Protein AF-A0A1W9LKL2-F1 (afdb_monomer)

Radius of gyration: 29.31 Å; Cα contacts (8 Å, |Δi|>4): 560; chains: 1; bounding box: 73×51×74 Å

Secondary structure (DSSP, 8-state):
-TT------EEPTT--EE--EEEETTEEEETTEEE---HHHHHHHHHHHHHHH-SS--HHHHHHHHHHHHHHHHTT-----GGGSSSEEEE-SEEEEEEEE-TTT--EEEEEEEESSSPPP-HHHHHHHHTT--TT-SS-EEEETTEEEEPPHHHHHHHHHHHHH-EE-GGGHHHHHH-HHHHHHHHT-TTS---S-TTEEEEEE--PPPTT-----S--SS--PPPPP--------------PPPP--PPP---S---EEEEE---SSS-SSS---HHHHHHTTS-----TTSBSSPPPHHHHHHHHHHHHHHHHHHHT-STTS-TTPPPS-----PPTTS-HHHHHHHHHHHHHHHHHHHHSSPPPPEEEE--GGGHHHHHHHHHHHB-TTS-S-SEEEEESTTTTGGGTBSSTT---EEETTEEEE-SBB-SS-STTBTT-TTEEEEE-HHHHHHTHHHHT-

Solvent-accessible surface area (backbone atoms only — not comparable to full-atom values): 28654 Å² total; per-residue (Å²): 127,95,77,88,80,85,84,79,58,50,66,50,98,86,69,53,67,46,67,64,66,47,75,61,82,80,38,34,37,42,92,93,44,76,24,68,58,52,72,35,48,41,53,35,54,51,47,47,52,54,57,69,70,46,88,78,77,51,72,62,60,54,47,51,46,51,16,47,44,48,52,15,34,75,74,66,33,96,63,94,50,77,93,49,68,81,44,47,47,32,58,51,75,46,76,48,78,47,76,43,74,38,89,86,78,51,24,37,41,44,41,71,45,70,44,48,92,60,80,90,67,62,63,70,57,45,52,64,48,42,74,64,63,71,89,87,61,70,52,42,77,48,75,54,90,56,37,37,38,38,37,51,53,65,55,30,51,51,46,49,30,35,57,74,37,26,65,41,51,54,89,44,42,72,55,34,78,73,35,48,61,62,44,38,24,65,63,38,28,70,91,40,88,63,71,61,65,90,41,54,70,49,74,41,69,70,70,93,80,68,95,85,67,83,88,78,90,74,87,79,79,75,80,78,71,82,78,76,80,87,76,89,79,82,87,83,85,89,83,90,79,82,93,75,84,80,83,84,80,77,82,79,89,72,94,61,86,76,52,75,37,77,37,69,59,85,60,82,92,50,86,84,73,77,91,78,58,64,65,60,58,59,68,47,67,71,67,68,78,78,76,65,84,62,40,61,49,82,75,52,72,71,39,52,52,51,25,40,54,51,47,53,36,50,53,54,39,62,76,46,74,56,76,85,77,61,96,80,66,83,72,64,68,83,84,87,78,72,68,89,86,76,45,67,68,58,32,51,51,53,34,51,43,54,48,40,51,53,41,28,71,75,69,75,43,77,33,74,41,42,80,47,77,42,61,74,88,44,50,64,56,52,57,48,47,58,60,60,43,29,35,94,91,57,62,77,49,80,39,81,43,48,38,37,96,93,62,48,31,73,60,25,34,69,44,91,89,51,49,41,39,66,56,97,59,44,79,78,38,62,12,44,33,58,90,73,80,41,88,36,21,66,59,25,64,26,19,34,38,38,29,27,68,66,49,44,65,54,30,46,68,40,75,70,107

Mean predicted aligned error: 18.42 Å

Foldseek 3Di:
DPPDDDADFDQDPVRDTFRDWDDDDQWIGTPNDIFRDDPLRSQLVVLVVVLVPDPDDDPLSSLVSVQSNVVSVVVPPPDDDVVCPQAARHEFPDWDWDWDQDPPQRKIQIFIFTDDPDDGADRVLSLVQLLVFDPDDLWDWGDGPRYIYTYHSVSSLLSNLSSVFVIGGNVCVVVCQLPVQVCCCVTRNVPDNPDPPVQFQHKDFDDDDDPDDDDDDDDRSDPDDPDPDDDDDDDDDDDDDDDDDDDDDDDDDDPDDRDIGTHGHDCVPHNPDDDDDVVLVVLLPPFDDQDQPFWLDRDDPVLVVLLSSLLSLVVVVVVCPPVPPDPDDDDSDDDPPDDPPNCVLLSVLSNLQVSQVVCCVVPVDFAKEAEAEDPPVCLVVSVVCQVNTGDPVRRQAPEEFECDPPGRVVLFFPDPPAWWDDDRGDTPDAGGADDPCDSNHPGNGRYYYYYYPVSCVRRVVSVVD

pLDDT: mean 74.29, std 18.91, range [24.78, 97.38]

Sequence (465 aa):
MSGFQARIGLADPEVNVLWEWRLRGPILEAGGESYLPTAPQFAALQTYTQWRETKERDELTNLSLIATLREAWNEGCRIYLETYRDTIIANADDLSLDAREDKDSGDLILRPIVSGDFPDLDPDKIEERLSQLRIGSDRAVLRVGKTIVLLNPEQTRIARAVAARGRVPRNQRTSFEKNPSAWLAENVFPDVETEFSPRVTGIGVWKGGYLGAKWEAGEDWFGKHPEPEKMGLKDAAGHQEREDEPDSLLPEDDESPKQIVPLIIPNDEELGFGWRFPELASENAEPFKPDLTRYARKPLLHQEDGVRWLLGHARRALQRLNPDEKPGGFGAGALLADDMGLGKTFTTLMLLAEWFRIWRKITGKEPPAVLIVAPLSLLENWKEEIKKSFKADDPVFTRVLIAQTDAELDKIRRGPGTRDAAIPGQVTQYGLGFGDGTERSADYPGGCVLTTYQTLRDYRFSFAK

Nearest PDB structures (foldseek):
  8qyc-assembly1_A  TM=2.789E-01  e=1.873E-13  Escherichia coli
  2l8j-assembly1_A  TM=4.067E-01  e=5.520E+00  Homo sapiens
  6aag-assembly1_E-2  TM=2.347E-01  e=7.348E+00  Saccharomyces cerevisiae S288C

Structure (mmCIF, N/CA/C/O backbone):
data_AF-A0A1W9LKL2-F1
#
_entry.id   AF-A0A1W9LKL2-F1
#
loop_
_atom_site.group_PDB
_atom_site.id
_atom_site.type_symbol
_atom_site.label_atom_id
_atom_site.label_alt_id
_atom_site.label_comp_id
_atom_site.label_asym_id
_atom_site.label_entity_id
_atom_site.label_seq_id
_atom_site.pdbx_PDB_ins_code
_atom_site.Cartn_x
_atom_site.Cartn_y
_atom_site.Cartn_z
_atom_site.occupancy
_atom_site.B_iso_or_equiv
_atom_site.auth_seq_id
_atom_site.auth_comp_id
_atom_site.auth_asym_id
_atom_site.auth_atom_id
_atom_site.pdbx_PDB_model_num
ATOM 1 N N . MET A 1 1 ? -7.301 -4.369 -36.792 1.00 48.38 1 MET A N 1
ATOM 2 C CA . MET A 1 1 ? -8.461 -5.254 -36.548 1.00 48.38 1 MET A CA 1
ATOM 3 C C . MET A 1 1 ? -9.671 -4.399 -36.189 1.00 48.38 1 MET A C 1
ATOM 5 O O . MET A 1 1 ? -9.823 -4.021 -35.037 1.00 48.38 1 MET A O 1
ATOM 9 N N . SER A 1 2 ? -10.506 -4.033 -37.162 1.00 40.44 2 SER A N 1
ATOM 10 C CA . SER A 1 2 ? -11.797 -3.390 -36.890 1.00 40.44 2 SER A CA 1
ATOM 11 C C . SER A 1 2 ? -12.804 -4.482 -36.517 1.00 40.44 2 SER A C 1
ATOM 13 O O . SER A 1 2 ? -13.288 -5.189 -37.399 1.00 40.44 2 SER A O 1
ATOM 15 N N . GLY A 1 3 ? -13.051 -4.687 -35.221 1.00 68.81 3 GLY A N 1
ATOM 16 C CA . GLY A 1 3 ? -14.038 -5.677 -34.766 1.00 68.81 3 GLY A CA 1
ATOM 17 C C . GLY A 1 3 ? -13.826 -6.276 -33.376 1.00 68.81 3 GLY A C 1
ATOM 18 O O . GLY A 1 3 ? -14.631 -7.105 -32.969 1.00 68.81 3 GLY A O 1
ATOM 19 N N . PHE A 1 4 ? -12.777 -5.895 -32.637 1.00 80.56 4 PHE A N 1
ATOM 20 C CA . PHE A 1 4 ? -12.578 -6.422 -31.286 1.00 80.56 4 PHE A CA 1
ATOM 21 C C . PHE A 1 4 ? -13.683 -5.925 -30.341 1.00 80.56 4 PHE A C 1
ATOM 23 O O . PHE A 1 4 ? -13.865 -4.721 -30.146 1.00 80.56 4 PHE A O 1
ATOM 30 N N . GLN A 1 5 ? -14.423 -6.868 -29.763 1.00 81.00 5 GLN A N 1
ATOM 31 C CA . GLN A 1 5 ? -15.434 -6.627 -28.742 1.00 81.00 5 GLN A CA 1
ATOM 32 C C . GLN A 1 5 ? -15.120 -7.508 -27.539 1.00 81.00 5 GLN A C 1
ATOM 34 O O . GLN A 1 5 ? -14.882 -8.705 -27.685 1.00 81.00 5 GLN A O 1
ATOM 39 N N . ALA A 1 6 ? -15.144 -6.911 -26.353 1.00 85.00 6 ALA A N 1
ATOM 40 C CA . ALA A 1 6 ? -14.991 -7.611 -25.092 1.00 85.00 6 ALA A CA 1
ATOM 41 C C . ALA A 1 6 ? -16.198 -7.315 -24.206 1.00 85.0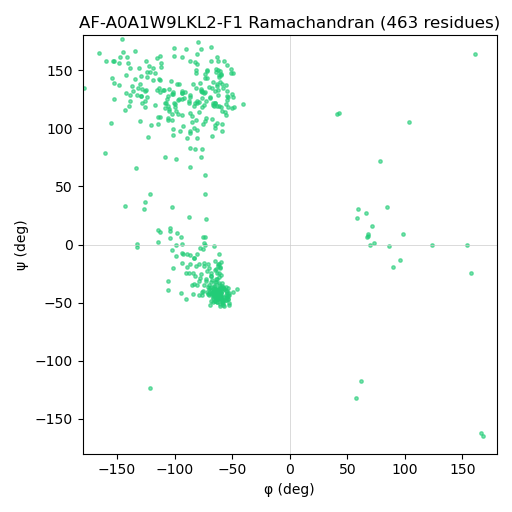0 6 ALA A C 1
ATOM 43 O O . ALA A 1 6 ? -16.734 -6.203 -24.213 1.00 85.00 6 ALA A O 1
ATOM 44 N N . ARG A 1 7 ? -16.613 -8.316 -23.433 1.00 88.00 7 ARG A N 1
ATOM 45 C CA . ARG A 1 7 ? -17.634 -8.185 -22.398 1.00 88.00 7 ARG A CA 1
ATOM 46 C C . ARG A 1 7 ? -17.234 -9.061 -21.219 1.00 88.00 7 ARG A C 1
ATOM 48 O O . ARG A 1 7 ? -16.931 -10.232 -21.420 1.00 88.00 7 ARG A O 1
ATOM 55 N N . ILE A 1 8 ? -17.246 -8.500 -20.014 1.00 89.38 8 ILE A N 1
ATOM 56 C CA . ILE A 1 8 ? -16.966 -9.240 -18.778 1.00 89.38 8 ILE A CA 1
ATOM 57 C C . ILE A 1 8 ? -18.266 -9.441 -18.008 1.00 89.38 8 ILE A C 1
ATOM 59 O O . ILE A 1 8 ? -18.978 -8.478 -17.717 1.00 89.38 8 ILE A O 1
ATOM 63 N N . GLY A 1 9 ? -18.563 -10.699 -17.697 1.00 89.38 9 GLY A N 1
ATOM 64 C CA . GLY A 1 9 ? -19.628 -11.102 -16.787 1.00 89.38 9 GLY A CA 1
ATOM 65 C C . GLY A 1 9 ? -19.039 -11.822 -15.579 1.00 89.38 9 GLY A C 1
ATOM 66 O O . GLY A 1 9 ? -18.009 -12.489 -15.690 1.00 89.38 9 GLY A O 1
ATOM 67 N N . LEU A 1 10 ? -19.684 -11.668 -14.430 1.00 88.62 10 LEU A N 1
ATOM 68 C CA . LEU A 1 10 ? -19.332 -12.366 -13.200 1.00 88.62 10 LEU A CA 1
ATOM 69 C C . LEU A 1 10 ? -20.059 -13.709 -13.190 1.00 88.62 10 LEU A C 1
ATOM 71 O O . LEU A 1 10 ? -21.283 -13.729 -13.281 1.00 88.62 10 LEU A O 1
ATOM 75 N N . ALA A 1 11 ? -19.324 -14.813 -13.104 1.00 84.12 11 ALA A N 1
ATOM 76 C CA . ALA A 1 11 ? -19.915 -16.142 -12.992 1.00 84.12 11 ALA A CA 1
ATOM 77 C C . ALA A 1 11 ? -20.031 -16.547 -11.518 1.00 84.12 11 ALA A C 1
ATOM 79 O O . ALA A 1 11 ? -19.048 -16.462 -10.774 1.00 84.12 11 ALA A O 1
ATOM 80 N N . ASP A 1 12 ? -21.212 -17.001 -11.107 1.00 74.31 12 ASP A N 1
ATOM 81 C CA . ASP A 1 12 ? -21.377 -17.697 -9.834 1.00 74.31 12 ASP A CA 1
ATOM 82 C C . ASP A 1 12 ? -20.878 -19.163 -9.942 1.00 74.31 12 ASP A C 1
ATOM 84 O O . ASP A 1 12 ? -20.591 -19.660 -11.040 1.00 74.31 12 ASP A O 1
ATOM 88 N N . PRO A 1 13 ? -20.729 -19.889 -8.818 1.00 65.06 13 PRO A N 1
ATOM 89 C CA . PRO A 1 13 ? -20.359 -21.306 -8.835 1.00 65.06 13 PRO A CA 1
ATOM 90 C C . PRO A 1 13 ? -21.362 -22.225 -9.556 1.00 65.06 13 PRO A C 1
ATOM 92 O O . PRO A 1 13 ? -21.002 -23.353 -9.888 1.00 65.06 13 PRO A O 1
ATOM 95 N N . GLU A 1 14 ? -22.590 -21.759 -9.795 1.00 69.38 14 GLU A N 1
ATOM 96 C CA . GLU A 1 14 ? -23.665 -22.467 -10.503 1.00 69.38 14 GLU A CA 1
ATOM 97 C C . GLU A 1 14 ? -23.709 -22.120 -12.010 1.00 69.38 14 GLU A C 1
ATOM 99 O O . GLU A 1 14 ? -24.567 -22.618 -12.737 1.00 69.38 14 GLU A O 1
ATOM 104 N N . VAL A 1 15 ? -22.726 -21.350 -12.505 1.00 63.25 15 VAL A N 1
ATOM 105 C CA . VAL A 1 15 ? -22.532 -20.932 -13.910 1.00 63.25 15 VAL A CA 1
ATOM 106 C C . VAL A 1 15 ? -23.560 -19.895 -14.403 1.00 63.25 15 VAL A C 1
ATOM 108 O O . VAL A 1 15 ? -23.638 -19.604 -15.600 1.00 63.25 15 VAL A O 1
ATOM 111 N N . ASN A 1 16 ? -24.300 -19.237 -13.509 1.00 78.50 16 ASN A N 1
ATOM 112 C CA . ASN A 1 16 ? -25.075 -18.057 -13.885 1.00 78.50 16 ASN A CA 1
ATOM 113 C C . ASN A 1 16 ? -24.137 -16.865 -14.074 1.00 78.50 16 ASN A C 1
ATOM 115 O O . ASN A 1 16 ? -23.304 -16.557 -13.219 1.00 78.50 16 ASN A O 1
ATOM 119 N N . VAL A 1 17 ? -24.285 -16.171 -15.204 1.00 85.50 17 VAL A N 1
ATOM 120 C CA . VAL A 1 17 ? -23.452 -15.014 -15.539 1.00 85.50 17 VAL A CA 1
ATOM 121 C C . VAL A 1 17 ? -24.219 -13.722 -15.282 1.00 85.50 17 VAL A C 1
ATOM 123 O O . VAL A 1 17 ? -25.165 -13.385 -15.998 1.00 85.50 17 VAL A O 1
ATOM 126 N N . LEU A 1 18 ? -23.766 -12.962 -14.289 1.00 86.94 18 LEU A N 1
ATOM 127 C CA . LEU A 1 18 ? -24.209 -11.601 -14.018 1.00 86.94 18 LEU A CA 1
ATOM 128 C C . LEU A 1 18 ? -23.416 -10.622 -14.881 1.00 86.94 18 LEU A C 1
ATOM 130 O O . LEU A 1 18 ? -22.219 -10.399 -14.698 1.00 86.94 18 LEU A O 1
ATOM 134 N N . TRP A 1 19 ? -24.102 -10.021 -15.846 1.00 88.81 19 TRP A N 1
ATOM 135 C CA . TRP A 1 19 ? -23.504 -9.035 -16.746 1.00 88.81 19 TRP A CA 1
ATOM 136 C C . TRP A 1 19 ? -23.585 -7.603 -16.227 1.00 88.81 19 TRP A C 1
ATOM 138 O O . TRP A 1 19 ? -22.856 -6.740 -16.713 1.00 88.81 19 TRP A O 1
ATOM 148 N N . GLU A 1 20 ? -24.488 -7.355 -15.282 1.00 88.56 20 GLU A N 1
ATOM 149 C CA . GLU A 1 20 ? -24.667 -6.059 -14.643 1.00 88.56 20 GLU A CA 1
ATOM 150 C C . GLU A 1 20 ? -23.904 -6.036 -13.325 1.00 88.56 20 GLU A C 1
ATOM 152 O O . GLU A 1 20 ? -24.224 -6.754 -12.377 1.00 88.56 20 GLU A O 1
ATOM 157 N N . TRP A 1 21 ? -22.867 -5.211 -13.294 1.00 92.00 21 TRP A N 1
ATOM 158 C CA . TRP A 1 21 ? -22.038 -4.977 -12.127 1.00 92.00 21 TRP A CA 1
ATOM 159 C C . TRP A 1 21 ? -21.437 -3.573 -12.203 1.00 92.00 21 TRP A C 1
ATOM 161 O O . TRP A 1 21 ? -21.325 -2.977 -13.283 1.00 92.00 21 TRP A O 1
ATOM 171 N N . ARG A 1 22 ? -21.044 -3.037 -11.050 1.00 86.50 22 ARG A N 1
ATOM 172 C CA . ARG A 1 22 ? -20.419 -1.721 -10.918 1.00 86.50 22 ARG A CA 1
ATOM 173 C C . ARG A 1 22 ? -19.247 -1.795 -9.948 1.00 86.50 22 ARG A C 1
ATOM 175 O O . ARG A 1 22 ? -19.362 -2.385 -8.884 1.00 86.50 22 ARG A O 1
ATOM 182 N N . LEU A 1 23 ? -18.131 -1.164 -10.302 1.00 82.25 23 LEU A N 1
ATOM 183 C CA . LEU A 1 23 ? -17.045 -0.904 -9.359 1.00 82.25 23 LEU A CA 1
ATOM 184 C C . LEU A 1 23 ? -17.215 0.485 -8.737 1.00 82.25 23 LEU A C 1
ATOM 186 O O . LEU A 1 23 ? -17.383 1.475 -9.453 1.00 82.25 23 LEU A O 1
ATOM 190 N N . ARG A 1 24 ? -17.139 0.560 -7.408 1.00 77.44 24 ARG A N 1
ATOM 191 C CA . ARG A 1 24 ? -17.077 1.801 -6.629 1.00 77.44 24 ARG A CA 1
ATOM 192 C C . ARG A 1 24 ? -15.817 1.774 -5.766 1.00 77.44 24 ARG A C 1
ATOM 194 O O . ARG A 1 24 ? -15.811 1.236 -4.660 1.00 77.44 24 ARG A O 1
ATOM 201 N N . GLY A 1 25 ? -14.727 2.332 -6.292 1.00 77.44 25 GLY A N 1
ATOM 202 C CA . GLY A 1 25 ? -13.402 2.117 -5.705 1.00 77.44 25 GLY A CA 1
ATOM 203 C C . GLY A 1 25 ? -13.091 0.612 -5.668 1.00 77.44 25 GLY A C 1
ATOM 204 O O . GLY A 1 25 ? -13.339 -0.051 -6.673 1.00 77.44 25 GLY A O 1
ATOM 205 N N . PRO A 1 26 ? -12.616 0.049 -4.541 1.00 76.50 26 PRO A N 1
ATOM 206 C CA . PRO A 1 26 ? -12.340 -1.383 -4.427 1.00 76.50 26 PRO A CA 1
ATOM 207 C C . PRO A 1 26 ? -13.598 -2.245 -4.230 1.00 76.50 26 PRO A C 1
ATOM 209 O O . PRO A 1 26 ? -13.472 -3.459 -4.146 1.00 76.50 26 PRO A O 1
ATOM 212 N N . ILE A 1 27 ? -14.797 -1.663 -4.112 1.00 80.00 27 ILE A N 1
ATOM 213 C CA . ILE A 1 27 ? -16.039 -2.409 -3.857 1.00 80.00 27 ILE A CA 1
ATOM 214 C C . ILE A 1 27 ? -16.700 -2.780 -5.187 1.00 80.00 27 ILE A C 1
ATOM 216 O O . ILE A 1 27 ? -16.890 -1.925 -6.053 1.00 80.00 27 ILE A O 1
ATOM 220 N N . LEU A 1 28 ? -17.080 -4.048 -5.330 1.00 86.25 28 LEU A N 1
ATOM 221 C CA . LEU A 1 28 ? -17.847 -4.573 -6.456 1.00 86.25 28 LEU A CA 1
ATOM 222 C C . LEU A 1 28 ? -19.324 -4.690 -6.065 1.00 86.25 28 LEU A C 1
ATOM 224 O O . LEU A 1 28 ? -19.672 -5.438 -5.161 1.00 86.25 28 LEU A O 1
ATOM 228 N N . GLU A 1 29 ? -20.199 -3.974 -6.754 1.00 86.06 29 GLU A N 1
ATOM 229 C CA . GLU A 1 29 ? -21.652 -4.066 -6.608 1.00 86.06 29 GLU A CA 1
ATOM 230 C C . GLU A 1 29 ? -22.211 -4.941 -7.737 1.00 86.06 29 GLU A C 1
ATOM 232 O O . GLU A 1 29 ? -22.017 -4.636 -8.917 1.00 86.06 29 GLU A O 1
ATOM 237 N N . ALA A 1 30 ? -22.894 -6.033 -7.397 1.00 87.25 30 ALA A N 1
ATOM 238 C CA . ALA A 1 30 ? -23.491 -6.954 -8.366 1.00 87.25 30 ALA A CA 1
ATOM 239 C C . ALA A 1 30 ? -24.772 -7.567 -7.787 1.00 87.25 30 ALA A C 1
ATOM 241 O O . ALA A 1 30 ? -24.816 -7.912 -6.612 1.00 87.25 30 ALA A O 1
ATOM 242 N N . GLY A 1 31 ? -25.840 -7.675 -8.583 1.00 81.06 31 GLY A N 1
ATOM 243 C CA . GLY A 1 31 ? -27.091 -8.304 -8.129 1.00 81.06 31 GLY A CA 1
ATOM 244 C C . GLY A 1 31 ? -27.747 -7.662 -6.892 1.00 81.06 31 GLY A C 1
ATOM 245 O O . GLY A 1 31 ? -28.501 -8.331 -6.198 1.00 81.06 31 GLY A O 1
ATOM 246 N N . GLY A 1 32 ? -27.459 -6.385 -6.601 1.00 78.19 32 GLY A N 1
ATOM 247 C CA . GLY A 1 32 ? -27.968 -5.671 -5.419 1.00 78.19 32 GLY A CA 1
ATOM 248 C C . GLY A 1 32 ? -27.141 -5.851 -4.139 1.00 78.19 32 GLY A C 1
ATOM 249 O O . GLY A 1 32 ? -27.457 -5.229 -3.130 1.00 78.19 32 GLY A O 1
ATOM 250 N N . GLU A 1 33 ? -26.070 -6.641 -4.187 1.00 80.56 33 GLU A N 1
ATOM 251 C CA . GLU A 1 33 ? -25.177 -6.930 -3.064 1.00 80.56 33 GLU A CA 1
ATOM 252 C C . GLU A 1 33 ? -23.783 -6.323 -3.296 1.00 80.56 33 GLU A C 1
ATOM 254 O O . GLU A 1 33 ? -23.406 -5.972 -4.422 1.00 80.56 33 GLU A O 1
ATOM 259 N N . SER A 1 34 ? -23.001 -6.186 -2.221 1.00 81.19 34 SER A N 1
ATOM 260 C CA . SER A 1 34 ? -21.630 -5.663 -2.268 1.00 81.19 34 SER A CA 1
ATOM 261 C C . SER A 1 34 ? -20.590 -6.727 -1.925 1.00 81.19 34 SER A C 1
ATOM 263 O O . SER A 1 34 ? -20.655 -7.389 -0.891 1.00 81.19 34 SER A O 1
ATOM 265 N N . TYR A 1 35 ? -19.579 -6.809 -2.778 1.00 80.56 35 TYR A N 1
ATOM 266 C CA . TYR A 1 35 ? -18.526 -7.809 -2.808 1.00 80.56 35 TYR A CA 1
ATOM 267 C C . TYR A 1 35 ? -17.163 -7.115 -2.728 1.00 80.56 35 TYR A C 1
ATOM 269 O O . TYR A 1 35 ? -16.981 -6.013 -3.250 1.00 80.56 35 TYR A O 1
ATOM 277 N N . LEU A 1 36 ? -16.182 -7.776 -2.111 1.00 81.25 36 LEU A N 1
ATOM 278 C CA . LEU A 1 36 ? -14.782 -7.367 -2.203 1.00 81.25 36 LEU A CA 1
ATOM 279 C C . LEU A 1 36 ? -14.071 -8.294 -3.203 1.00 81.25 36 LEU A C 1
ATOM 281 O O . LEU A 1 36 ? -13.866 -9.467 -2.876 1.00 81.25 36 LEU A O 1
ATOM 285 N N . PRO A 1 37 ? -13.730 -7.816 -4.413 1.00 84.12 37 PRO A N 1
ATOM 286 C CA . PRO A 1 37 ? -12.960 -8.596 -5.366 1.00 84.12 37 PRO A CA 1
ATOM 287 C C . PRO A 1 37 ? -11.558 -8.877 -4.812 1.00 84.12 37 PRO A C 1
ATOM 289 O O . PRO A 1 37 ? -10.980 -8.068 -4.082 1.00 84.12 37 PRO A O 1
ATOM 292 N N . THR A 1 38 ? -10.984 -10.022 -5.175 1.00 83.19 38 THR A N 1
ATOM 293 C CA . THR A 1 38 ? -9.548 -10.264 -4.974 1.00 83.19 38 THR A CA 1
ATOM 294 C C . THR A 1 38 ? -8.724 -9.265 -5.799 1.00 83.19 38 THR A C 1
ATOM 296 O O . THR A 1 38 ? -9.240 -8.693 -6.757 1.00 83.19 38 THR A O 1
ATOM 299 N N . ALA A 1 39 ? -7.442 -9.059 -5.476 1.00 78.12 39 ALA A N 1
ATOM 300 C CA . ALA A 1 39 ? -6.583 -8.163 -6.264 1.00 78.12 39 ALA A CA 1
ATOM 301 C C . ALA A 1 39 ? -6.571 -8.508 -7.778 1.00 78.12 39 ALA A C 1
ATOM 303 O O . ALA A 1 39 ? -6.827 -7.601 -8.575 1.00 78.12 39 ALA A O 1
ATOM 304 N N . PRO A 1 40 ? -6.459 -9.792 -8.185 1.00 81.31 40 PRO A N 1
ATOM 305 C CA . PRO A 1 40 ? -6.587 -10.189 -9.590 1.00 81.31 40 PRO A CA 1
ATOM 306 C C . PRO A 1 40 ? -7.955 -9.856 -10.212 1.00 81.31 40 PRO A C 1
ATOM 308 O O . PRO A 1 40 ? -8.045 -9.367 -11.338 1.00 81.31 40 PRO A O 1
ATOM 311 N N . GLN A 1 41 ? -9.051 -10.089 -9.476 1.00 87.50 41 GLN A N 1
ATOM 312 C CA . GLN A 1 41 ? -10.407 -9.763 -9.938 1.00 87.50 41 GLN A CA 1
ATOM 313 C C . GLN A 1 41 ? -10.596 -8.254 -10.099 1.00 87.50 41 GLN A C 1
ATOM 315 O O . GLN A 1 41 ? -11.208 -7.803 -11.067 1.00 87.50 41 GLN A O 1
ATOM 320 N N . PHE A 1 42 ? -10.072 -7.474 -9.156 1.00 86.56 42 PHE A N 1
ATOM 321 C CA . PHE A 1 42 ? -10.137 -6.024 -9.188 1.00 86.56 42 PHE A CA 1
ATOM 322 C C . PHE A 1 42 ? -9.381 -5.471 -10.396 1.00 86.56 42 PHE A C 1
ATOM 324 O O . PHE A 1 42 ? -9.966 -4.703 -11.158 1.00 86.56 42 PHE A O 1
ATOM 331 N N . ALA A 1 43 ? -8.141 -5.919 -10.619 1.00 82.25 43 ALA A N 1
ATOM 332 C CA . ALA A 1 43 ? -7.339 -5.527 -11.775 1.00 82.25 43 ALA A CA 1
ATOM 333 C C . ALA A 1 43 ? -8.074 -5.820 -13.096 1.00 82.25 43 ALA A C 1
ATOM 335 O O . ALA A 1 43 ? -8.227 -4.935 -13.936 1.00 82.25 43 ALA A O 1
ATOM 336 N N . ALA A 1 44 ? -8.636 -7.025 -13.244 1.00 88.25 44 ALA A N 1
ATOM 337 C CA . ALA A 1 44 ? -9.414 -7.411 -14.422 1.00 88.25 44 ALA A CA 1
ATOM 338 C C . ALA A 1 44 ? -10.639 -6.505 -14.665 1.00 88.25 44 ALA A C 1
ATOM 340 O O . ALA A 1 44 ? -10.857 -6.016 -15.779 1.00 88.25 44 ALA A O 1
ATOM 341 N N . LEU A 1 45 ? -11.446 -6.266 -13.628 1.00 90.88 45 LEU A N 1
ATOM 342 C CA . LEU A 1 45 ? -12.673 -5.469 -13.722 1.00 90.88 45 LEU A CA 1
ATOM 343 C C . LEU A 1 45 ? -12.380 -3.975 -13.933 1.00 90.88 45 LEU A C 1
ATOM 345 O O . LEU A 1 45 ? -13.075 -3.307 -14.708 1.00 90.88 45 LEU A O 1
ATOM 349 N N . GLN A 1 46 ? -11.344 -3.448 -13.278 1.00 87.69 46 GLN A N 1
ATOM 350 C CA . GLN A 1 46 ? -10.919 -2.058 -13.409 1.00 87.69 46 GLN A CA 1
ATOM 351 C C . GLN A 1 46 ? -10.384 -1.786 -14.817 1.00 87.69 46 GLN A C 1
ATOM 353 O O . GLN A 1 46 ? -10.861 -0.857 -15.475 1.00 87.69 46 GLN A O 1
ATOM 358 N N . THR A 1 47 ? -9.475 -2.627 -15.317 1.00 85.62 47 THR A N 1
ATOM 359 C CA . THR A 1 47 ? -8.911 -2.490 -16.668 1.00 85.62 47 THR A CA 1
ATOM 360 C C . THR A 1 47 ? -9.991 -2.600 -17.739 1.00 85.62 47 THR A C 1
ATOM 362 O O . THR A 1 47 ? -10.006 -1.817 -18.687 1.00 85.62 47 THR A O 1
ATOM 365 N N . TYR A 1 48 ? -10.967 -3.497 -17.576 1.00 91.50 48 TYR A N 1
ATOM 366 C CA . TYR A 1 48 ? -12.111 -3.558 -18.487 1.00 91.50 48 TYR A CA 1
ATOM 367 C C . TYR A 1 48 ? -12.990 -2.304 -18.442 1.00 91.50 48 TYR A C 1
ATOM 369 O O . TYR A 1 48 ? -13.446 -1.842 -19.488 1.00 91.50 48 TYR A O 1
ATOM 377 N N . THR A 1 49 ? -13.224 -1.734 -17.258 1.00 86.88 49 THR A N 1
ATOM 378 C CA . THR A 1 49 ? -14.003 -0.492 -17.118 1.00 86.88 49 THR A CA 1
ATOM 379 C C . THR A 1 49 ? -13.324 0.655 -17.867 1.00 86.88 49 THR A C 1
ATOM 381 O O . THR A 1 49 ? -13.970 1.312 -18.684 1.00 86.88 49 THR A O 1
ATOM 384 N N . GLN A 1 50 ? -12.009 0.811 -17.691 1.00 84.50 50 GLN A N 1
ATOM 385 C CA . GLN A 1 50 ? -11.201 1.801 -18.411 1.00 84.50 50 GLN A CA 1
ATOM 386 C C . GLN A 1 50 ? -11.212 1.559 -19.929 1.00 84.50 50 GLN A C 1
ATOM 388 O O . GLN A 1 50 ? -11.451 2.477 -20.719 1.00 84.50 50 GLN A O 1
ATOM 393 N N . TRP A 1 51 ? -11.023 0.306 -20.354 1.00 89.12 51 TRP A N 1
ATOM 394 C CA . TRP A 1 51 ? -11.071 -0.079 -21.766 1.00 89.12 51 TRP A CA 1
ATOM 395 C C . TRP A 1 51 ? -12.435 0.243 -22.404 1.00 89.12 51 TRP A C 1
ATOM 397 O O . TRP A 1 51 ? -12.509 0.758 -23.524 1.00 89.12 51 TRP A O 1
ATOM 407 N N . ARG A 1 52 ? -13.535 -0.008 -21.682 1.00 87.25 52 ARG A N 1
ATOM 408 C CA . ARG A 1 52 ? -14.903 0.260 -22.148 1.00 87.25 52 ARG A CA 1
ATOM 409 C C . ARG A 1 52 ? -15.151 1.756 -22.349 1.00 87.25 52 ARG A C 1
ATOM 411 O O . ARG A 1 52 ? -15.815 2.119 -23.319 1.00 87.25 52 ARG A O 1
ATOM 418 N N . GLU A 1 53 ? -14.625 2.597 -21.466 1.00 85.38 53 GLU A N 1
ATOM 419 C CA . GLU A 1 53 ? -14.781 4.060 -21.494 1.00 85.38 53 GLU A CA 1
ATOM 420 C C . GLU A 1 53 ? -13.868 4.756 -22.516 1.00 85.38 53 GLU A C 1
ATOM 422 O O . GLU A 1 53 ? -14.126 5.895 -22.913 1.00 85.38 53 GLU A O 1
ATOM 427 N N . THR A 1 54 ? -12.833 4.064 -22.995 1.00 82.69 54 THR A N 1
ATOM 428 C CA . THR A 1 54 ? -11.916 4.588 -24.011 1.00 82.69 54 THR A CA 1
ATOM 429 C C . THR A 1 54 ? -12.631 4.768 -25.358 1.00 82.69 54 THR A C 1
ATOM 431 O O . THR A 1 54 ? -13.183 3.814 -25.916 1.00 82.69 54 THR A O 1
ATOM 434 N N . LYS A 1 55 ? -12.622 6.006 -25.883 1.00 74.25 55 LYS A N 1
ATOM 435 C CA . LYS A 1 55 ? -13.340 6.409 -27.111 1.00 74.25 55 LYS A CA 1
ATOM 436 C C . LYS A 1 55 ? -12.716 5.853 -28.393 1.00 74.25 55 LYS A C 1
ATOM 438 O O . LYS A 1 55 ? -13.446 5.425 -29.282 1.00 74.25 55 LYS A O 1
ATOM 443 N N . GLU A 1 56 ? -11.389 5.846 -28.478 1.00 73.88 56 GLU A N 1
ATOM 444 C CA . GLU A 1 56 ? -10.638 5.309 -29.615 1.00 73.88 56 GLU A CA 1
ATOM 445 C C . GLU A 1 56 ? -9.881 4.063 -29.170 1.00 73.88 56 GLU A C 1
ATOM 447 O O . GLU A 1 56 ? -8.952 4.135 -28.371 1.00 73.88 56 GLU A O 1
ATOM 452 N N . ARG A 1 57 ? -10.317 2.899 -29.655 1.00 77.38 57 ARG A N 1
ATOM 453 C CA . ARG A 1 57 ? -9.712 1.613 -29.303 1.00 77.38 57 ARG A CA 1
ATOM 454 C C . ARG A 1 57 ? -8.808 1.167 -30.434 1.00 77.38 57 ARG A C 1
ATOM 456 O O . ARG A 1 57 ? -9.278 0.630 -31.440 1.00 77.38 57 ARG A O 1
ATOM 463 N N . ASP A 1 58 ? -7.518 1.400 -30.264 1.00 77.62 58 ASP A N 1
ATOM 464 C CA . ASP A 1 58 ? -6.504 0.849 -31.147 1.00 77.62 58 ASP A CA 1
ATOM 465 C C . ASP A 1 58 ? -6.196 -0.619 -30.795 1.00 77.62 58 ASP A C 1
ATOM 467 O O . ASP A 1 58 ? -6.721 -1.209 -29.846 1.00 77.62 58 ASP A O 1
ATOM 471 N N . GLU A 1 59 ? -5.371 -1.256 -31.623 1.00 81.56 59 GLU A N 1
ATOM 472 C CA . GLU A 1 59 ? -4.949 -2.642 -31.415 1.00 81.56 59 GLU A CA 1
ATOM 473 C C . GLU A 1 59 ? -4.262 -2.836 -30.059 1.00 81.56 59 GLU A C 1
ATOM 475 O O . GLU A 1 59 ? -4.494 -3.842 -29.391 1.00 81.56 59 GLU A O 1
ATOM 480 N N . LEU A 1 60 ? -3.469 -1.858 -29.630 1.00 77.88 60 LEU A N 1
ATOM 481 C CA . LEU A 1 60 ? -2.718 -1.931 -28.391 1.00 77.88 60 LEU A CA 1
ATOM 482 C C . LEU A 1 60 ? -3.629 -1.845 -27.165 1.00 77.88 60 LEU A C 1
ATOM 484 O O . LEU A 1 60 ? -3.494 -2.666 -26.268 1.00 77.88 60 LEU A O 1
ATOM 488 N N . THR A 1 61 ? -4.615 -0.950 -27.160 1.00 78.81 61 THR A N 1
ATOM 489 C CA . THR A 1 61 ? -5.626 -0.855 -26.095 1.00 78.81 61 THR A CA 1
ATOM 490 C C . THR A 1 61 ? -6.343 -2.191 -25.889 1.00 78.81 61 THR A C 1
ATOM 492 O O . THR A 1 61 ? -6.578 -2.614 -24.756 1.00 78.81 61 THR A O 1
ATOM 495 N N . ASN A 1 62 ? -6.645 -2.905 -26.978 1.00 87.12 62 ASN A N 1
ATOM 496 C CA . ASN A 1 62 ? -7.268 -4.228 -26.909 1.00 87.12 62 ASN A CA 1
ATOM 497 C C . ASN A 1 62 ? -6.309 -5.296 -26.370 1.00 87.12 62 ASN A C 1
ATOM 499 O O . ASN A 1 62 ? -6.708 -6.125 -25.555 1.00 87.12 62 ASN A O 1
ATOM 503 N N . LEU A 1 63 ? -5.047 -5.274 -26.801 1.00 86.00 63 LEU A N 1
ATOM 504 C CA . LEU A 1 63 ? -4.038 -6.214 -26.316 1.00 86.00 63 LEU A CA 1
ATOM 505 C C . LEU A 1 63 ? -3.688 -5.973 -24.844 1.00 86.00 63 LEU A C 1
ATOM 507 O O . LEU A 1 63 ? -3.510 -6.947 -24.121 1.00 86.00 63 LEU A O 1
ATOM 511 N N . SER A 1 64 ? -3.655 -4.720 -24.380 1.00 84.00 64 SER A N 1
ATOM 512 C CA . SER A 1 64 ? -3.431 -4.379 -22.971 1.00 84.00 64 SER A CA 1
ATOM 513 C C . SER A 1 64 ? -4.533 -4.939 -22.076 1.00 84.00 64 SER A C 1
ATOM 515 O O . SER A 1 64 ? -4.228 -5.502 -21.029 1.00 84.00 64 SER A O 1
ATOM 517 N N . LEU A 1 65 ? -5.800 -4.875 -22.510 1.00 87.75 65 LEU A N 1
ATOM 518 C CA . LEU A 1 65 ? -6.891 -5.542 -21.796 1.00 87.75 65 LEU A CA 1
ATOM 519 C C . LEU A 1 65 ? -6.627 -7.050 -21.678 1.00 87.75 65 LEU A C 1
ATOM 521 O O . LEU A 1 65 ? -6.746 -7.608 -20.592 1.00 87.75 65 LEU A O 1
ATOM 525 N N . ILE A 1 66 ? -6.260 -7.716 -22.777 1.00 88.25 66 ILE A N 1
ATOM 526 C CA . ILE A 1 66 ? -6.015 -9.166 -22.760 1.00 88.25 66 ILE A CA 1
ATOM 527 C C . ILE A 1 66 ? -4.806 -9.515 -21.880 1.00 88.25 66 ILE A C 1
ATOM 529 O O . ILE A 1 66 ? -4.874 -10.499 -21.147 1.00 88.25 66 ILE A O 1
ATOM 533 N N . ALA A 1 67 ? -3.740 -8.708 -21.914 1.00 85.25 67 ALA A N 1
ATOM 534 C CA . ALA A 1 67 ? -2.556 -8.890 -21.078 1.00 85.25 67 ALA A CA 1
ATOM 535 C C . ALA A 1 67 ? -2.921 -8.875 -19.588 1.00 85.25 67 ALA A C 1
ATOM 537 O O . ALA A 1 67 ? -2.645 -9.844 -18.888 1.00 85.25 67 ALA A O 1
ATOM 538 N N . THR A 1 68 ? -3.647 -7.851 -19.125 1.00 85.62 68 THR A N 1
ATOM 539 C CA . THR A 1 68 ? -4.071 -7.775 -17.717 1.00 85.62 68 THR A CA 1
ATOM 540 C C . THR A 1 68 ? -5.043 -8.893 -17.332 1.00 85.62 68 THR A C 1
ATOM 542 O O . THR A 1 68 ? -4.987 -9.405 -16.218 1.00 85.62 68 THR A O 1
ATOM 545 N N . LEU A 1 69 ? -5.935 -9.321 -18.233 1.00 88.19 69 LEU A N 1
ATOM 546 C CA . LEU A 1 69 ? -6.813 -10.467 -17.956 1.00 88.19 69 LEU A CA 1
ATOM 547 C C . LEU A 1 69 ? -6.026 -11.776 -17.821 1.00 88.19 69 LEU A C 1
ATOM 549 O O . LEU A 1 69 ? -6.393 -12.632 -17.017 1.00 88.19 69 LEU A O 1
ATOM 553 N N . ARG A 1 70 ? -4.957 -11.942 -18.601 1.00 85.38 70 ARG A N 1
ATOM 554 C CA . ARG A 1 70 ? -4.080 -13.112 -18.532 1.00 85.38 70 ARG A CA 1
ATOM 555 C C . ARG A 1 70 ? -3.236 -13.105 -17.258 1.00 85.38 70 ARG A C 1
ATOM 557 O O . ARG A 1 70 ? -3.136 -14.141 -16.613 1.00 85.38 70 ARG A O 1
ATOM 564 N N . GLU A 1 71 ? -2.701 -11.953 -16.878 1.00 83.38 71 GLU A N 1
ATOM 565 C CA . GLU A 1 71 ? -1.996 -11.749 -15.608 1.00 83.38 71 GLU A CA 1
ATOM 566 C C . GLU A 1 71 ? -2.910 -12.081 -14.421 1.00 83.38 71 GLU A C 1
ATOM 568 O O . GLU A 1 71 ? -2.594 -12.954 -13.615 1.00 83.38 71 GLU A O 1
ATOM 573 N N . ALA A 1 72 ? -4.125 -11.525 -14.395 1.00 83.38 72 ALA A N 1
ATOM 574 C CA . ALA A 1 72 ? -5.115 -11.858 -13.376 1.00 83.38 72 ALA A CA 1
ATOM 575 C C . ALA A 1 72 ? -5.427 -13.366 -13.335 1.00 83.38 72 ALA A C 1
ATOM 577 O O . ALA A 1 72 ? -5.620 -13.934 -12.259 1.00 83.38 72 ALA A O 1
ATOM 578 N N . TRP A 1 73 ? -5.482 -14.036 -14.491 1.00 85.12 73 TRP A N 1
ATOM 579 C CA . TRP A 1 73 ? -5.663 -15.488 -14.568 1.00 85.12 73 TRP A CA 1
ATOM 580 C C . TRP A 1 73 ? -4.478 -16.265 -13.975 1.00 85.12 73 TRP A C 1
ATOM 582 O O . TRP A 1 73 ? -4.705 -17.190 -13.190 1.00 85.12 73 TRP A O 1
ATOM 592 N N . ASN A 1 74 ? -3.240 -15.863 -14.281 1.00 80.19 74 ASN A N 1
ATOM 593 C CA . ASN A 1 74 ? -2.018 -16.438 -13.706 1.00 80.19 74 ASN A CA 1
ATOM 594 C C . ASN A 1 74 ? -1.975 -16.273 -12.177 1.00 80.19 74 ASN A C 1
ATOM 596 O O . ASN A 1 74 ? -1.607 -17.209 -11.468 1.00 80.19 74 ASN A O 1
ATOM 600 N N . GLU A 1 75 ? -2.436 -15.134 -11.657 1.00 81.19 75 GLU A N 1
ATOM 601 C CA . GLU A 1 75 ? -2.546 -14.862 -10.216 1.00 81.19 75 GLU A CA 1
ATOM 602 C C . GLU A 1 75 ? -3.727 -15.587 -9.530 1.00 81.19 75 GLU A C 1
ATOM 604 O O . GLU A 1 75 ? -4.010 -15.384 -8.346 1.00 81.19 75 GLU A O 1
ATOM 609 N N . GLY A 1 76 ? -4.436 -16.461 -10.253 1.00 78.06 76 GLY A N 1
ATOM 610 C CA . GLY A 1 76 ? -5.479 -17.330 -9.707 1.00 78.06 76 GLY A CA 1
ATOM 611 C C . GLY A 1 76 ? -6.911 -16.821 -9.889 1.00 78.06 76 GLY A C 1
A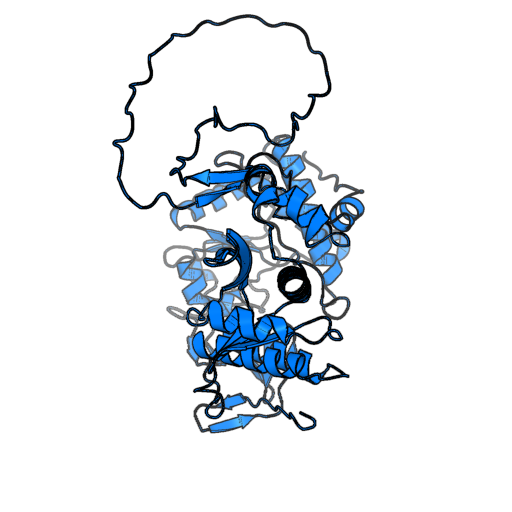TOM 612 O O . GLY A 1 76 ? -7.845 -17.423 -9.344 1.00 78.06 76 GLY A O 1
ATOM 613 N N . CYS A 1 77 ? -7.138 -15.754 -10.662 1.00 83.75 77 CYS A N 1
ATOM 614 C CA . CYS A 1 77 ? -8.488 -15.356 -11.053 1.00 83.75 77 CYS A CA 1
ATOM 615 C C . CYS A 1 77 ? -9.084 -16.379 -12.023 1.00 83.75 77 CYS A C 1
ATOM 617 O O . CYS A 1 77 ? -8.521 -16.681 -13.073 1.00 83.75 77 CYS A O 1
ATOM 619 N N . ARG A 1 78 ? -10.281 -16.889 -11.723 1.00 83.75 78 ARG A N 1
ATOM 620 C CA . ARG A 1 78 ? -10.996 -17.807 -12.620 1.00 83.75 78 ARG A CA 1
ATOM 621 C C . ARG A 1 78 ? -11.611 -17.037 -13.790 1.00 83.75 78 ARG A C 1
ATOM 623 O O . ARG A 1 78 ? -12.787 -16.692 -13.758 1.00 83.75 78 ARG A O 1
ATOM 630 N N . ILE A 1 79 ? -10.800 -16.757 -14.805 1.00 85.44 79 ILE A N 1
ATOM 631 C CA . ILE A 1 79 ? -11.206 -16.092 -16.048 1.00 85.44 79 ILE A CA 1
ATOM 632 C C . ILE A 1 79 ? -11.152 -17.113 -17.182 1.00 85.44 79 ILE A C 1
ATOM 634 O O . ILE A 1 79 ? -10.179 -17.850 -17.332 1.00 85.44 79 ILE A O 1
ATOM 638 N N . TYR A 1 80 ? -12.208 -17.165 -17.987 1.00 80.62 80 TYR A N 1
ATOM 639 C CA . TYR A 1 80 ? -12.269 -18.042 -19.149 1.00 80.62 80 TYR A CA 1
ATOM 640 C C . TYR A 1 80 ? -11.596 -17.370 -20.358 1.00 80.62 80 TYR A C 1
ATOM 642 O O . TYR A 1 80 ? -12.149 -16.442 -20.947 1.00 80.62 80 TYR A O 1
ATOM 650 N N . LEU A 1 81 ? -10.389 -17.829 -20.708 1.00 78.25 81 LEU A N 1
ATOM 651 C CA . LEU A 1 81 ? -9.546 -17.282 -21.786 1.00 78.25 81 LEU A CA 1
ATOM 652 C C . LEU A 1 81 ? -9.124 -18.353 -22.813 1.00 78.25 81 LEU A C 1
ATOM 654 O O . LEU A 1 81 ? -8.002 -18.315 -23.313 1.00 78.25 81 LEU A O 1
ATOM 658 N N . GLU A 1 82 ? -9.987 -19.325 -23.140 1.00 69.38 82 GLU A N 1
ATOM 659 C CA . GLU A 1 82 ? -9.604 -20.478 -23.984 1.00 69.38 82 GLU A CA 1
ATOM 660 C C . GLU A 1 82 ? -8.957 -20.086 -25.321 1.00 69.38 82 GLU A C 1
ATOM 662 O O . GLU A 1 82 ? -7.927 -20.649 -25.686 1.00 69.38 82 GLU A O 1
ATOM 667 N N . THR A 1 83 ? -9.473 -19.059 -26.002 1.00 68.56 83 THR A N 1
ATOM 668 C CA . THR A 1 83 ? -8.926 -18.574 -27.282 1.00 68.56 83 THR A CA 1
ATOM 669 C C . THR A 1 83 ? -7.513 -17.982 -27.167 1.00 68.56 83 THR A C 1
ATOM 671 O O . THR A 1 83 ? -6.784 -17.936 -28.155 1.00 68.56 83 THR A O 1
ATOM 674 N N . TYR A 1 84 ? -7.099 -17.541 -25.975 1.00 68.56 84 TYR A N 1
ATOM 675 C CA . TYR A 1 84 ? -5.803 -16.893 -25.723 1.00 68.56 84 TYR A CA 1
ATOM 676 C C . TYR A 1 84 ? -4.867 -17.738 -24.854 1.00 68.56 84 TYR A C 1
ATOM 678 O O . TYR A 1 84 ? -3.814 -17.262 -24.434 1.00 68.56 84 TYR A O 1
ATOM 686 N N . ARG A 1 85 ? -5.211 -19.007 -24.607 1.00 66.12 85 ARG A N 1
ATOM 687 C CA . ARG A 1 85 ? -4.395 -19.913 -23.790 1.00 66.12 85 ARG A CA 1
ATOM 688 C C . ARG A 1 85 ? -2.999 -20.114 -24.390 1.00 66.12 85 ARG A C 1
ATOM 690 O O . ARG A 1 85 ? -1.999 -19.997 -23.684 1.00 66.12 85 ARG A O 1
ATOM 697 N N . ASP A 1 86 ? -2.943 -20.311 -25.706 1.00 71.88 86 ASP A N 1
ATOM 698 C CA . ASP A 1 86 ? -1.711 -20.634 -26.436 1.00 71.88 86 ASP A CA 1
ATOM 699 C C . ASP A 1 86 ? -0.889 -19.411 -26.872 1.00 71.88 86 ASP A C 1
ATOM 701 O O . ASP A 1 86 ? 0.280 -19.564 -27.227 1.00 71.88 86 ASP A O 1
ATOM 705 N N . THR A 1 87 ? -1.482 -18.211 -26.876 1.00 81.06 87 THR A N 1
ATOM 706 C CA . THR A 1 87 ? -0.801 -16.962 -27.265 1.00 81.06 87 THR A CA 1
ATOM 707 C C . THR A 1 87 ? -0.480 -16.150 -26.022 1.00 81.06 87 THR A C 1
ATOM 709 O O . THR A 1 87 ? -1.388 -15.709 -25.320 1.00 81.06 87 THR A O 1
ATOM 712 N N . ILE A 1 88 ? 0.804 -15.935 -25.752 1.00 83.50 88 ILE A N 1
ATOM 713 C CA . ILE A 1 88 ? 1.261 -15.159 -24.598 1.00 83.50 88 ILE A CA 1
ATOM 714 C C . ILE A 1 88 ? 1.143 -13.683 -24.950 1.00 83.50 88 ILE A C 1
ATOM 716 O O . ILE A 1 88 ? 1.707 -13.252 -25.948 1.00 83.50 88 ILE A O 1
ATOM 720 N N . ILE A 1 89 ? 0.385 -12.919 -24.169 1.00 86.44 89 ILE A N 1
ATOM 721 C CA . ILE A 1 89 ? 0.246 -11.471 -24.344 1.00 86.44 89 ILE A CA 1
ATOM 722 C C . ILE A 1 89 ? 0.588 -10.838 -23.006 1.00 86.44 89 ILE A C 1
ATOM 724 O O . ILE A 1 89 ? -0.081 -11.137 -22.020 1.00 86.44 89 ILE A O 1
ATOM 728 N N . ALA A 1 90 ? 1.635 -10.021 -22.977 1.00 84.25 90 ALA A N 1
ATOM 729 C CA . ALA A 1 90 ? 2.182 -9.455 -21.750 1.00 84.25 90 ALA A CA 1
ATOM 730 C C . ALA A 1 90 ? 2.785 -8.067 -22.003 1.00 84.25 90 ALA A C 1
ATOM 732 O O . ALA A 1 90 ? 3.153 -7.731 -23.134 1.00 84.25 90 ALA A O 1
ATOM 733 N N . ASN A 1 91 ? 2.868 -7.257 -20.950 1.00 82.50 91 ASN A N 1
ATOM 734 C CA . ASN A 1 91 ? 3.615 -6.001 -20.981 1.00 82.50 91 ASN A CA 1
ATOM 735 C C . ASN A 1 91 ? 5.106 -6.294 -20.763 1.00 82.50 91 ASN A C 1
ATOM 737 O O . ASN A 1 91 ? 5.442 -7.250 -20.070 1.00 82.50 91 ASN A O 1
ATOM 741 N N . ALA A 1 92 ? 5.987 -5.497 -21.369 1.00 84.75 92 ALA A N 1
ATOM 742 C CA . ALA A 1 92 ? 7.405 -5.522 -21.019 1.00 84.75 92 ALA A CA 1
ATOM 743 C C . ALA A 1 92 ? 7.624 -4.790 -19.691 1.00 84.75 92 ALA A C 1
ATOM 745 O O . ALA A 1 92 ? 7.261 -3.614 -19.576 1.00 84.75 92 ALA A O 1
ATOM 746 N N . ASP A 1 93 ? 8.263 -5.462 -18.740 1.00 78.19 93 ASP A N 1
ATOM 747 C CA . ASP A 1 93 ? 8.651 -4.863 -17.463 1.00 78.19 93 ASP A CA 1
ATOM 748 C C . ASP A 1 93 ? 9.877 -3.972 -17.658 1.00 78.19 93 ASP A C 1
ATOM 750 O O . ASP A 1 93 ? 9.911 -2.838 -17.180 1.00 78.19 93 ASP A O 1
ATOM 754 N N . ASP A 1 94 ? 10.848 -4.458 -18.434 1.00 76.44 94 ASP A N 1
ATOM 755 C CA . ASP A 1 94 ? 12.088 -3.748 -18.718 1.00 76.44 94 ASP A CA 1
ATOM 756 C C . ASP A 1 94 ? 12.534 -3.908 -20.180 1.00 76.44 94 ASP A C 1
ATOM 758 O O . ASP A 1 94 ? 12.162 -4.854 -20.888 1.00 76.44 94 ASP A O 1
ATOM 762 N N . LEU A 1 95 ? 13.328 -2.939 -20.639 1.00 79.69 95 LEU A N 1
ATOM 763 C CA . LEU A 1 95 ? 14.005 -2.967 -21.930 1.00 79.69 95 LEU A CA 1
ATOM 764 C C . LEU A 1 95 ? 15.481 -2.636 -21.712 1.00 79.69 95 LEU A C 1
ATOM 766 O O . LEU A 1 95 ? 15.854 -1.486 -21.495 1.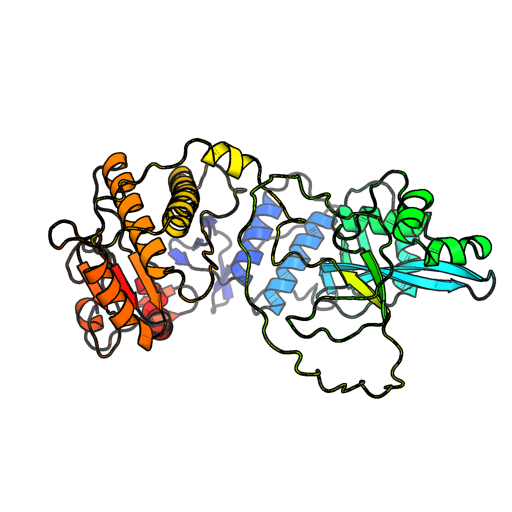00 79.69 95 LEU A O 1
ATOM 770 N N . SER A 1 96 ? 16.316 -3.661 -21.822 1.00 78.00 96 SER A N 1
ATOM 771 C CA . SER A 1 96 ? 17.770 -3.560 -21.720 1.00 78.00 96 SER A CA 1
ATOM 772 C C . SER A 1 96 ? 18.416 -3.569 -23.104 1.00 78.00 96 SER A C 1
ATOM 774 O O . SER A 1 96 ? 17.752 -3.817 -24.111 1.00 78.00 96 SER A O 1
ATOM 776 N N . LEU A 1 97 ? 19.711 -3.260 -23.174 1.00 76.56 97 LEU A N 1
ATOM 777 C CA . LEU A 1 97 ? 20.489 -3.304 -24.410 1.00 76.56 97 LEU A CA 1
ATOM 778 C C . LEU A 1 97 ? 21.575 -4.367 -24.302 1.00 76.56 97 LEU A C 1
ATOM 780 O O . LEU A 1 97 ? 22.324 -4.401 -23.329 1.00 76.56 97 LEU A O 1
ATOM 784 N N . ASP A 1 98 ? 21.683 -5.176 -25.342 1.00 77.31 98 ASP A N 1
ATOM 785 C CA . ASP A 1 98 ? 22.783 -6.098 -25.583 1.00 77.31 98 ASP A CA 1
ATOM 786 C C . ASP A 1 98 ? 23.591 -5.636 -26.800 1.00 77.31 98 ASP A C 1
ATOM 788 O O . ASP A 1 98 ? 23.089 -4.903 -27.658 1.00 77.31 98 ASP A O 1
ATOM 792 N N . ALA A 1 99 ? 24.854 -6.042 -26.876 1.00 79.06 99 ALA A N 1
ATOM 793 C CA . ALA A 1 99 ? 25.763 -5.686 -27.953 1.00 79.06 99 ALA A CA 1
ATOM 794 C C . ALA A 1 99 ? 26.409 -6.945 -28.530 1.00 79.06 99 ALA A C 1
ATOM 796 O O . ALA A 1 99 ? 27.117 -7.673 -27.836 1.00 79.06 99 ALA A O 1
ATOM 797 N N . ARG A 1 100 ? 26.232 -7.167 -29.837 1.00 81.31 100 ARG A N 1
ATOM 798 C CA . ARG A 1 100 ? 26.885 -8.266 -30.555 1.00 81.31 100 ARG A CA 1
ATOM 799 C C . ARG A 1 100 ? 27.880 -7.741 -31.573 1.00 81.31 100 ARG A C 1
ATOM 801 O O . ARG A 1 100 ? 27.558 -6.875 -32.379 1.00 81.31 100 ARG A O 1
ATOM 808 N N . GLU A 1 101 ? 29.065 -8.333 -31.608 1.00 82.00 101 GLU A N 1
ATOM 809 C CA . GLU A 1 101 ? 30.005 -8.126 -32.703 1.00 82.00 101 GLU A CA 1
ATOM 810 C C . GLU A 1 101 ? 29.496 -8.765 -34.004 1.00 82.00 101 GLU A C 1
ATOM 812 O O . GLU A 1 101 ? 29.187 -9.960 -34.064 1.00 82.00 101 GLU A O 1
ATOM 817 N N . ASP A 1 102 ? 29.425 -7.961 -35.062 1.00 83.00 102 ASP A N 1
ATOM 818 C CA . ASP A 1 102 ? 29.240 -8.458 -36.415 1.00 83.00 102 ASP A CA 1
ATOM 819 C C . ASP A 1 102 ? 30.542 -9.082 -36.925 1.00 83.00 102 ASP A C 1
ATOM 821 O O . ASP A 1 102 ? 31.574 -8.416 -37.003 1.00 83.00 102 ASP A O 1
ATOM 825 N N . LYS A 1 103 ? 30.497 -10.370 -37.277 1.00 79.38 103 LYS A N 1
ATOM 826 C CA . LYS A 1 103 ? 31.695 -11.154 -37.618 1.00 79.38 103 LYS A CA 1
ATOM 827 C C . LYS A 1 103 ? 32.350 -10.715 -38.930 1.00 79.38 103 LYS A C 1
ATOM 829 O O . LYS A 1 103 ? 33.547 -10.935 -39.094 1.00 79.38 103 LYS A O 1
ATOM 834 N N . ASP A 1 104 ? 31.586 -10.095 -39.829 1.00 80.44 104 ASP A N 1
ATOM 835 C CA . ASP A 1 104 ? 32.066 -9.694 -41.153 1.00 80.44 104 ASP A CA 1
ATOM 836 C C . ASP A 1 104 ? 32.645 -8.272 -41.149 1.00 80.44 104 ASP A C 1
ATOM 838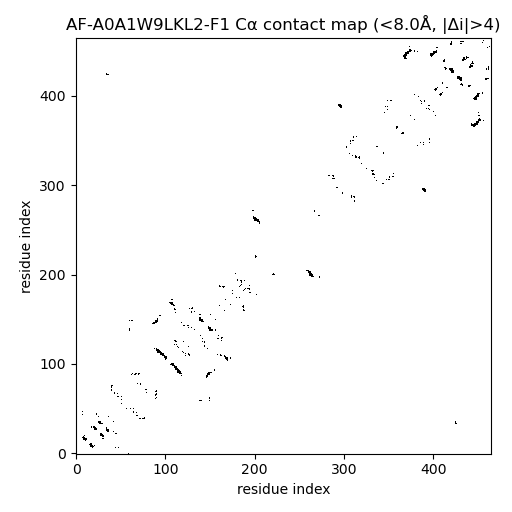 O O . ASP A 1 104 ? 33.735 -8.042 -41.674 1.00 80.44 104 ASP A O 1
ATOM 842 N N . SER A 1 105 ? 31.946 -7.308 -40.540 1.00 82.56 105 SER A N 1
ATOM 843 C CA . SER A 1 105 ? 32.405 -5.910 -40.488 1.00 82.56 105 SER A CA 1
ATOM 844 C C . SER A 1 105 ? 33.276 -5.582 -39.272 1.00 82.56 105 SER A C 1
ATOM 846 O O . SER A 1 105 ? 34.087 -4.653 -39.321 1.00 82.56 105 SER A O 1
ATOM 848 N N . GLY A 1 106 ? 33.149 -6.341 -38.181 1.00 80.00 106 GLY A N 1
ATOM 849 C CA . GLY A 1 106 ? 33.727 -5.970 -36.894 1.00 80.00 106 GLY A CA 1
ATOM 850 C C . GLY A 1 106 ? 33.078 -4.716 -36.305 1.00 80.00 106 GLY A C 1
ATOM 851 O O . GLY A 1 106 ? 33.733 -4.001 -35.553 1.00 80.00 106 GLY A O 1
ATOM 852 N N . ASP A 1 107 ? 31.817 -4.426 -36.632 1.00 85.81 107 ASP A N 1
ATOM 853 C CA . ASP A 1 107 ? 30.996 -3.407 -35.963 1.00 85.81 107 ASP A CA 1
ATOM 854 C C . ASP A 1 107 ? 30.294 -4.011 -34.734 1.00 85.81 107 ASP A C 1
ATOM 856 O O . ASP A 1 107 ? 30.175 -5.234 -34.637 1.00 85.81 107 ASP A O 1
ATOM 860 N N . LEU A 1 108 ? 29.880 -3.205 -33.751 1.00 83.31 108 LEU A N 1
ATOM 861 C CA . LEU A 1 108 ? 28.954 -3.681 -32.705 1.00 83.31 108 LEU A CA 1
ATOM 862 C C . LEU A 1 108 ? 27.526 -3.347 -33.125 1.00 83.31 108 LEU A C 1
ATOM 864 O O . LEU A 1 108 ? 27.233 -2.216 -33.510 1.00 83.31 108 LEU A O 1
ATOM 868 N N . ILE A 1 109 ? 26.637 -4.326 -33.031 1.00 83.62 109 ILE A N 1
ATOM 869 C CA . ILE A 1 109 ? 25.205 -4.174 -33.265 1.00 83.62 109 ILE A CA 1
ATOM 870 C C . ILE A 1 109 ? 24.521 -4.192 -31.903 1.00 83.62 109 ILE A C 1
ATOM 872 O O . ILE A 1 109 ? 24.557 -5.204 -31.201 1.00 83.62 109 ILE A O 1
ATOM 876 N N . LEU A 1 110 ? 23.915 -3.066 -31.539 1.00 82.88 110 LEU A N 1
ATOM 877 C CA . LEU A 1 110 ? 23.118 -2.917 -30.330 1.00 82.88 110 LEU A CA 1
ATOM 878 C C . LEU A 1 110 ? 21.709 -3.456 -30.564 1.00 82.88 110 LEU A C 1
ATOM 880 O O . LEU A 1 110 ? 21.079 -3.167 -31.583 1.00 82.88 110 LEU A O 1
ATOM 884 N N . ARG A 1 111 ? 21.208 -4.225 -29.603 1.00 79.44 111 ARG A N 1
ATOM 885 C CA . ARG A 1 111 ? 19.932 -4.935 -29.682 1.00 79.44 111 ARG A CA 1
ATOM 886 C C . ARG A 1 111 ? 19.159 -4.702 -28.396 1.00 79.44 111 ARG A C 1
ATOM 888 O O . ARG A 1 111 ? 19.712 -4.937 -27.326 1.00 79.44 111 ARG A O 1
ATOM 895 N N . PRO A 1 112 ? 17.895 -4.268 -28.449 1.00 77.62 112 PRO A N 1
ATOM 896 C CA . PRO A 1 112 ? 17.092 -4.212 -27.252 1.00 77.62 112 PRO A CA 1
ATOM 897 C C . PRO A 1 112 ? 16.618 -5.621 -26.884 1.00 77.62 112 PRO A C 1
ATOM 899 O O . PRO A 1 112 ? 16.105 -6.364 -27.723 1.00 77.62 112 PRO A O 1
ATOM 902 N N . ILE A 1 113 ? 16.779 -5.964 -25.614 1.00 81.56 113 ILE A N 1
ATOM 903 C CA . ILE A 1 113 ? 16.235 -7.163 -24.992 1.00 81.56 113 ILE A CA 1
ATOM 904 C C . ILE A 1 113 ? 15.069 -6.723 -24.121 1.00 81.56 113 ILE A C 1
ATOM 906 O O . ILE A 1 113 ? 15.194 -5.820 -23.298 1.00 81.56 113 ILE A O 1
ATOM 910 N N . VAL A 1 114 ? 13.925 -7.367 -24.317 1.00 82.31 114 VAL A N 1
ATOM 911 C CA . VAL A 1 114 ? 12.721 -7.132 -23.520 1.00 82.31 114 VAL A CA 1
ATOM 912 C C . VAL A 1 114 ? 12.532 -8.286 -22.553 1.00 82.31 114 VAL A C 1
ATOM 914 O O . VAL A 1 114 ? 12.622 -9.448 -22.953 1.00 82.31 114 VAL A O 1
ATOM 917 N N . SER A 1 115 ? 12.253 -7.958 -21.300 1.00 82.00 115 SER A N 1
ATOM 918 C CA . SER A 1 115 ? 11.966 -8.923 -20.242 1.00 82.00 115 SER A CA 1
ATOM 919 C C . SER A 1 115 ? 10.616 -8.618 -19.593 1.00 82.00 115 SER A C 1
ATOM 921 O O . SER A 1 115 ? 10.080 -7.511 -19.701 1.00 82.00 115 SER A O 1
ATOM 923 N N . GLY A 1 116 ? 10.037 -9.633 -18.962 1.00 79.56 116 GLY A N 1
ATOM 924 C CA . GLY A 1 116 ? 8.797 -9.527 -18.203 1.00 79.56 116 GLY A CA 1
ATOM 925 C C . GLY A 1 116 ? 8.218 -10.900 -17.887 1.00 79.56 116 GLY A C 1
ATOM 926 O O . GLY A 1 116 ? 8.919 -11.907 -18.007 1.00 79.56 116 GLY A O 1
ATOM 927 N N . ASP A 1 117 ? 6.932 -10.956 -17.535 1.00 76.50 117 ASP A N 1
ATOM 928 C CA . ASP A 1 117 ? 6.200 -12.212 -17.285 1.00 76.50 117 ASP A CA 1
ATOM 929 C C . ASP A 1 117 ? 5.873 -12.979 -18.589 1.00 76.50 117 ASP A C 1
ATOM 931 O O . ASP A 1 117 ? 4.722 -13.200 -18.981 1.00 76.50 117 ASP A O 1
ATOM 935 N N . PHE A 1 118 ? 6.917 -13.343 -19.333 1.00 82.38 118 PHE A N 1
ATOM 936 C CA . PHE A 1 118 ? 6.865 -14.169 -20.534 1.00 82.38 118 PHE A CA 1
ATOM 937 C C . PHE A 1 118 ? 8.203 -14.903 -20.745 1.00 82.38 118 PHE A C 1
ATOM 939 O O . PHE A 1 118 ? 9.230 -14.467 -20.234 1.00 82.38 118 PHE A O 1
ATOM 946 N N . PRO A 1 119 ? 8.225 -16.026 -21.491 1.00 81.69 119 PRO A N 1
ATOM 947 C CA . PRO A 1 119 ? 9.457 -16.771 -21.748 1.00 81.69 119 PRO A CA 1
ATOM 948 C C . PRO A 1 119 ? 10.502 -15.934 -22.486 1.00 81.69 119 PRO A C 1
ATOM 950 O O . PRO A 1 119 ? 10.131 -15.134 -23.349 1.00 81.69 119 PRO A O 1
ATOM 953 N N . ASP A 1 120 ? 11.781 -16.213 -22.224 1.00 79.88 120 ASP A N 1
ATOM 954 C CA . ASP A 1 120 ? 12.900 -15.581 -22.923 1.00 79.88 120 ASP A CA 1
ATOM 955 C C . ASP A 1 120 ? 12.705 -15.640 -24.438 1.00 79.88 120 ASP A C 1
ATOM 957 O O . ASP A 1 120 ? 12.438 -16.689 -25.041 1.00 79.88 120 ASP A O 1
ATOM 961 N N . LEU A 1 121 ? 12.811 -14.469 -25.054 1.00 83.25 121 LEU A N 1
ATOM 962 C CA . LEU A 1 121 ? 12.620 -14.300 -26.479 1.00 83.25 121 LEU A CA 1
ATOM 963 C C . LEU A 1 121 ? 13.971 -14.333 -27.179 1.00 83.25 121 LEU A C 1
ATOM 965 O O . LEU A 1 121 ? 14.939 -13.728 -26.736 1.00 83.25 121 LEU A O 1
ATOM 969 N N . ASP A 1 122 ? 13.999 -15.030 -28.309 1.00 81.12 122 ASP A N 1
ATOM 970 C CA . ASP A 1 122 ? 15.167 -15.139 -29.174 1.00 81.12 122 ASP A CA 1
ATOM 971 C C . ASP A 1 122 ? 15.614 -13.738 -29.656 1.00 81.12 122 ASP A C 1
ATOM 973 O O . ASP A 1 122 ? 14.855 -13.088 -30.394 1.00 81.12 122 ASP A O 1
ATOM 977 N N . PRO A 1 123 ? 16.813 -13.263 -29.255 1.00 71.69 123 PRO A N 1
ATOM 978 C CA . PRO A 1 123 ? 17.285 -11.917 -29.572 1.00 71.69 123 PRO A CA 1
ATOM 979 C C . PRO A 1 123 ? 17.371 -11.639 -31.074 1.00 71.69 123 PRO A C 1
ATOM 981 O O . PRO A 1 123 ? 17.084 -10.522 -31.506 1.00 71.69 123 PRO A O 1
ATOM 984 N N . ASP A 1 124 ? 17.692 -12.649 -31.888 1.00 76.12 124 ASP A N 1
ATOM 985 C CA . ASP A 1 124 ? 17.796 -12.480 -33.340 1.00 76.12 124 ASP A CA 1
ATOM 986 C C . ASP A 1 124 ? 16.400 -12.265 -33.965 1.00 76.12 124 ASP A C 1
ATOM 988 O O . ASP A 1 124 ? 16.223 -11.445 -34.868 1.00 76.12 124 ASP A O 1
ATOM 992 N N . LYS A 1 125 ? 15.354 -12.910 -33.424 1.00 78.81 125 LYS A N 1
ATOM 993 C CA . LYS A 1 125 ? 13.962 -12.682 -33.864 1.00 78.81 125 LYS A CA 1
ATOM 994 C C . LYS A 1 125 ? 13.415 -11.337 -33.407 1.00 78.81 125 LYS A C 1
ATOM 996 O O . LYS A 1 125 ? 12.554 -10.771 -34.084 1.00 78.81 125 LYS A O 1
ATOM 1001 N N . ILE A 1 126 ? 13.862 -10.840 -32.254 1.00 75.75 126 ILE A N 1
ATOM 1002 C CA . ILE A 1 126 ? 13.536 -9.485 -31.807 1.00 75.75 126 ILE A CA 1
ATOM 1003 C C . ILE A 1 126 ? 14.137 -8.481 -32.798 1.00 75.75 126 ILE A C 1
ATOM 1005 O O . ILE A 1 126 ? 13.398 -7.641 -33.310 1.00 75.75 126 ILE A O 1
ATOM 1009 N N . GLU A 1 127 ? 15.417 -8.625 -33.147 1.00 72.06 127 GLU A N 1
ATOM 1010 C CA . GLU A 1 127 ? 16.120 -7.776 -34.121 1.00 72.06 127 GLU A CA 1
ATOM 1011 C C . GLU A 1 127 ? 15.373 -7.684 -35.464 1.00 72.06 127 GLU A C 1
ATOM 1013 O O . GLU A 1 127 ? 15.048 -6.587 -35.934 1.00 72.06 127 GLU A O 1
ATOM 1018 N N . GLU A 1 128 ? 14.984 -8.827 -36.036 1.00 73.94 128 GLU A N 1
ATOM 1019 C CA . GLU A 1 128 ? 14.195 -8.873 -37.275 1.00 73.94 128 GLU A CA 1
ATOM 1020 C C . GLU A 1 128 ? 12.871 -8.099 -37.167 1.00 73.94 128 GLU A C 1
ATOM 1022 O O . GLU A 1 128 ? 12.449 -7.429 -38.114 1.00 73.94 128 GLU A O 1
ATOM 1027 N N . ARG A 1 129 ? 12.195 -8.167 -36.016 1.00 75.12 129 ARG A N 1
ATOM 1028 C CA . ARG A 1 129 ? 10.898 -7.508 -35.787 1.00 75.12 129 ARG A CA 1
ATOM 1029 C C . ARG A 1 129 ? 11.024 -6.022 -35.499 1.00 75.12 129 ARG A C 1
ATOM 1031 O O . ARG A 1 129 ? 10.135 -5.263 -35.886 1.00 75.12 129 ARG A O 1
ATOM 1038 N N . LEU A 1 130 ? 12.115 -5.597 -34.876 1.00 70.00 130 LEU A N 1
ATOM 1039 C CA . LEU A 1 130 ? 12.402 -4.189 -34.622 1.00 70.00 130 LEU A CA 1
ATOM 1040 C C . LEU A 1 130 ? 12.554 -3.395 -35.915 1.00 70.00 130 LEU A C 1
ATOM 1042 O O . LEU A 1 130 ? 12.023 -2.291 -36.016 1.00 70.00 130 LEU A O 1
ATOM 1046 N N . SER A 1 131 ? 13.180 -3.993 -36.933 1.00 63.06 131 SER A N 1
ATOM 1047 C CA . SER A 1 131 ? 13.294 -3.393 -38.271 1.00 63.06 131 SER A CA 1
ATOM 1048 C C . SER A 1 131 ? 11.932 -3.120 -38.935 1.00 63.06 131 SER A C 1
ATOM 1050 O O . SER A 1 131 ? 11.823 -2.298 -39.844 1.00 63.06 131 SER A O 1
ATOM 1052 N N . GLN A 1 132 ? 10.871 -3.785 -38.459 1.00 65.12 132 GLN A N 1
ATOM 1053 C CA . GLN A 1 132 ? 9.498 -3.682 -38.961 1.00 65.12 132 GLN A CA 1
ATOM 1054 C C . GLN A 1 132 ? 8.622 -2.740 -38.119 1.00 65.12 132 GLN A C 1
ATOM 1056 O O . GLN A 1 132 ? 7.439 -2.564 -38.439 1.00 65.12 132 GLN A O 1
ATOM 1061 N N . LEU A 1 133 ? 9.160 -2.136 -37.049 1.00 66.56 133 LEU A N 1
ATOM 1062 C CA . LEU A 1 133 ? 8.429 -1.172 -36.230 1.00 66.56 133 LEU A CA 1
ATOM 1063 C C . LEU A 1 133 ? 8.067 0.052 -37.075 1.00 66.56 133 LEU A C 1
ATOM 1065 O O . LEU A 1 133 ? 8.893 0.912 -37.368 1.00 66.56 133 LEU A O 1
ATOM 1069 N N . ARG A 1 134 ? 6.791 0.142 -37.460 1.00 56.72 134 ARG A N 1
ATOM 1070 C CA . ARG A 1 134 ? 6.267 1.281 -38.219 1.00 56.72 134 ARG A CA 1
ATOM 1071 C C . ARG A 1 134 ? 6.427 2.575 -37.420 1.00 56.72 134 ARG A C 1
ATOM 1073 O O . ARG A 1 134 ? 6.159 2.613 -36.216 1.00 56.72 134 ARG A O 1
ATOM 1080 N N . ILE A 1 135 ? 6.795 3.642 -38.122 1.00 54.88 135 ILE A N 1
ATOM 1081 C CA . ILE A 1 135 ? 6.742 5.021 -37.631 1.00 54.88 135 ILE A CA 1
ATOM 1082 C C . ILE A 1 135 ? 5.267 5.448 -37.672 1.00 54.88 135 ILE A C 1
ATOM 1084 O O . ILE A 1 135 ? 4.661 5.416 -38.743 1.00 54.88 135 ILE A O 1
ATOM 1088 N N . GLY A 1 136 ? 4.665 5.786 -36.525 1.00 53.12 136 GLY A N 1
ATOM 1089 C CA . GLY A 1 136 ? 3.308 6.352 -36.509 1.00 53.12 136 GLY A CA 1
ATOM 1090 C C . GLY A 1 136 ? 2.495 6.223 -35.216 1.00 53.12 136 GLY A C 1
ATOM 1091 O O . GLY A 1 136 ? 1.613 7.044 -35.009 1.00 53.12 136 GLY A O 1
ATOM 1092 N N . SER A 1 137 ? 2.764 5.243 -34.344 1.00 62.38 137 SER A N 1
ATOM 1093 C CA . SER A 1 137 ? 2.067 5.086 -33.050 1.00 62.38 137 SER A CA 1
ATOM 1094 C C . SER A 1 137 ? 3.004 5.333 -31.867 1.00 62.38 137 SER A C 1
ATOM 1096 O O . SER A 1 137 ? 4.153 4.892 -31.908 1.00 62.38 137 SER A O 1
ATOM 1098 N N . ASP A 1 138 ? 2.526 5.972 -30.797 1.00 69.31 138 ASP A N 1
ATOM 1099 C CA . ASP A 1 138 ? 3.328 6.227 -29.583 1.00 69.31 138 ASP A CA 1
ATOM 1100 C C . ASP A 1 138 ? 3.766 4.941 -28.878 1.00 69.31 138 ASP A C 1
ATOM 1102 O O . ASP A 1 138 ? 4.785 4.924 -28.200 1.00 69.31 138 ASP A O 1
ATOM 1106 N N . ARG A 1 139 ? 3.027 3.844 -29.068 1.00 72.00 139 ARG A N 1
ATOM 1107 C CA . ARG A 1 139 ? 3.313 2.529 -28.484 1.00 72.00 139 ARG A CA 1
ATOM 1108 C C . ARG A 1 139 ? 3.489 1.465 -29.566 1.00 72.00 139 ARG A C 1
ATOM 1110 O O . ARG A 1 139 ? 2.873 1.551 -30.635 1.00 72.00 139 ARG A O 1
ATOM 1117 N N . ALA A 1 140 ? 4.330 0.470 -29.295 1.00 79.38 140 ALA A N 1
ATOM 1118 C CA . ALA A 1 140 ? 4.664 -0.619 -30.207 1.00 79.38 140 ALA A CA 1
ATOM 1119 C C . ALA A 1 140 ? 4.269 -1.994 -29.658 1.00 79.38 140 ALA A C 1
ATOM 1121 O O . ALA A 1 140 ? 4.244 -2.237 -28.454 1.00 79.38 140 ALA A O 1
ATOM 1122 N N . VAL A 1 141 ? 3.992 -2.908 -30.590 1.00 84.38 141 VAL A N 1
ATOM 1123 C CA . VAL A 1 141 ? 3.687 -4.315 -30.318 1.00 84.38 141 VAL A CA 1
ATOM 1124 C C . VAL A 1 141 ? 4.770 -5.170 -30.965 1.00 84.38 141 VAL A C 1
ATOM 1126 O O . VAL A 1 141 ? 4.922 -5.149 -32.189 1.00 84.38 141 VAL A O 1
ATOM 1129 N N . LEU A 1 142 ? 5.491 -5.950 -30.163 1.00 84.62 142 LEU A N 1
ATOM 1130 C CA . LEU A 1 142 ? 6.467 -6.927 -30.639 1.00 84.62 142 LEU A CA 1
ATOM 1131 C C . LEU A 1 142 ? 5.821 -8.309 -30.710 1.00 84.62 142 LEU A C 1
ATOM 1133 O O . LEU A 1 142 ? 5.274 -8.803 -29.731 1.00 84.62 142 LEU A O 1
ATOM 1137 N N . ARG A 1 143 ? 5.882 -8.945 -31.882 1.00 85.75 143 ARG A N 1
ATOM 1138 C CA . ARG A 1 143 ? 5.340 -10.293 -32.107 1.00 85.75 143 ARG A CA 1
ATOM 1139 C C . ARG A 1 143 ? 6.466 -11.266 -32.409 1.00 85.75 143 ARG A C 1
ATOM 1141 O O . ARG A 1 143 ? 6.982 -11.290 -33.531 1.00 85.75 143 ARG A O 1
ATOM 1148 N N . VAL A 1 144 ? 6.815 -12.083 -31.424 1.00 84.38 144 VAL A N 1
ATOM 1149 C CA . VAL A 1 144 ? 7.894 -13.069 -31.512 1.00 84.38 144 VAL A CA 1
ATOM 1150 C C . VAL A 1 144 ? 7.305 -14.457 -31.268 1.00 84.38 144 VAL A C 1
ATOM 1152 O O . VAL A 1 144 ? 6.982 -14.844 -30.149 1.00 84.38 144 VAL A O 1
ATOM 1155 N N . GLY A 1 145 ? 7.113 -15.217 -32.350 1.00 82.75 145 GLY A N 1
ATOM 1156 C CA . GLY A 1 145 ? 6.473 -16.532 -32.285 1.00 82.75 145 GLY A CA 1
ATOM 1157 C C . GLY A 1 145 ? 5.029 -16.449 -31.777 1.00 82.75 145 GLY A C 1
ATOM 1158 O O . GLY A 1 145 ? 4.184 -15.833 -32.424 1.00 82.75 145 GLY A O 1
ATOM 1159 N N . LYS A 1 146 ? 4.755 -17.088 -30.632 1.00 84.88 146 LYS A N 1
ATOM 1160 C CA . LYS A 1 146 ? 3.449 -17.065 -29.945 1.00 84.88 146 LYS A CA 1
ATOM 1161 C C . LYS A 1 146 ? 3.346 -15.976 -28.869 1.00 84.88 146 LYS A C 1
ATOM 1163 O O . LYS A 1 146 ? 2.305 -15.878 -28.224 1.00 84.88 146 LYS A O 1
ATOM 1168 N N . THR A 1 147 ? 4.401 -15.188 -28.670 1.00 86.88 147 THR A N 1
ATOM 1169 C CA . THR A 1 147 ? 4.453 -14.135 -27.656 1.00 86.88 147 THR A CA 1
ATOM 1170 C C . THR A 1 147 ? 4.251 -12.771 -28.304 1.00 86.88 147 THR A C 1
ATOM 1172 O O . THR A 1 147 ? 4.890 -12.425 -29.302 1.00 86.88 147 THR A O 1
ATOM 1175 N N . ILE A 1 148 ? 3.335 -12.000 -27.735 1.00 88.25 148 ILE A N 1
ATOM 1176 C CA . ILE A 1 148 ? 3.015 -10.626 -28.081 1.00 88.25 148 ILE A CA 1
ATOM 1177 C C . ILE A 1 148 ? 3.407 -9.768 -26.879 1.00 88.25 148 ILE A C 1
ATOM 1179 O O . ILE A 1 148 ? 2.757 -9.828 -25.838 1.00 88.25 148 ILE A O 1
ATOM 1183 N N . VAL A 1 149 ? 4.461 -8.977 -27.033 1.00 88.12 149 VAL A N 1
ATOM 1184 C CA . VAL A 1 149 ? 4.958 -8.072 -25.994 1.00 88.12 149 VAL A CA 1
ATOM 1185 C C . VAL A 1 149 ? 4.506 -6.653 -26.308 1.00 88.12 149 VAL A C 1
ATOM 1187 O O . VAL A 1 149 ? 4.672 -6.166 -27.432 1.00 88.12 149 VAL A O 1
ATOM 1190 N N . LEU A 1 150 ? 3.908 -5.998 -25.320 1.00 85.88 150 LEU A N 1
ATOM 1191 C CA . LEU A 1 150 ? 3.443 -4.619 -25.407 1.00 85.88 150 LEU A CA 1
ATOM 1192 C C . LEU A 1 150 ? 4.489 -3.696 -24.797 1.00 85.88 150 LEU A C 1
ATOM 1194 O O . LEU A 1 150 ? 4.862 -3.865 -23.638 1.00 85.88 150 LEU A O 1
ATOM 1198 N N . LEU A 1 151 ? 4.944 -2.720 -25.581 1.00 84.81 151 LEU A N 1
ATOM 1199 C CA . LEU A 1 151 ? 5.900 -1.719 -25.129 1.00 84.81 151 LEU A CA 1
ATOM 1200 C C . LEU A 1 151 ? 5.180 -0.440 -24.722 1.00 84.81 151 LEU A C 1
ATOM 1202 O O . LEU A 1 151 ? 4.284 0.051 -25.422 1.00 84.81 151 LEU A O 1
ATOM 1206 N N . ASN A 1 152 ? 5.619 0.144 -23.614 1.00 81.88 152 ASN A N 1
ATOM 1207 C CA . ASN A 1 152 ? 5.203 1.481 -23.220 1.00 81.88 152 ASN A CA 1
ATOM 1208 C C . ASN A 1 152 ? 5.790 2.541 -24.196 1.00 81.88 152 ASN A C 1
ATOM 1210 O O . ASN A 1 152 ? 6.611 2.206 -25.061 1.00 81.88 152 ASN A O 1
ATOM 1214 N N . PRO A 1 153 ? 5.364 3.818 -24.124 1.00 79.25 153 PRO A N 1
ATOM 1215 C CA . PRO A 1 153 ? 5.833 4.840 -25.062 1.00 79.25 153 PRO A CA 1
ATOM 1216 C C . PRO A 1 153 ? 7.349 5.066 -25.048 1.00 79.25 153 PRO A C 1
ATOM 1218 O O . PRO A 1 153 ? 7.972 5.254 -26.093 1.00 79.25 153 PRO A O 1
ATOM 1221 N N . GLU A 1 154 ? 7.955 5.001 -23.867 1.00 78.44 154 GLU A N 1
ATOM 1222 C CA . GLU A 1 154 ? 9.387 5.196 -23.678 1.00 78.44 154 GLU A CA 1
ATOM 1223 C C . GLU A 1 154 ? 10.194 4.035 -24.271 1.00 78.44 154 GLU A C 1
ATOM 1225 O O . GLU A 1 154 ? 11.036 4.253 -25.143 1.00 78.44 154 GLU A O 1
ATOM 1230 N N . GLN A 1 155 ? 9.858 2.799 -23.898 1.00 84.06 155 GLN A N 1
ATOM 1231 C CA . GLN A 1 155 ? 10.423 1.566 -24.451 1.00 84.06 155 GLN A CA 1
ATOM 1232 C C . GLN A 1 155 ? 10.273 1.530 -25.978 1.00 84.06 155 GLN A C 1
ATOM 1234 O O . GLN A 1 155 ? 11.202 1.171 -26.695 1.00 84.06 155 GLN A O 1
ATOM 1239 N N . THR A 1 156 ? 9.119 1.956 -26.500 1.00 81.56 156 THR A N 1
ATOM 1240 C CA . THR A 1 156 ? 8.855 2.021 -27.945 1.00 81.56 156 THR A CA 1
ATOM 1241 C C . THR A 1 156 ? 9.809 2.976 -28.656 1.00 81.56 156 THR A C 1
ATOM 1243 O O . THR A 1 156 ? 10.348 2.653 -29.719 1.00 81.56 156 THR A O 1
ATOM 1246 N N . ARG A 1 157 ? 10.019 4.163 -28.082 1.00 78.75 157 ARG A N 1
ATOM 1247 C CA . ARG A 1 157 ? 10.956 5.157 -28.607 1.00 78.75 157 ARG A CA 1
ATOM 1248 C C . ARG A 1 157 ? 12.384 4.615 -28.586 1.00 78.75 157 ARG A C 1
ATOM 1250 O O . ARG A 1 157 ? 13.075 4.725 -29.599 1.00 78.75 157 ARG A O 1
ATOM 1257 N N . ILE A 1 158 ? 12.783 3.985 -27.480 1.00 79.12 158 ILE A N 1
ATOM 1258 C CA . ILE A 1 158 ? 14.117 3.397 -27.319 1.00 79.12 158 ILE A CA 1
ATOM 1259 C C . ILE A 1 158 ? 14.362 2.309 -28.364 1.00 79.12 158 ILE A C 1
ATOM 1261 O O . ILE A 1 158 ? 15.314 2.391 -29.140 1.00 79.12 158 ILE A O 1
ATOM 1265 N N . ALA A 1 159 ? 13.448 1.345 -28.456 1.00 81.62 159 ALA A N 1
ATOM 1266 C CA . ALA A 1 159 ? 13.519 0.237 -29.400 1.00 81.62 159 ALA A CA 1
ATOM 1267 C C . ALA A 1 159 ? 13.661 0.710 -30.858 1.00 81.62 159 ALA A C 1
ATOM 1269 O O . ALA A 1 159 ? 14.479 0.177 -31.605 1.00 81.62 159 ALA A O 1
ATOM 1270 N N . ARG A 1 160 ? 12.902 1.739 -31.266 1.00 80.19 160 ARG A N 1
ATOM 1271 C CA . ARG A 1 160 ? 12.970 2.310 -32.624 1.00 80.19 160 ARG A CA 1
ATOM 1272 C C . ARG A 1 160 ? 14.297 3.003 -32.912 1.00 80.19 160 ARG A C 1
ATOM 1274 O O . ARG A 1 160 ? 14.833 2.850 -34.007 1.00 80.19 160 ARG A O 1
ATOM 1281 N N . ALA A 1 161 ? 14.810 3.776 -31.961 1.00 79.69 161 ALA A N 1
ATOM 1282 C CA . ALA A 1 161 ? 16.069 4.491 -32.135 1.00 79.69 161 ALA A CA 1
ATOM 1283 C C . ALA A 1 161 ? 17.247 3.515 -32.253 1.00 79.69 161 ALA A C 1
ATOM 1285 O O . ALA A 1 161 ? 18.049 3.636 -33.178 1.00 79.69 161 ALA A O 1
ATOM 1286 N N . VAL A 1 162 ? 17.290 2.489 -31.397 1.00 81.69 162 VAL A N 1
ATOM 1287 C CA . VAL A 1 162 ? 18.298 1.420 -31.472 1.00 81.69 162 VAL A CA 1
ATOM 1288 C C . VAL A 1 162 ? 18.183 0.657 -32.790 1.00 81.69 162 VAL A C 1
ATOM 1290 O O . VAL A 1 162 ? 19.189 0.445 -33.455 1.00 81.69 162 VAL A O 1
ATOM 1293 N N . ALA A 1 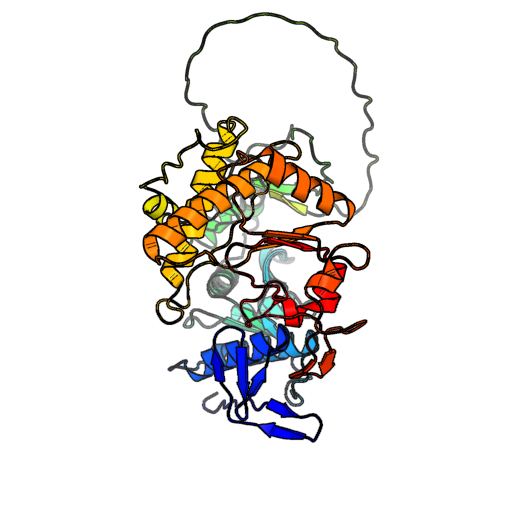163 ? 16.970 0.331 -33.241 1.00 80.12 163 ALA A N 1
ATOM 1294 C CA . ALA A 1 163 ? 16.772 -0.330 -34.532 1.00 80.12 163 ALA A CA 1
ATOM 1295 C C . ALA A 1 163 ? 17.275 0.506 -35.724 1.00 80.12 163 ALA A C 1
ATOM 1297 O O . ALA A 1 163 ? 17.764 -0.045 -36.708 1.00 80.12 163 ALA A O 1
ATOM 1298 N N . ALA A 1 164 ? 17.151 1.834 -35.652 1.00 79.56 164 ALA A N 1
ATOM 1299 C CA . ALA A 1 164 ? 17.542 2.734 -36.733 1.00 79.56 164 ALA A CA 1
ATOM 1300 C C . ALA A 1 164 ? 19.033 3.110 -36.713 1.00 79.56 164 ALA A C 1
ATOM 1302 O O . ALA A 1 164 ? 19.619 3.328 -37.774 1.00 79.56 164 ALA A O 1
ATOM 1303 N N . ARG A 1 165 ? 19.631 3.249 -35.524 1.00 83.38 165 ARG A N 1
ATOM 1304 C CA . ARG A 1 165 ? 20.949 3.881 -35.324 1.00 83.38 165 ARG A CA 1
ATOM 1305 C C . ARG A 1 165 ? 21.900 3.081 -34.425 1.00 83.38 165 ARG A C 1
ATOM 1307 O O . ARG A 1 165 ? 23.030 3.501 -34.220 1.00 83.38 165 ARG A O 1
ATOM 1314 N N . GLY A 1 166 ? 21.499 1.917 -33.919 1.00 81.50 166 GLY A N 1
ATOM 1315 C CA . GLY A 1 166 ? 22.259 1.098 -32.965 1.00 81.50 166 GLY A CA 1
ATOM 1316 C C . GLY A 1 166 ? 23.483 0.367 -33.527 1.00 81.50 166 GLY A C 1
ATOM 1317 O O . GLY A 1 166 ? 23.909 -0.626 -32.948 1.00 81.50 166 GLY A O 1
ATOM 1318 N N . ARG A 1 167 ? 24.058 0.809 -34.650 1.00 88.06 167 ARG A N 1
ATOM 1319 C CA . ARG A 1 167 ? 25.284 0.228 -35.215 1.00 88.06 167 ARG A CA 1
ATOM 1320 C C . ARG A 1 167 ? 26.478 1.084 -34.811 1.00 88.06 167 ARG A C 1
ATOM 1322 O O . ARG A 1 167 ? 26.580 2.222 -35.256 1.00 88.06 167 ARG A O 1
ATOM 1329 N N . VAL A 1 168 ? 27.385 0.526 -34.013 1.00 88.25 168 VAL A N 1
ATOM 1330 C CA . VAL A 1 168 ? 28.645 1.160 -33.600 1.00 88.25 168 VAL A CA 1
ATOM 1331 C C . VAL A 1 168 ? 29.756 0.732 -34.565 1.00 88.25 168 VAL A C 1
ATOM 1333 O O . VAL A 1 168 ? 30.159 -0.438 -34.551 1.00 88.25 168 VAL A O 1
ATOM 1336 N N . PRO A 1 169 ? 30.287 1.642 -35.397 1.00 90.12 169 PRO A N 1
ATOM 1337 C CA . PRO A 1 169 ? 31.375 1.322 -36.313 1.00 90.12 169 PRO A CA 1
ATOM 1338 C C . PRO A 1 169 ? 32.634 0.836 -35.582 1.00 90.12 169 PRO A C 1
ATOM 1340 O O . PRO A 1 169 ? 32.971 1.347 -34.509 1.00 90.12 169 PRO A O 1
ATOM 1343 N N . ARG A 1 170 ? 33.390 -0.095 -36.179 1.00 87.56 170 ARG A N 1
ATOM 1344 C CA . ARG A 1 170 ? 34.623 -0.659 -35.591 1.00 87.56 170 ARG A CA 1
ATOM 1345 C C . ARG A 1 170 ? 35.599 0.399 -35.070 1.00 87.56 170 ARG A C 1
ATOM 1347 O O . ARG A 1 170 ? 36.191 0.234 -34.007 1.00 87.56 170 ARG A O 1
ATOM 1354 N N . ASN A 1 171 ? 35.768 1.489 -35.815 1.00 87.25 171 ASN A N 1
ATOM 1355 C CA . ASN A 1 171 ? 36.663 2.596 -35.467 1.00 87.25 171 ASN A CA 1
ATOM 1356 C C . ASN A 1 171 ? 36.168 3.446 -34.283 1.00 87.25 171 ASN A C 1
ATOM 1358 O O . ASN A 1 171 ? 36.961 4.184 -33.707 1.00 87.25 171 ASN A O 1
ATOM 1362 N N . GLN A 1 172 ? 34.890 3.350 -33.918 1.00 84.25 172 GLN A N 1
ATOM 1363 C CA . GLN A 1 172 ? 34.291 4.063 -32.789 1.00 84.25 172 GLN A CA 1
ATOM 1364 C C . GLN A 1 172 ? 34.101 3.177 -31.555 1.00 84.25 172 GLN A C 1
ATOM 1366 O O . GLN A 1 172 ? 33.752 3.701 -30.502 1.00 84.25 172 GLN A O 1
ATOM 1371 N N . ARG A 1 173 ? 34.389 1.871 -31.631 1.00 79.94 173 ARG A N 1
ATOM 1372 C CA . ARG A 1 173 ? 34.236 0.942 -30.498 1.00 79.94 173 ARG A CA 1
ATOM 1373 C C . ARG A 1 173 ? 34.965 1.399 -29.247 1.00 79.94 173 ARG A C 1
ATOM 1375 O O . ARG A 1 173 ? 34.358 1.468 -28.194 1.00 79.94 173 ARG A O 1
ATOM 1382 N N . THR A 1 174 ? 36.223 1.813 -29.368 1.00 74.12 174 THR A N 1
ATOM 1383 C CA . THR A 1 174 ? 36.984 2.312 -28.216 1.00 74.12 174 THR A CA 1
ATOM 1384 C C . THR A 1 174 ? 36.371 3.582 -27.623 1.00 74.12 174 THR A C 1
ATOM 1386 O O . THR A 1 174 ? 36.501 3.822 -26.430 1.00 74.12 174 THR A O 1
ATOM 1389 N N . SER A 1 175 ? 35.701 4.409 -28.432 1.00 74.06 175 SER A N 1
ATOM 1390 C CA . SER A 1 175 ? 34.978 5.587 -27.938 1.00 74.06 175 SER A CA 1
ATOM 1391 C C . SER A 1 175 ? 33.665 5.199 -27.261 1.00 74.06 175 SER A C 1
ATOM 1393 O O . SER A 1 175 ? 33.321 5.775 -26.235 1.00 74.06 175 SER A O 1
ATOM 1395 N N . PHE A 1 176 ? 32.955 4.222 -27.823 1.00 77.31 176 PHE A N 1
ATOM 1396 C CA . PHE A 1 176 ? 31.729 3.671 -27.262 1.00 77.31 176 PHE A CA 1
ATOM 1397 C C . PHE A 1 176 ? 31.999 2.963 -25.932 1.00 77.31 176 PHE A C 1
ATOM 1399 O O . PHE A 1 176 ? 31.357 3.285 -24.949 1.00 77.31 176 PHE A O 1
ATOM 1406 N N . GLU A 1 177 ? 33.001 2.088 -25.856 1.00 71.88 177 GLU A N 1
ATOM 1407 C CA . GLU A 1 177 ? 33.421 1.404 -24.623 1.00 71.88 177 GLU A CA 1
ATOM 1408 C C . GLU A 1 177 ? 33.843 2.393 -23.529 1.00 71.88 177 GLU A C 1
ATOM 1410 O O . GLU A 1 177 ? 33.574 2.170 -22.352 1.00 71.88 177 GLU A O 1
ATOM 1415 N N . LYS A 1 178 ? 34.475 3.510 -23.916 1.00 70.75 178 LYS A N 1
ATOM 1416 C CA . LYS A 1 178 ? 34.891 4.567 -22.987 1.00 70.75 178 LYS A CA 1
ATOM 1417 C C . LYS A 1 178 ? 33.760 5.472 -22.517 1.00 70.75 178 LYS A C 1
ATOM 1419 O O . LYS A 1 178 ? 33.939 6.118 -21.496 1.00 70.75 178 LYS A O 1
ATOM 1424 N N . ASN A 1 179 ? 32.668 5.627 -23.260 1.00 67.94 179 ASN A N 1
ATOM 1425 C CA . ASN A 1 179 ? 31.512 6.407 -22.810 1.00 67.94 179 ASN A CA 1
ATOM 1426 C C . ASN A 1 179 ? 30.253 6.019 -23.606 1.00 67.94 179 ASN A C 1
ATOM 1428 O O . ASN A 1 179 ? 29.856 6.742 -24.530 1.00 67.94 179 ASN A O 1
ATOM 1432 N N . PRO A 1 180 ? 29.611 4.887 -23.258 1.00 69.50 180 PRO A N 1
ATOM 1433 C CA . PRO A 1 180 ? 28.458 4.397 -24.000 1.00 69.50 180 PRO A CA 1
ATOM 1434 C C . PRO A 1 180 ? 27.306 5.395 -23.960 1.00 69.50 180 PRO A C 1
ATOM 1436 O O . PRO A 1 180 ? 26.663 5.613 -24.976 1.00 69.50 180 PRO A O 1
ATOM 1439 N N . SER A 1 181 ? 27.074 6.053 -22.821 1.00 65.19 181 SER A N 1
ATOM 1440 C CA . SER A 1 181 ? 25.971 7.001 -22.635 1.00 65.19 181 SER A CA 1
ATOM 1441 C C . SER A 1 181 ? 26.099 8.232 -23.524 1.00 65.19 181 SER A C 1
ATOM 1443 O O . SER A 1 181 ? 25.145 8.577 -24.217 1.00 65.19 181 SER A O 1
ATOM 1445 N N . ALA A 1 182 ? 27.272 8.874 -23.553 1.00 69.25 182 ALA A N 1
ATOM 1446 C CA . ALA A 1 182 ? 27.496 10.029 -24.421 1.00 69.25 182 ALA A CA 1
ATOM 1447 C C . ALA A 1 182 ? 27.443 9.628 -25.898 1.00 69.25 182 ALA A C 1
ATOM 1449 O O . ALA A 1 182 ? 26.820 10.319 -26.700 1.00 69.25 182 ALA A O 1
ATOM 1450 N N . TRP A 1 183 ? 28.029 8.477 -26.247 1.00 80.94 183 TRP A N 1
ATOM 1451 C CA . TRP A 1 183 ? 27.974 7.976 -27.615 1.00 80.94 183 TRP A CA 1
ATOM 1452 C C . TRP A 1 183 ? 26.535 7.656 -28.037 1.00 80.94 183 TRP A C 1
ATOM 1454 O O . TRP A 1 183 ? 26.127 8.037 -29.128 1.00 80.94 183 TRP A O 1
ATOM 1464 N N . LEU A 1 184 ? 25.742 7.008 -27.179 1.00 77.94 184 LEU A N 1
ATOM 1465 C CA . LEU A 1 184 ? 24.328 6.721 -27.425 1.00 77.94 184 LEU A CA 1
ATOM 1466 C C . LEU A 1 184 ? 23.518 8.011 -27.558 1.00 77.94 184 LEU A C 1
ATOM 1468 O O . LEU A 1 184 ? 22.751 8.120 -28.511 1.00 77.94 184 LEU A O 1
ATOM 1472 N N . ALA A 1 185 ? 23.723 8.988 -26.674 1.00 71.81 185 ALA A N 1
ATOM 1473 C CA . ALA A 1 185 ? 23.063 10.292 -26.743 1.00 71.81 185 ALA A CA 1
ATOM 1474 C C . ALA A 1 185 ? 23.371 11.021 -28.049 1.00 71.81 185 ALA A C 1
ATOM 1476 O O . ALA A 1 185 ? 22.473 11.550 -28.689 1.00 71.81 185 ALA A O 1
ATOM 1477 N N . GLU A 1 186 ? 24.622 11.002 -28.492 1.00 78.44 186 GLU A N 1
ATOM 1478 C CA . GLU A 1 186 ? 25.031 11.689 -29.713 1.00 78.44 186 GLU A CA 1
ATOM 1479 C C . GLU A 1 186 ? 24.606 10.939 -30.988 1.00 78.44 186 GLU A C 1
ATOM 1481 O O . GLU A 1 186 ? 24.163 11.555 -31.957 1.00 78.44 186 GLU A O 1
ATOM 1486 N N . ASN A 1 187 ? 24.719 9.607 -31.004 1.00 80.69 187 ASN A N 1
ATOM 1487 C CA . ASN A 1 187 ? 24.647 8.818 -32.239 1.00 80.69 187 ASN A CA 1
ATOM 1488 C C . ASN A 1 187 ? 23.328 8.054 -32.410 1.00 80.69 187 ASN A C 1
ATOM 1490 O O . ASN A 1 187 ? 22.873 7.859 -33.538 1.00 80.69 187 ASN A O 1
ATOM 1494 N N . VAL A 1 188 ? 22.686 7.628 -31.319 1.00 76.75 188 VAL A N 1
ATOM 1495 C CA . VAL A 1 188 ? 21.443 6.832 -31.359 1.00 76.75 188 VAL A CA 1
ATOM 1496 C C . VAL A 1 188 ? 20.234 7.677 -30.975 1.00 76.75 188 VAL A C 1
ATOM 1498 O O . VAL A 1 188 ? 19.189 7.613 -31.629 1.00 76.75 188 VAL A O 1
ATOM 1501 N N . PHE A 1 189 ? 20.406 8.543 -29.984 1.00 74.12 189 PHE A N 1
ATOM 1502 C CA . PHE A 1 189 ? 19.367 9.340 -29.349 1.00 74.12 189 PHE A CA 1
ATOM 1503 C C . PHE A 1 189 ? 19.616 10.860 -29.442 1.00 74.12 189 PHE A C 1
ATOM 1505 O O . PHE A 1 189 ? 19.356 11.558 -28.480 1.00 74.12 189 PHE A O 1
ATOM 1512 N N . PRO A 1 190 ? 20.037 11.441 -30.582 1.00 58.75 190 PRO A N 1
ATOM 1513 C CA . PRO A 1 190 ? 20.344 12.878 -30.675 1.00 58.75 190 PRO A CA 1
ATOM 1514 C C . PRO A 1 190 ? 19.156 13.800 -30.354 1.00 58.75 190 PRO A C 1
ATOM 1516 O O . PRO A 1 190 ? 19.350 14.965 -30.025 1.00 58.75 190 PRO A O 1
ATOM 1519 N N . ASP A 1 191 ? 17.930 13.274 -30.437 1.00 56.53 191 ASP A N 1
ATOM 1520 C CA . ASP A 1 191 ? 16.674 13.987 -30.170 1.00 56.53 191 ASP A CA 1
ATOM 1521 C C . ASP A 1 191 ? 16.059 13.616 -28.803 1.00 56.53 191 ASP A C 1
ATOM 1523 O O . ASP A 1 191 ? 14.921 13.979 -28.497 1.00 56.53 191 ASP A O 1
ATOM 1527 N N . VAL A 1 192 ? 16.766 12.815 -28.005 1.00 48.91 192 VAL A N 1
ATOM 1528 C CA . VAL A 1 192 ? 16.301 12.251 -26.738 1.00 48.91 192 VAL A CA 1
ATOM 1529 C C . VAL A 1 192 ? 17.456 12.322 -25.750 1.00 48.91 192 VAL A C 1
ATOM 1531 O O . VAL A 1 192 ? 18.504 11.743 -25.986 1.00 48.91 192 VAL A O 1
ATOM 1534 N N . GLU A 1 193 ? 17.276 12.963 -24.601 1.00 45.53 193 GLU A N 1
ATOM 1535 C CA . GLU A 1 193 ? 18.207 12.724 -23.498 1.00 45.53 193 GLU A CA 1
ATOM 1536 C C . GLU A 1 193 ? 18.151 11.224 -23.171 1.00 45.53 193 GLU A C 1
ATOM 1538 O O . GLU A 1 193 ? 17.153 10.728 -22.645 1.00 45.53 193 GLU A O 1
ATOM 1543 N N . THR A 1 194 ? 19.164 10.457 -23.597 1.00 45.09 194 THR A N 1
ATOM 1544 C CA . THR A 1 194 ? 19.316 9.068 -23.164 1.00 45.09 194 THR A CA 1
ATOM 1545 C C . THR A 1 194 ? 19.644 9.096 -21.696 1.00 45.09 194 THR A C 1
ATOM 1547 O O . THR A 1 194 ? 20.799 9.213 -21.289 1.00 45.09 194 THR A O 1
ATOM 1550 N N . GLU A 1 195 ? 18.606 8.997 -20.895 1.00 43.66 195 GLU A N 1
ATOM 1551 C CA . GLU A 1 195 ? 18.754 8.750 -19.487 1.00 43.66 195 GLU A CA 1
ATOM 1552 C C . GLU A 1 195 ? 18.825 7.232 -19.325 1.00 43.66 195 GLU A C 1
ATOM 1554 O O . GLU A 1 195 ? 17.820 6.530 -19.245 1.00 43.66 195 GLU A O 1
ATOM 1559 N N . PHE A 1 196 ? 20.049 6.702 -19.219 1.00 49.72 196 PHE A N 1
ATOM 1560 C CA . PHE A 1 196 ? 20.212 5.678 -18.190 1.00 49.72 196 PHE A CA 1
ATOM 1561 C C . PHE A 1 196 ? 19.666 6.271 -16.894 1.00 49.72 196 PHE A C 1
ATOM 1563 O O . PHE A 1 196 ? 19.750 7.493 -16.728 1.00 49.72 196 PHE A O 1
ATOM 1570 N N . SER A 1 197 ? 19.144 5.439 -15.978 1.00 52.06 197 SER A N 1
ATOM 1571 C CA . SER A 1 197 ? 18.844 5.921 -14.623 1.00 52.06 197 SER A CA 1
ATOM 1572 C C . SER A 1 197 ? 20.001 6.829 -14.226 1.00 52.06 197 SER A C 1
ATOM 1574 O O . SER A 1 197 ? 21.136 6.372 -14.314 1.00 52.06 197 SER A O 1
ATOM 1576 N N . PRO A 1 198 ? 19.784 8.111 -13.907 1.00 54.91 198 PRO A N 1
ATOM 1577 C CA . PRO A 1 198 ? 20.881 9.075 -13.785 1.00 54.91 198 PRO A CA 1
ATOM 1578 C C . PRO A 1 198 ? 21.832 8.756 -12.614 1.00 54.91 198 PRO A C 1
ATOM 1580 O O . PRO A 1 198 ? 22.854 9.405 -12.410 1.00 54.91 198 PRO A O 1
ATOM 1583 N N . ARG A 1 199 ? 21.512 7.682 -11.888 1.00 56.06 199 ARG A N 1
ATOM 1584 C CA . ARG A 1 199 ? 22.359 6.964 -10.948 1.00 56.06 199 ARG A CA 1
ATOM 1585 C C . ARG A 1 199 ? 23.421 6.086 -11.619 1.00 56.06 199 ARG A C 1
ATOM 1587 O O . ARG A 1 199 ? 24.352 5.695 -10.943 1.00 56.06 199 ARG A O 1
ATOM 1594 N N . VAL A 1 200 ? 23.313 5.716 -12.888 1.00 61.59 200 VAL A N 1
ATOM 1595 C CA . VAL A 1 200 ? 24.257 4.820 -13.565 1.00 61.59 200 VAL A CA 1
ATOM 1596 C C . VAL A 1 200 ? 25.506 5.608 -13.950 1.00 61.59 200 VAL A C 1
ATOM 1598 O O . VAL A 1 200 ? 25.445 6.500 -14.793 1.00 61.59 200 VAL A O 1
ATOM 1601 N N . THR A 1 201 ? 26.642 5.280 -13.341 1.00 57.09 201 THR A N 1
ATOM 1602 C CA . THR A 1 201 ? 27.930 5.960 -13.580 1.00 57.09 201 THR A CA 1
ATOM 1603 C C . THR A 1 201 ? 28.787 5.282 -14.634 1.00 57.09 201 THR A C 1
ATOM 1605 O O . THR A 1 201 ? 29.724 5.894 -15.138 1.00 57.09 201 THR A O 1
ATOM 1608 N N . GLY A 1 202 ? 28.480 4.035 -14.980 1.00 59.09 202 GLY A N 1
ATOM 1609 C CA . GLY A 1 202 ? 29.233 3.271 -15.962 1.00 59.09 202 GLY A CA 1
ATOM 1610 C C . GLY A 1 202 ? 28.849 1.800 -15.956 1.00 59.09 202 GLY A C 1
ATOM 1611 O O . GLY A 1 202 ? 27.830 1.404 -15.390 1.00 59.09 202 GLY A O 1
ATOM 1612 N N . ILE A 1 203 ? 29.685 0.986 -16.586 1.00 52.53 203 ILE A N 1
ATOM 1613 C CA . ILE A 1 203 ? 29.538 -0.463 -16.660 1.00 52.53 203 ILE A CA 1
ATOM 1614 C C . ILE A 1 203 ? 30.840 -1.084 -16.138 1.00 52.53 203 ILE A C 1
ATOM 1616 O O . ILE A 1 203 ? 31.927 -0.646 -16.511 1.00 52.53 203 ILE A O 1
ATOM 1620 N N . GLY A 1 204 ? 30.742 -2.081 -15.261 1.00 57.97 204 GLY A N 1
ATOM 1621 C CA . GLY A 1 204 ? 31.888 -2.721 -14.615 1.00 57.97 204 GLY A CA 1
ATOM 1622 C C . GLY A 1 204 ? 31.667 -4.210 -14.368 1.00 57.97 204 GLY A C 1
ATOM 1623 O O . GLY A 1 204 ? 30.607 -4.755 -14.655 1.00 57.97 204 GLY A O 1
ATOM 1624 N N . VAL A 1 205 ? 32.681 -4.896 -13.843 1.00 54.97 205 VAL A N 1
ATOM 1625 C CA . VAL A 1 205 ? 32.552 -6.309 -13.454 1.00 54.97 205 VAL A CA 1
ATOM 1626 C C . VAL A 1 205 ? 31.777 -6.394 -12.142 1.00 54.97 205 VAL A C 1
ATOM 1628 O O . VAL A 1 205 ? 32.102 -5.669 -11.199 1.00 54.97 205 VAL A O 1
ATOM 1631 N N . TRP A 1 206 ? 30.777 -7.277 -12.074 1.00 52.16 206 TRP A N 1
ATOM 1632 C CA . TRP A 1 206 ? 30.010 -7.505 -10.851 1.00 52.16 206 TRP A CA 1
ATOM 1633 C C . TRP A 1 206 ? 30.940 -7.844 -9.681 1.00 52.16 206 TRP A C 1
ATOM 1635 O O . TRP A 1 206 ? 31.774 -8.746 -9.768 1.00 52.16 206 TRP A O 1
ATOM 1645 N N . LYS A 1 207 ? 30.784 -7.111 -8.578 1.00 53.44 207 LYS A N 1
ATOM 1646 C CA . LYS A 1 207 ? 31.411 -7.399 -7.288 1.00 53.44 207 LYS A CA 1
ATOM 1647 C C . LYS A 1 207 ? 30.315 -7.385 -6.230 1.00 53.44 207 LYS A C 1
ATOM 1649 O O . LYS A 1 207 ? 29.559 -6.418 -6.149 1.00 53.44 207 LYS A O 1
ATOM 1654 N N . GLY A 1 208 ? 30.218 -8.442 -5.428 1.00 43.06 208 GLY A N 1
ATOM 1655 C CA . GLY A 1 208 ? 29.269 -8.492 -4.316 1.00 43.06 208 GLY A CA 1
ATOM 1656 C C . GLY A 1 208 ? 29.569 -7.389 -3.297 1.00 43.06 208 GLY A C 1
ATOM 1657 O O . GLY A 1 208 ? 30.661 -7.350 -2.736 1.00 43.06 208 GLY A O 1
ATOM 1658 N N . GLY A 1 209 ? 28.619 -6.479 -3.071 1.00 47.81 209 GLY A N 1
ATOM 1659 C CA . GLY A 1 209 ? 28.733 -5.418 -2.070 1.00 47.81 209 GLY A CA 1
ATOM 1660 C C . GLY A 1 209 ? 28.105 -5.830 -0.738 1.00 47.81 209 GLY A C 1
ATOM 1661 O O . GLY A 1 209 ? 26.929 -6.187 -0.698 1.00 47.81 209 GLY A O 1
ATOM 1662 N N . TYR A 1 210 ? 28.872 -5.752 0.352 1.00 33.97 210 TYR A N 1
ATOM 1663 C CA . TYR A 1 210 ? 28.339 -5.758 1.718 1.00 33.97 210 TYR A CA 1
ATOM 1664 C C . TYR A 1 210 ? 27.911 -4.336 2.114 1.00 33.97 210 TYR A C 1
ATOM 1666 O O . TYR A 1 210 ? 28.614 -3.364 1.835 1.00 33.97 210 TYR A O 1
ATOM 1674 N N . LEU A 1 211 ? 26.757 -4.224 2.778 1.00 32.47 211 LEU A N 1
ATOM 1675 C CA . LEU A 1 211 ? 26.230 -2.981 3.351 1.00 32.47 211 LEU A CA 1
ATOM 1676 C C . LEU A 1 211 ? 27.263 -2.364 4.313 1.00 32.47 211 LEU A C 1
ATOM 1678 O O . LEU A 1 211 ? 27.515 -2.927 5.376 1.00 32.47 211 LEU A O 1
ATOM 1682 N N . GLY A 1 212 ? 27.851 -1.221 3.941 1.00 40.09 212 GLY A N 1
ATOM 1683 C CA . GLY A 1 212 ? 28.680 -0.401 4.837 1.00 40.09 212 GLY A CA 1
ATOM 1684 C C . GLY A 1 212 ? 30.116 -0.098 4.390 1.00 40.09 212 GLY A C 1
ATOM 1685 O O . GLY A 1 212 ? 30.817 0.612 5.107 1.00 40.09 212 GLY A O 1
ATOM 1686 N N . ALA A 1 213 ? 30.581 -0.572 3.231 1.00 29.47 213 ALA A N 1
ATOM 1687 C CA . ALA A 1 213 ? 31.907 -0.198 2.736 1.00 29.47 213 ALA A CA 1
ATOM 1688 C C . ALA A 1 213 ? 31.853 1.098 1.910 1.00 29.47 213 ALA A C 1
ATOM 1690 O O . ALA A 1 213 ? 31.146 1.179 0.904 1.00 29.47 213 ALA A O 1
ATOM 1691 N N . LYS A 1 214 ? 32.648 2.101 2.310 1.00 34.59 214 LYS A N 1
ATOM 1692 C CA . LYS A 1 214 ? 33.044 3.200 1.422 1.00 34.59 214 LYS A CA 1
ATOM 1693 C C . LYS A 1 214 ? 33.694 2.593 0.181 1.00 34.59 214 LYS A C 1
ATOM 1695 O O . LYS A 1 214 ? 34.683 1.872 0.287 1.00 34.59 214 LYS A O 1
ATOM 1700 N N . TRP A 1 215 ? 33.127 2.884 -0.982 1.00 39.47 215 TRP A N 1
ATOM 1701 C CA . TRP A 1 215 ? 33.705 2.499 -2.259 1.00 39.47 215 TRP A CA 1
ATOM 1702 C C . TRP A 1 215 ? 34.883 3.428 -2.547 1.00 39.47 215 TRP A C 1
ATOM 1704 O O . TRP A 1 215 ? 34.682 4.577 -2.931 1.00 39.47 215 TRP A O 1
ATOM 1714 N N . GLU A 1 216 ? 36.109 2.945 -2.362 1.00 43.19 216 GLU A N 1
ATOM 1715 C CA . GLU A 1 216 ? 37.274 3.545 -3.010 1.00 43.19 216 GLU A CA 1
ATOM 1716 C C . GLU A 1 216 ? 37.715 2.690 -4.205 1.00 43.19 216 GLU A C 1
ATOM 1718 O O . GLU A 1 216 ? 37.711 1.460 -4.156 1.00 43.19 216 GLU A O 1
ATOM 1723 N N . ALA A 1 217 ? 38.105 3.406 -5.264 1.00 43.44 217 ALA A N 1
ATOM 1724 C CA . ALA A 1 217 ? 38.648 2.956 -6.546 1.00 43.44 217 ALA A CA 1
ATOM 1725 C C . ALA A 1 217 ? 37.649 2.397 -7.588 1.00 43.44 217 ALA A C 1
ATOM 1727 O O . ALA A 1 217 ? 37.671 1.222 -7.956 1.00 43.44 217 ALA A O 1
ATOM 1728 N N . GLY A 1 218 ? 36.852 3.305 -8.158 1.00 38.00 218 GLY A N 1
ATOM 1729 C CA . GLY A 1 218 ? 36.420 3.272 -9.562 1.00 38.00 218 GLY A CA 1
ATOM 1730 C C . GLY A 1 218 ? 36.690 4.646 -10.190 1.00 38.00 218 GLY A C 1
ATOM 1731 O O . GLY A 1 218 ? 36.624 5.647 -9.478 1.00 38.00 218 GLY A O 1
ATOM 1732 N N . GLU A 1 219 ? 37.055 4.713 -11.475 1.00 38.12 219 GLU A N 1
ATOM 1733 C CA . GLU A 1 219 ? 37.302 5.998 -12.150 1.00 38.12 219 GLU A CA 1
ATOM 1734 C C . GLU A 1 219 ? 36.005 6.821 -12.230 1.00 38.12 219 GLU A C 1
ATOM 1736 O O . GLU A 1 219 ? 34.995 6.375 -12.777 1.00 38.12 219 GLU A O 1
ATOM 1741 N N . ASP A 1 220 ? 36.042 8.026 -11.653 1.00 40.19 220 ASP A N 1
ATOM 1742 C CA . ASP A 1 220 ? 34.967 9.016 -11.713 1.00 40.19 220 ASP A CA 1
ATOM 1743 C C . ASP A 1 220 ? 34.825 9.540 -13.150 1.00 40.19 220 ASP A C 1
ATOM 1745 O O . ASP A 1 220 ? 35.671 10.275 -13.661 1.00 40.19 220 ASP A O 1
ATOM 1749 N N . TRP A 1 221 ? 33.743 9.129 -13.812 1.00 42.59 221 TRP A N 1
ATOM 1750 C CA . TRP A 1 221 ? 33.496 9.388 -15.230 1.00 42.59 221 TRP A CA 1
ATOM 1751 C C . TRP A 1 221 ? 32.889 10.769 -15.526 1.00 42.59 221 TRP A C 1
ATOM 1753 O O . TRP A 1 221 ? 32.831 11.165 -16.693 1.00 42.59 221 TRP A O 1
ATOM 1763 N N . PHE A 1 222 ? 32.419 11.506 -14.510 1.00 36.50 222 PHE A N 1
ATOM 1764 C CA . PHE A 1 222 ? 31.625 12.728 -14.719 1.00 36.50 222 PHE A CA 1
ATOM 1765 C C . PHE A 1 222 ? 32.059 13.939 -13.887 1.00 36.50 222 PHE A C 1
ATOM 1767 O O . PHE A 1 222 ? 31.471 15.008 -14.058 1.00 36.50 222 PHE A O 1
ATOM 1774 N N . GLY A 1 223 ? 33.067 13.818 -13.016 1.00 39.91 223 GLY A N 1
ATOM 1775 C CA . GLY A 1 223 ? 33.632 14.956 -12.282 1.00 39.91 223 GLY A CA 1
ATOM 1776 C C . GLY A 1 223 ? 32.611 15.690 -11.407 1.00 39.91 223 GLY A C 1
ATOM 1777 O O . GLY A 1 223 ? 32.699 16.906 -11.232 1.00 39.91 223 GLY A O 1
ATOM 1778 N N . LYS A 1 224 ? 31.607 14.978 -10.884 1.00 39.38 224 LYS A N 1
ATOM 1779 C CA . LYS A 1 224 ? 30.574 15.540 -10.005 1.00 39.38 224 LYS A CA 1
ATOM 1780 C C . LYS A 1 224 ? 30.919 15.242 -8.550 1.00 39.38 224 LYS A C 1
ATOM 1782 O O . LYS A 1 224 ? 30.262 14.437 -7.900 1.00 39.38 224 LYS A O 1
ATOM 1787 N N . HIS A 1 225 ? 31.912 15.947 -8.020 1.00 39.16 225 HIS A N 1
ATOM 1788 C CA . HIS A 1 225 ? 31.921 16.212 -6.587 1.00 39.16 225 HIS A CA 1
ATOM 1789 C C . HIS A 1 225 ? 30.942 17.365 -6.327 1.00 39.16 225 HIS A C 1
ATOM 1791 O O . HIS A 1 225 ? 31.115 18.429 -6.925 1.00 39.16 225 HIS A O 1
ATOM 1797 N N . PRO A 1 226 ? 29.912 17.210 -5.479 1.00 34.03 226 PRO A N 1
ATOM 1798 C CA . PRO A 1 226 ? 29.225 18.380 -4.956 1.00 34.03 226 PRO A CA 1
ATOM 1799 C C . PRO A 1 226 ? 30.263 19.213 -4.193 1.00 34.03 226 PRO A C 1
ATOM 1801 O O . PRO A 1 226 ? 30.874 18.723 -3.244 1.00 34.03 226 PRO A O 1
ATOM 1804 N N . GLU A 1 227 ? 30.515 20.452 -4.627 1.00 30.86 227 GLU A N 1
ATOM 1805 C CA . GLU A 1 227 ? 31.267 21.390 -3.796 1.00 30.86 227 GLU A CA 1
ATOM 1806 C C . GLU A 1 227 ? 30.436 21.641 -2.532 1.00 30.86 227 GLU A C 1
ATOM 1808 O O . GLU A 1 227 ? 29.302 22.118 -2.639 1.00 30.86 227 GLU A O 1
ATOM 1813 N N . PRO A 1 228 ? 30.949 21.324 -1.331 1.00 34.38 228 PRO A N 1
ATOM 1814 C CA . PRO A 1 228 ? 30.251 21.686 -0.114 1.00 34.38 228 PRO A CA 1
ATOM 1815 C C . PRO A 1 228 ? 30.229 23.213 -0.021 1.00 34.38 228 PRO A C 1
ATOM 1817 O O . PRO A 1 228 ? 31.282 23.861 0.003 1.00 34.38 228 PRO A O 1
ATOM 1820 N N . GLU A 1 229 ? 29.033 23.803 0.045 1.00 28.19 229 GLU A N 1
ATOM 1821 C CA . GLU A 1 229 ? 28.890 25.204 0.428 1.00 28.19 229 GLU A CA 1
ATOM 1822 C C . GLU A 1 229 ? 29.608 25.416 1.767 1.00 28.19 229 GLU A C 1
ATOM 1824 O O . GLU A 1 229 ? 29.289 24.813 2.794 1.00 28.19 229 GLU A O 1
ATOM 1829 N N . LYS A 1 230 ? 30.627 26.280 1.749 1.00 35.34 230 LYS A N 1
ATOM 1830 C CA . LYS A 1 230 ? 31.373 26.680 2.940 1.00 35.34 230 LYS A CA 1
ATOM 1831 C C . LYS A 1 230 ? 30.446 27.435 3.892 1.00 35.34 230 LYS A C 1
ATOM 1833 O O . LYS A 1 230 ? 30.275 28.644 3.757 1.00 35.34 230 LYS A O 1
ATOM 1838 N N . MET A 1 231 ? 29.957 26.756 4.924 1.00 28.02 231 MET A N 1
ATOM 1839 C CA . MET A 1 231 ? 29.544 27.401 6.168 1.00 28.02 231 MET A CA 1
ATOM 1840 C C . MET A 1 231 ? 30.582 27.114 7.250 1.00 28.02 231 MET A C 1
ATOM 1842 O O . MET A 1 231 ? 30.757 25.990 7.709 1.00 28.02 231 MET A O 1
ATOM 1846 N N . GLY A 1 232 ? 31.324 28.160 7.613 1.00 30.33 232 GLY A N 1
ATOM 1847 C CA . GLY A 1 232 ? 32.346 28.097 8.642 1.00 30.33 232 GLY A CA 1
ATOM 1848 C C . GLY A 1 232 ? 31.740 28.024 10.036 1.00 30.33 232 GLY A C 1
ATOM 1849 O O . GLY A 1 232 ? 30.937 28.876 10.402 1.00 30.33 232 GLY A O 1
ATOM 1850 N N . LEU A 1 233 ? 32.222 27.075 10.832 1.00 29.66 233 LEU A N 1
ATOM 1851 C CA . LEU A 1 233 ? 32.226 27.139 12.287 1.00 29.66 233 LEU A CA 1
ATOM 1852 C C . LEU A 1 233 ? 33.568 26.587 12.777 1.00 29.66 233 LEU A C 1
ATOM 1854 O O . LEU A 1 233 ? 34.043 25.546 12.331 1.00 29.66 233 LEU A O 1
ATOM 1858 N N . LYS A 1 234 ? 34.204 27.393 13.625 1.00 29.42 234 LYS A N 1
ATOM 1859 C CA . LYS A 1 234 ? 35.540 27.221 14.190 1.00 29.42 234 LYS A CA 1
ATOM 1860 C C . LYS A 1 234 ? 35.571 26.125 15.257 1.00 29.42 234 LYS A C 1
ATOM 1862 O O . LYS A 1 234 ? 34.631 26.011 16.034 1.00 29.42 234 LYS A O 1
ATOM 1867 N N . ASP A 1 235 ? 36.715 25.448 15.300 1.00 28.55 235 ASP A N 1
ATOM 1868 C CA . ASP A 1 235 ? 37.443 24.912 16.456 1.00 28.55 235 ASP A CA 1
ATOM 1869 C C . ASP A 1 235 ? 36.658 24.250 17.603 1.00 28.55 235 ASP A C 1
ATOM 1871 O O . ASP A 1 235 ? 36.086 24.920 18.459 1.00 28.55 235 ASP A O 1
ATOM 1875 N N . ALA A 1 236 ? 36.840 22.934 17.744 1.00 27.38 236 ALA A N 1
ATOM 1876 C CA . ALA A 1 236 ? 37.107 22.317 19.044 1.00 27.38 236 ALA A CA 1
ATOM 1877 C C . ALA A 1 236 ? 37.907 21.019 18.852 1.00 27.38 236 ALA A C 1
ATOM 1879 O O . ALA A 1 236 ? 37.541 20.141 18.077 1.00 27.38 236 ALA A O 1
ATOM 1880 N N . ALA A 1 237 ? 39.042 20.954 19.539 1.00 26.83 237 ALA A N 1
ATOM 1881 C CA . ALA A 1 237 ? 40.051 19.917 19.445 1.00 26.83 237 ALA A CA 1
ATOM 1882 C C . ALA A 1 237 ? 39.730 18.670 20.287 1.00 26.83 237 ALA A C 1
ATOM 1884 O O . ALA A 1 237 ? 39.098 18.773 21.335 1.00 26.83 237 ALA A O 1
ATOM 1885 N N . GLY A 1 238 ? 40.340 17.548 19.885 1.00 25.98 238 GLY A N 1
ATOM 1886 C CA . GLY A 1 238 ? 40.790 16.479 20.780 1.00 25.98 238 GLY A CA 1
ATOM 1887 C C . GLY A 1 238 ? 39.926 15.219 20.814 1.00 25.98 238 GLY A C 1
ATOM 1888 O O . GLY A 1 238 ? 38.901 15.197 21.478 1.00 25.98 238 GLY A O 1
ATOM 1889 N N . HIS A 1 239 ? 40.394 14.136 20.186 1.00 28.06 239 HIS A N 1
ATOM 1890 C CA . HIS A 1 239 ? 40.946 12.975 20.901 1.00 28.06 239 HIS A CA 1
ATOM 1891 C C . HIS A 1 239 ? 41.434 11.893 19.920 1.00 28.06 239 HIS A C 1
ATOM 1893 O O . HIS A 1 239 ? 40.782 11.585 18.930 1.00 28.06 239 HIS A O 1
ATOM 1899 N N . GLN A 1 240 ? 42.632 11.370 20.201 1.00 30.89 240 GLN A N 1
ATOM 1900 C CA . GLN A 1 240 ? 43.273 10.234 19.539 1.00 30.89 240 GLN A CA 1
ATOM 1901 C C . GLN A 1 240 ? 42.635 8.923 20.005 1.00 30.89 240 GLN A C 1
ATOM 1903 O O . GLN A 1 240 ? 42.635 8.693 21.212 1.00 30.89 240 GLN A O 1
ATOM 1908 N N . GLU A 1 241 ? 42.257 8.025 19.090 1.00 26.16 241 GLU A N 1
ATOM 1909 C CA . GLU A 1 241 ? 42.167 6.585 19.373 1.00 26.16 241 GLU A CA 1
ATOM 1910 C C . GLU A 1 241 ? 42.618 5.741 18.162 1.00 26.16 241 GLU A C 1
ATOM 1912 O O . GLU A 1 241 ? 42.029 5.800 17.092 1.00 26.16 241 GLU A O 1
ATOM 1917 N N . ARG A 1 242 ? 43.724 5.016 18.396 1.00 24.78 242 ARG A N 1
ATOM 1918 C CA . ARG A 1 242 ? 44.109 3.649 17.981 1.00 24.78 242 ARG A CA 1
ATOM 1919 C C . ARG A 1 242 ? 43.832 3.188 16.540 1.00 24.78 242 ARG A C 1
ATOM 1921 O O . ARG A 1 242 ? 42.704 2.910 16.158 1.00 24.78 242 ARG A O 1
ATOM 1928 N N . GLU A 1 243 ? 44.929 2.973 15.815 1.00 27.08 243 GLU A N 1
ATOM 1929 C CA . GLU A 1 243 ? 45.011 2.116 14.631 1.00 27.08 243 GLU A CA 1
ATOM 1930 C C . GLU A 1 243 ? 44.965 0.642 15.077 1.00 27.08 243 GLU A C 1
ATOM 1932 O O . GLU A 1 243 ? 45.939 0.137 15.631 1.00 27.08 243 GLU A O 1
ATOM 1937 N N . ASP A 1 244 ? 43.833 -0.029 14.857 1.00 26.67 244 ASP A N 1
ATOM 1938 C CA . ASP A 1 244 ? 43.771 -1.489 14.751 1.00 26.67 244 ASP A CA 1
ATOM 1939 C C . ASP A 1 244 ? 43.715 -1.833 13.251 1.00 26.67 244 ASP A C 1
ATOM 1941 O O . ASP A 1 244 ? 42.848 -1.346 12.519 1.00 26.67 244 ASP A O 1
ATOM 1945 N N . GLU A 1 245 ? 44.686 -2.619 12.782 1.00 27.25 245 GLU A N 1
ATOM 1946 C CA . GLU A 1 245 ? 44.791 -3.104 11.400 1.00 27.25 245 GLU A CA 1
ATOM 1947 C C . GLU A 1 245 ? 43.540 -3.908 10.991 1.00 27.25 245 GLU A C 1
ATOM 1949 O O . GLU A 1 245 ? 43.125 -4.804 11.733 1.00 27.25 245 GLU A O 1
ATOM 1954 N N . PRO A 1 246 ? 42.951 -3.682 9.800 1.00 31.19 246 PRO A N 1
ATOM 1955 C CA . PRO A 1 246 ? 41.983 -4.612 9.248 1.00 31.19 246 PRO A CA 1
ATOM 1956 C C . PRO A 1 246 ? 42.697 -5.777 8.552 1.00 31.19 246 PRO A C 1
ATOM 1958 O O . PRO A 1 246 ? 43.467 -5.601 7.607 1.00 31.19 246 PRO A O 1
ATOM 1961 N N . ASP A 1 247 ? 42.380 -6.973 9.039 1.00 25.94 247 ASP A N 1
ATOM 1962 C CA . ASP A 1 247 ? 42.718 -8.281 8.484 1.00 25.94 247 ASP A CA 1
ATOM 1963 C C . ASP A 1 247 ? 42.355 -8.336 6.986 1.00 25.94 247 ASP A C 1
ATOM 1965 O O . ASP A 1 247 ? 41.197 -8.174 6.586 1.00 25.94 247 ASP A O 1
ATOM 1969 N N . SER A 1 248 ? 43.364 -8.512 6.134 1.00 27.22 248 SER A N 1
ATOM 1970 C CA . SER A 1 248 ? 43.226 -8.485 4.675 1.00 27.22 248 SER A CA 1
ATOM 1971 C C . SER A 1 248 ? 42.839 -9.864 4.139 1.00 27.22 248 SER A C 1
ATOM 1973 O O . SER A 1 248 ? 43.667 -10.634 3.661 1.00 27.22 248 SER A O 1
ATOM 1975 N N . LEU A 1 249 ? 41.545 -10.178 4.180 1.00 31.30 249 LEU A N 1
ATOM 1976 C CA . LEU A 1 249 ? 40.981 -11.279 3.397 1.00 31.30 249 LEU A CA 1
ATOM 1977 C C . LEU A 1 249 ? 40.742 -10.804 1.956 1.00 31.30 249 LEU A C 1
ATOM 1979 O O . LEU A 1 249 ? 39.694 -10.249 1.627 1.00 31.30 249 LEU A O 1
ATOM 1983 N N . LEU A 1 250 ? 41.740 -11.004 1.092 1.00 29.03 250 LEU A N 1
ATOM 1984 C CA . LEU A 1 250 ? 41.568 -10.929 -0.361 1.00 29.03 250 LEU A CA 1
ATOM 1985 C C . LEU A 1 250 ? 40.625 -12.064 -0.818 1.00 29.03 250 LEU A C 1
ATOM 1987 O O . LEU A 1 250 ? 40.849 -13.207 -0.415 1.00 29.03 250 LEU A O 1
ATOM 1991 N N . PRO A 1 251 ? 39.601 -11.806 -1.653 1.00 36.09 251 PRO A N 1
ATOM 1992 C CA . PRO A 1 251 ? 38.806 -12.876 -2.249 1.00 36.09 251 PRO A CA 1
ATOM 1993 C C . PRO A 1 251 ? 39.637 -13.648 -3.282 1.00 36.09 251 PRO A C 1
ATOM 1995 O O . PRO A 1 251 ? 40.327 -13.037 -4.098 1.00 36.09 251 PRO A O 1
ATOM 1998 N N . GLU A 1 252 ? 39.552 -14.978 -3.241 1.00 34.50 252 GLU A N 1
ATOM 1999 C CA . GLU A 1 252 ? 40.112 -15.883 -4.248 1.00 34.50 252 GLU A CA 1
ATOM 2000 C C . GLU A 1 252 ? 39.513 -15.593 -5.641 1.00 34.50 252 GLU A C 1
ATOM 2002 O O . GLU A 1 252 ? 38.312 -15.347 -5.774 1.00 34.50 252 GLU A O 1
ATOM 2007 N N . ASP A 1 253 ? 40.363 -15.609 -6.674 1.00 34.69 253 ASP A N 1
ATOM 2008 C CA . ASP A 1 253 ? 39.981 -15.440 -8.080 1.00 34.69 253 ASP A CA 1
ATOM 2009 C C . ASP A 1 253 ? 39.098 -16.615 -8.544 1.00 34.69 253 ASP A C 1
ATOM 2011 O O . ASP A 1 253 ? 39.590 -17.706 -8.830 1.00 34.69 253 ASP A O 1
ATOM 2015 N N . ASP A 1 254 ? 37.788 -16.388 -8.645 1.00 38.06 254 ASP A N 1
ATOM 2016 C CA . ASP A 1 254 ? 36.845 -17.326 -9.258 1.00 38.06 254 ASP A CA 1
ATOM 2017 C C . ASP A 1 254 ? 36.786 -17.073 -10.781 1.00 38.06 254 ASP A C 1
ATOM 2019 O O . ASP A 1 254 ? 36.340 -16.015 -11.236 1.00 38.06 254 ASP A O 1
ATOM 2023 N N . GLU A 1 255 ? 37.257 -18.032 -11.592 1.00 42.16 255 GLU A N 1
ATOM 2024 C CA . GLU A 1 255 ? 37.227 -18.021 -13.071 1.00 42.16 255 GLU A CA 1
ATOM 2025 C C . GLU A 1 255 ? 35.808 -18.269 -13.639 1.00 42.16 255 GLU A C 1
ATOM 2027 O O . GLU A 1 255 ? 35.606 -19.010 -14.604 1.00 42.16 255 GLU A O 1
ATOM 2032 N N . SER A 1 256 ? 34.786 -17.641 -13.063 1.00 41.91 256 SER A N 1
ATOM 2033 C CA . SER A 1 256 ? 33.461 -17.567 -13.682 1.00 41.91 256 SER A CA 1
ATOM 2034 C C . SER A 1 256 ? 33.428 -16.433 -14.725 1.00 41.91 256 SER A C 1
ATOM 2036 O O . SER A 1 256 ? 34.180 -15.457 -14.611 1.00 41.91 256 SER A O 1
ATOM 2038 N N . PRO A 1 257 ? 32.611 -16.532 -15.797 1.00 42.06 257 PRO A N 1
ATOM 2039 C CA . PRO A 1 257 ? 32.500 -15.459 -16.780 1.00 42.06 257 PRO A CA 1
ATOM 2040 C C . PRO A 1 257 ? 32.100 -14.167 -16.064 1.00 42.06 257 PRO A C 1
ATOM 2042 O O . PRO A 1 257 ? 31.015 -14.074 -15.494 1.00 42.06 257 PRO A O 1
ATOM 2045 N N . LYS A 1 258 ? 33.011 -13.187 -16.077 1.00 49.44 258 LYS A N 1
ATOM 2046 C CA . LYS A 1 258 ? 32.867 -11.894 -15.403 1.00 49.44 258 LYS A CA 1
ATOM 2047 C C . LYS A 1 258 ? 31.621 -11.193 -15.931 1.00 49.44 258 LYS A C 1
ATOM 2049 O O . LYS A 1 258 ? 31.655 -10.590 -17.002 1.00 49.44 258 LYS A O 1
ATOM 2054 N N . GLN A 1 259 ? 30.518 -11.311 -15.196 1.00 49.12 259 GLN A N 1
ATOM 2055 C CA . GLN A 1 259 ? 29.260 -10.694 -15.577 1.00 49.12 259 GLN A CA 1
ATOM 2056 C C . GLN A 1 259 ? 29.433 -9.178 -15.512 1.00 49.12 259 GLN A C 1
ATOM 2058 O O . GLN A 1 259 ? 29.766 -8.606 -14.472 1.00 49.12 259 GLN A O 1
ATOM 2063 N N . ILE A 1 260 ? 29.256 -8.545 -16.663 1.00 52.09 260 ILE A N 1
ATOM 2064 C CA . ILE A 1 260 ? 29.342 -7.103 -16.816 1.00 52.09 260 ILE A CA 1
ATOM 2065 C C . ILE A 1 260 ? 28.001 -6.509 -16.360 1.00 52.09 260 ILE A C 1
ATOM 2067 O O . ILE A 1 260 ? 26.953 -6.904 -16.867 1.00 52.09 260 ILE A O 1
ATOM 2071 N N . VAL A 1 261 ? 28.026 -5.591 -15.391 1.00 58.19 261 VAL A N 1
ATOM 2072 C CA . VAL A 1 261 ? 26.833 -4.972 -14.790 1.00 58.19 261 VAL A CA 1
ATOM 2073 C C . VAL A 1 261 ? 26.946 -3.443 -14.740 1.00 58.19 261 VAL A C 1
ATOM 2075 O O . VAL A 1 261 ? 28.055 -2.910 -14.648 1.00 58.19 261 VAL A O 1
ATOM 2078 N N . PRO A 1 262 ? 25.819 -2.709 -14.772 1.00 56.69 262 PRO A N 1
ATOM 2079 C CA . PRO A 1 262 ? 25.813 -1.268 -14.533 1.00 56.69 262 PRO A CA 1
ATOM 2080 C C . PRO A 1 262 ? 26.273 -0.915 -13.108 1.00 56.69 262 PRO A C 1
ATOM 2082 O O . PRO A 1 262 ? 25.839 -1.532 -12.136 1.00 56.69 262 PRO A O 1
ATOM 2085 N N . LEU A 1 263 ? 27.114 0.111 -12.979 1.00 58.47 263 LEU A N 1
ATOM 2086 C CA . LEU A 1 263 ? 27.502 0.719 -11.702 1.00 58.47 263 LEU A CA 1
ATOM 2087 C C . LEU A 1 263 ? 26.480 1.799 -11.331 1.00 58.47 263 LEU A C 1
ATOM 2089 O O . LEU A 1 263 ? 26.190 2.656 -12.161 1.00 58.47 263 LEU A O 1
ATOM 2093 N N . ILE A 1 264 ? 25.928 1.765 -10.112 1.00 63.94 264 ILE A N 1
ATOM 2094 C CA . ILE A 1 264 ? 24.800 2.616 -9.690 1.00 63.94 264 ILE A CA 1
ATOM 2095 C C . ILE A 1 264 ? 25.174 3.429 -8.441 1.00 63.94 264 ILE A C 1
ATOM 2097 O O . ILE A 1 264 ? 25.554 2.864 -7.419 1.00 63.94 264 ILE A O 1
ATOM 2101 N N . ILE A 1 265 ? 24.993 4.750 -8.500 1.00 65.12 265 ILE A N 1
ATOM 2102 C CA . ILE A 1 265 ? 25.115 5.693 -7.385 1.00 65.12 265 ILE A CA 1
ATOM 2103 C C . ILE A 1 265 ? 24.057 5.343 -6.327 1.00 65.12 265 ILE A C 1
ATOM 2105 O O . ILE A 1 265 ? 22.868 5.213 -6.660 1.00 65.12 265 ILE A O 1
ATOM 2109 N N . PRO A 1 266 ? 24.440 5.196 -5.051 1.00 59.75 266 PRO A N 1
ATOM 2110 C CA . PRO A 1 266 ? 23.496 4.986 -3.959 1.00 59.75 266 PRO A CA 1
ATOM 2111 C C . PRO A 1 266 ? 22.567 6.205 -3.777 1.00 59.75 266 PRO A C 1
ATOM 2113 O O . PRO A 1 266 ? 22.888 7.322 -4.154 1.00 59.75 266 PRO A O 1
ATOM 2116 N N . ASN A 1 267 ? 21.352 5.976 -3.290 1.00 63.56 267 ASN A N 1
ATOM 2117 C CA . ASN A 1 267 ? 20.303 7.003 -3.129 1.00 63.56 267 ASN A CA 1
ATOM 2118 C C . ASN A 1 267 ? 19.504 6.723 -1.848 1.00 63.56 267 ASN A C 1
ATOM 2120 O O . ASN A 1 267 ? 18.279 6.837 -1.808 1.00 63.56 267 ASN A O 1
ATOM 2124 N N . ASP A 1 268 ? 20.217 6.185 -0.872 1.00 53.19 268 ASP A N 1
ATOM 2125 C CA . ASP A 1 268 ? 19.781 5.725 0.438 1.00 53.19 268 ASP A CA 1
ATOM 2126 C C . ASP A 1 268 ? 19.957 6.820 1.496 1.00 53.19 268 ASP A C 1
ATOM 2128 O O . ASP A 1 268 ? 19.041 7.026 2.288 1.00 53.19 268 ASP A O 1
ATOM 2132 N N . GLU A 1 269 ? 21.073 7.553 1.474 1.00 51.69 269 GLU A N 1
ATOM 2133 C CA . GLU A 1 269 ? 21.329 8.661 2.411 1.00 51.69 269 GLU A CA 1
ATOM 2134 C C . GLU A 1 269 ? 20.699 9.987 1.955 1.00 51.69 269 GLU A C 1
ATOM 2136 O O . GLU A 1 269 ? 20.072 10.693 2.746 1.00 51.69 269 GLU A O 1
ATOM 2141 N N . GLU A 1 270 ? 20.802 10.313 0.664 1.00 55.31 270 GLU A N 1
ATOM 2142 C CA . GLU A 1 270 ? 20.242 11.535 0.087 1.00 55.31 270 GLU A CA 1
ATOM 2143 C C . GLU A 1 270 ? 19.407 11.227 -1.160 1.00 55.31 270 GLU A C 1
ATOM 2145 O O . GLU A 1 270 ? 19.798 10.437 -2.023 1.00 55.31 270 GLU A O 1
ATOM 2150 N N . LEU A 1 271 ? 18.250 11.891 -1.289 1.00 55.94 271 LEU A N 1
ATOM 2151 C CA . LEU A 1 271 ? 17.416 11.817 -2.490 1.00 55.94 271 LEU A CA 1
ATOM 2152 C C . LEU A 1 271 ? 18.024 12.684 -3.605 1.00 55.94 271 LEU A C 1
ATOM 2154 O O . LEU A 1 271 ? 17.526 13.782 -3.902 1.00 55.94 271 LEU A O 1
ATOM 2158 N N . GLY A 1 272 ? 19.096 12.176 -4.213 1.00 55.09 272 GLY A N 1
ATOM 2159 C CA . GLY A 1 272 ? 19.677 12.708 -5.445 1.00 55.09 272 GLY A CA 1
ATOM 2160 C C . GLY A 1 272 ? 18.812 12.399 -6.669 1.00 55.09 272 GLY A C 1
ATOM 2161 O O . GLY A 1 272 ? 18.746 13.198 -7.600 1.00 55.09 272 GLY A O 1
ATOM 2162 N N . PHE A 1 273 ? 18.082 11.280 -6.634 1.00 49.06 273 PHE A N 1
ATOM 2163 C CA . PHE A 1 273 ? 17.287 10.770 -7.746 1.00 49.06 273 PHE A CA 1
ATOM 2164 C C . PHE A 1 273 ? 15.935 10.219 -7.282 1.00 49.06 273 PHE A C 1
ATOM 2166 O O . PHE A 1 273 ? 15.852 9.274 -6.499 1.00 49.06 273 PHE A O 1
ATOM 2173 N N . GLY A 1 274 ? 14.852 10.814 -7.778 1.00 55.50 274 GLY A N 1
ATOM 2174 C CA . GLY A 1 274 ? 13.481 10.419 -7.467 1.00 55.50 274 GLY A CA 1
ATOM 2175 C C . GLY A 1 274 ? 12.483 11.530 -7.780 1.00 55.50 274 GLY A C 1
ATOM 2176 O O . GLY A 1 274 ? 12.852 12.691 -7.954 1.00 55.50 274 GLY A O 1
ATOM 2177 N N . TRP A 1 275 ? 11.200 11.176 -7.849 1.00 47.62 275 TRP A N 1
ATOM 2178 C CA . TRP A 1 275 ? 10.139 12.145 -8.104 1.00 47.62 275 TRP A CA 1
ATOM 2179 C C . TRP A 1 275 ? 9.919 13.005 -6.862 1.00 47.62 275 TRP A C 1
ATOM 2181 O O . TRP A 1 275 ? 9.375 12.558 -5.852 1.00 47.62 275 TRP A O 1
ATOM 2191 N N . ARG A 1 276 ? 10.330 14.269 -6.946 1.00 52.50 276 ARG A N 1
ATOM 2192 C CA . ARG A 1 276 ? 9.832 15.307 -6.046 1.00 52.50 276 ARG A CA 1
ATOM 2193 C C . ARG A 1 276 ? 8.517 15.776 -6.636 1.00 52.50 276 ARG A C 1
ATOM 2195 O O . ARG A 1 276 ? 8.500 16.248 -7.761 1.00 52.50 276 ARG A O 1
ATOM 2202 N N . PHE A 1 277 ? 7.429 15.632 -5.896 1.00 53.56 277 PHE A N 1
ATOM 2203 C CA . PHE A 1 277 ? 6.145 16.196 -6.294 1.00 53.56 277 PHE A CA 1
ATOM 2204 C C . PHE A 1 277 ? 6.124 17.667 -5.857 1.00 53.56 277 PHE A C 1
ATOM 2206 O O . PHE A 1 277 ? 5.943 17.929 -4.662 1.00 53.56 277 PHE A O 1
ATOM 2213 N N . PRO A 1 278 ? 6.363 18.643 -6.753 1.00 52.91 278 PRO A N 1
ATOM 2214 C CA . PRO A 1 278 ? 6.353 20.056 -6.379 1.00 52.91 278 PRO A CA 1
ATOM 2215 C C . PRO A 1 278 ? 4.997 20.486 -5.807 1.00 52.91 278 PRO A C 1
ATOM 2217 O O . PRO A 1 278 ? 4.948 21.362 -4.943 1.00 52.91 278 PRO A O 1
ATOM 2220 N N . GLU A 1 279 ? 3.907 19.814 -6.185 1.00 53.09 279 GLU A N 1
ATOM 2221 C CA . GLU A 1 279 ? 2.580 20.009 -5.603 1.00 53.09 279 GLU A CA 1
ATOM 2222 C C . GLU A 1 279 ? 2.591 19.708 -4.097 1.00 53.09 279 GLU A C 1
ATOM 2224 O O . GLU A 1 279 ? 2.078 20.507 -3.318 1.00 53.09 279 GLU A O 1
ATOM 2229 N N . LEU A 1 280 ? 3.274 18.639 -3.658 1.00 55.06 280 LEU A N 1
ATOM 2230 C CA . LEU A 1 280 ? 3.422 18.306 -2.233 1.00 55.06 280 LEU A CA 1
ATOM 2231 C C . LEU A 1 280 ? 4.211 19.369 -1.471 1.00 55.06 280 LEU A C 1
ATOM 2233 O O . LEU A 1 280 ? 3.876 19.677 -0.328 1.00 55.06 280 LEU A O 1
ATOM 2237 N N . ALA A 1 281 ? 5.244 19.936 -2.093 1.00 54.09 281 ALA A N 1
ATOM 2238 C CA . ALA A 1 281 ? 6.026 21.013 -1.495 1.00 54.09 281 ALA A CA 1
ATOM 2239 C C . ALA A 1 281 ? 5.205 22.310 -1.376 1.00 54.09 281 ALA A C 1
ATOM 2241 O O . ALA A 1 281 ? 5.222 22.952 -0.328 1.00 54.09 281 ALA A O 1
ATOM 2242 N N . SER A 1 282 ? 4.441 22.661 -2.416 1.00 55.72 282 SER A N 1
ATOM 2243 C CA . SER A 1 282 ? 3.608 23.871 -2.448 1.00 55.72 282 SER A CA 1
ATOM 2244 C C . SER A 1 282 ? 2.383 23.791 -1.533 1.00 55.72 282 SER A C 1
ATOM 2246 O O . SER A 1 282 ? 2.036 24.767 -0.875 1.00 55.72 282 SER A O 1
ATOM 2248 N N . GLU A 1 283 ? 1.751 22.623 -1.413 1.00 54.28 283 GLU A N 1
ATOM 2249 C CA . GLU A 1 283 ? 0.620 22.428 -0.510 1.00 54.28 283 GLU A CA 1
ATOM 2250 C C . GLU A 1 283 ? 1.088 22.506 0.949 1.00 54.28 283 GLU A C 1
ATOM 2252 O O . GLU A 1 283 ? 0.421 23.120 1.784 1.00 54.28 283 GLU A O 1
ATOM 2257 N N . ASN A 1 284 ? 2.257 21.952 1.281 1.00 57.19 284 ASN A N 1
ATOM 2258 C CA . ASN A 1 284 ? 2.847 22.037 2.622 1.00 57.19 284 ASN A CA 1
ATOM 2259 C C . ASN A 1 284 ? 3.430 23.427 2.966 1.00 57.19 284 ASN A C 1
ATOM 2261 O O . ASN A 1 284 ? 4.030 23.574 4.031 1.00 57.19 284 ASN A O 1
ATOM 2265 N N . ALA A 1 285 ? 3.243 24.445 2.113 1.00 55.31 285 ALA A N 1
ATOM 2266 C CA . ALA A 1 285 ? 3.794 25.790 2.308 1.00 55.31 285 ALA A CA 1
ATOM 2267 C C . ALA A 1 285 ? 3.299 26.488 3.586 1.00 55.31 285 ALA A C 1
ATOM 2269 O O . ALA A 1 285 ? 4.030 27.289 4.166 1.00 55.31 285 ALA A O 1
ATOM 2270 N N . GLU A 1 286 ? 2.091 26.160 4.058 1.00 64.06 286 GLU A N 1
ATOM 2271 C CA . GLU A 1 286 ? 1.634 26.534 5.399 1.00 64.06 286 GLU A CA 1
ATOM 2272 C C . GLU A 1 286 ? 1.738 25.334 6.349 1.00 64.06 286 GLU A C 1
ATOM 2274 O O . GLU A 1 286 ? 0.816 24.510 6.415 1.00 64.06 286 GLU A O 1
ATOM 2279 N N . PRO A 1 287 ? 2.854 25.201 7.090 1.00 65.69 287 PRO A N 1
ATOM 2280 C CA . PRO A 1 287 ? 3.032 24.095 8.010 1.00 65.69 287 PRO A CA 1
ATOM 2281 C C . PRO A 1 287 ? 2.039 24.198 9.166 1.00 65.69 287 PRO A C 1
ATOM 2283 O O . PRO A 1 287 ? 1.814 25.271 9.738 1.00 65.69 287 PRO A O 1
ATOM 2286 N N . PHE A 1 288 ? 1.487 23.049 9.560 1.00 73.12 288 PHE A N 1
ATOM 2287 C CA . PHE A 1 288 ? 0.755 22.945 10.814 1.00 73.12 288 PHE A CA 1
ATOM 2288 C C . PHE A 1 288 ? 1.647 23.419 11.966 1.00 73.12 288 PHE A C 1
ATOM 2290 O O . PHE A 1 288 ? 2.828 23.076 12.046 1.00 73.12 288 PHE A O 1
ATOM 2297 N N . LYS A 1 289 ? 1.064 24.201 12.875 1.00 76.31 289 LYS A N 1
ATOM 2298 C CA . LYS A 1 289 ? 1.716 24.668 14.102 1.00 76.31 289 LYS A CA 1
ATOM 2299 C C . LYS A 1 289 ? 1.097 23.932 15.292 1.00 76.31 289 LYS A C 1
ATOM 2301 O O . LYS A 1 289 ? 0.238 24.509 15.958 1.00 76.31 289 LYS A O 1
ATOM 2306 N N . PRO A 1 290 ? 1.443 22.647 15.498 1.00 77.06 290 PRO A N 1
ATOM 2307 C CA . PRO A 1 290 ? 0.916 21.879 16.616 1.00 77.06 290 PRO A CA 1
ATOM 2308 C C . PRO A 1 290 ? 1.335 22.514 17.945 1.00 77.06 290 PRO A C 1
ATOM 2310 O O . PRO A 1 290 ? 2.427 23.074 18.066 1.00 77.06 290 PRO A O 1
ATOM 2313 N N . ASP A 1 291 ? 0.463 22.428 18.946 1.00 79.31 291 ASP A N 1
ATOM 2314 C CA . ASP A 1 291 ? 0.748 22.918 20.295 1.00 79.31 291 ASP A CA 1
ATOM 2315 C C . ASP A 1 291 ? 1.459 21.828 21.106 1.00 79.31 291 ASP A C 1
ATOM 2317 O O . ASP A 1 291 ? 0.846 20.934 21.696 1.00 79.31 291 ASP A O 1
ATOM 2321 N N . LEU A 1 292 ? 2.786 21.919 21.134 1.00 78.69 292 LEU A N 1
ATOM 2322 C CA . LEU A 1 292 ? 3.667 20.910 21.721 1.00 78.69 292 LEU A CA 1
ATOM 2323 C C . LEU A 1 292 ? 3.701 20.923 23.257 1.00 78.69 292 LEU A C 1
ATOM 2325 O O . LEU A 1 292 ? 4.325 20.057 23.867 1.00 78.69 292 LEU A O 1
ATOM 2329 N N . THR A 1 293 ? 3.021 21.873 23.906 1.00 79.88 293 THR A N 1
ATOM 2330 C CA . THR A 1 293 ? 3.003 22.012 25.378 1.00 79.88 293 THR A CA 1
ATOM 2331 C C . THR A 1 293 ? 2.036 21.047 26.077 1.00 79.88 293 THR A C 1
ATOM 2333 O O . THR A 1 293 ? 1.990 20.942 27.312 1.00 79.88 293 THR A O 1
ATOM 2336 N N . ARG A 1 294 ? 1.229 20.335 25.288 1.00 77.19 294 ARG A N 1
ATOM 2337 C CA . ARG A 1 294 ? 0.128 19.494 25.770 1.00 77.19 294 ARG A CA 1
ATOM 2338 C C . ARG A 1 294 ? 0.548 18.075 26.112 1.00 77.19 294 ARG A C 1
ATOM 2340 O O . ARG A 1 294 ? -0.087 17.436 26.945 1.00 77.19 294 ARG A O 1
ATOM 2347 N N . TYR A 1 295 ? 1.630 17.606 25.511 1.00 89.12 295 TYR A N 1
ATOM 2348 C CA . TYR A 1 295 ? 2.159 16.274 25.756 1.00 89.12 295 TYR A CA 1
ATOM 2349 C C . TYR A 1 295 ? 2.808 16.196 27.141 1.00 89.12 295 TYR A C 1
ATOM 2351 O O . TYR A 1 295 ? 3.333 17.182 27.662 1.00 89.12 295 TYR A O 1
ATOM 2359 N N . ALA A 1 296 ? 2.775 15.015 27.755 1.00 88.88 296 ALA A N 1
ATOM 2360 C CA . ALA A 1 296 ? 3.436 14.783 29.041 1.00 88.88 296 AL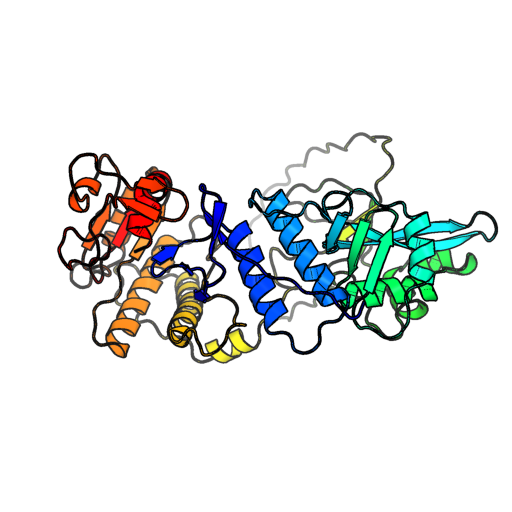A A CA 1
ATOM 2361 C C . ALA A 1 296 ? 4.972 14.784 28.913 1.00 88.88 296 ALA A C 1
ATOM 2363 O O . ALA A 1 296 ? 5.687 14.987 29.893 1.00 88.88 296 ALA A O 1
ATOM 2364 N N . ARG A 1 297 ? 5.477 14.570 27.695 1.00 87.75 297 ARG A N 1
ATOM 2365 C CA . ARG A 1 297 ? 6.897 14.565 27.340 1.00 87.75 297 ARG A CA 1
ATOM 2366 C C . ARG A 1 297 ? 7.159 15.659 26.312 1.00 87.75 297 ARG A C 1
ATOM 2368 O O . ARG A 1 297 ? 6.339 15.864 25.423 1.00 87.75 297 ARG A O 1
ATOM 2375 N N . LYS A 1 298 ? 8.301 16.342 26.421 1.00 89.50 298 LYS A N 1
ATOM 2376 C CA . LYS A 1 298 ? 8.710 17.350 25.437 1.00 89.50 298 LYS A CA 1
ATOM 2377 C C . LYS A 1 298 ? 9.140 16.648 24.137 1.00 89.50 298 LYS A C 1
ATOM 2379 O O . LYS A 1 298 ? 10.047 15.818 24.210 1.00 89.50 298 LYS A O 1
ATOM 2384 N N . PRO A 1 299 ? 8.532 16.967 22.983 1.00 91.75 299 PRO A N 1
ATOM 2385 C CA . PRO A 1 299 ? 8.963 16.429 21.696 1.00 91.75 299 PRO A CA 1
ATOM 2386 C C . PRO A 1 299 ? 10.397 16.838 21.355 1.00 91.75 299 PRO A C 1
ATOM 2388 O O . PRO A 1 299 ? 10.836 17.942 21.687 1.00 91.75 299 PRO A O 1
ATOM 2391 N N . LEU A 1 300 ? 11.129 15.933 20.708 1.00 92.44 300 LEU A N 1
ATOM 2392 C CA . LEU A 1 300 ? 12.425 16.239 20.104 1.00 92.44 300 LEU A CA 1
ATOM 2393 C C . LEU A 1 300 ? 12.214 16.914 18.744 1.00 92.44 300 LEU A C 1
ATOM 2395 O O . LEU A 1 300 ? 11.193 16.685 18.100 1.00 92.44 300 LEU A O 1
ATOM 2399 N N . LEU A 1 301 ? 13.192 17.704 18.290 1.00 90.94 301 LEU A N 1
ATOM 2400 C CA . LEU A 1 301 ? 13.077 18.504 17.062 1.00 90.94 301 LEU A CA 1
ATOM 2401 C C . LEU A 1 301 ? 12.675 17.656 15.844 1.00 90.94 301 LEU A C 1
ATOM 2403 O O . LEU A 1 301 ? 11.712 17.987 15.160 1.00 90.94 301 LEU A O 1
ATOM 2407 N N . HIS A 1 302 ? 13.321 16.503 15.645 1.00 89.38 302 HIS A N 1
ATOM 2408 C CA . HIS A 1 302 ? 12.998 15.598 14.535 1.00 89.38 302 HIS A CA 1
ATOM 2409 C C . HIS A 1 302 ? 11.582 15.018 14.627 1.00 89.38 302 HIS A C 1
ATOM 2411 O O . HIS A 1 302 ? 10.954 14.741 13.609 1.00 89.38 302 HIS A O 1
ATOM 2417 N N . GLN A 1 303 ? 11.045 14.854 15.838 1.00 92.50 303 GLN A N 1
ATOM 2418 C CA . GLN A 1 303 ? 9.679 14.371 16.032 1.00 92.50 303 GLN A CA 1
ATOM 2419 C C . GLN A 1 303 ? 8.660 15.462 15.706 1.00 92.50 303 GLN A C 1
ATOM 2421 O O . GLN A 1 303 ? 7.600 15.153 15.168 1.00 92.50 303 GLN A O 1
ATOM 2426 N N . GLU A 1 304 ? 8.969 16.730 15.997 1.00 90.12 304 GLU A N 1
ATOM 2427 C CA . GLU A 1 304 ? 8.137 17.854 15.560 1.00 90.12 304 GLU A CA 1
ATOM 2428 C C . GLU A 1 304 ? 8.058 17.918 14.035 1.00 90.12 304 GLU A C 1
ATOM 2430 O O . GLU A 1 304 ? 6.967 18.051 13.478 1.00 90.12 304 GLU A O 1
ATOM 2435 N N . ASP A 1 305 ? 9.201 17.782 13.365 1.00 88.50 305 ASP A N 1
ATOM 2436 C CA . ASP A 1 305 ? 9.280 17.792 11.905 1.00 88.50 305 ASP A CA 1
ATOM 2437 C C . ASP A 1 305 ? 8.546 16.593 11.303 1.00 88.50 305 ASP A C 1
ATOM 2439 O O . ASP A 1 305 ? 7.725 16.764 10.396 1.00 88.50 305 ASP A O 1
ATOM 2443 N N . GLY A 1 306 ? 8.726 15.404 11.885 1.00 90.19 306 GLY A N 1
ATOM 2444 C CA . GLY A 1 306 ? 7.977 14.204 11.523 1.00 90.19 306 GLY A CA 1
ATOM 2445 C C . GLY A 1 306 ? 6.463 14.392 11.662 1.00 90.19 306 GLY A C 1
ATOM 2446 O O . GLY A 1 306 ? 5.713 14.056 10.747 1.00 90.19 306 GLY A O 1
ATOM 2447 N N . VAL A 1 307 ? 5.985 14.993 12.757 1.00 91.19 307 VAL A N 1
ATOM 2448 C CA . VAL A 1 307 ? 4.550 15.279 12.952 1.00 91.19 307 VAL A CA 1
ATOM 2449 C C . VAL A 1 307 ? 4.032 16.289 11.933 1.00 91.19 307 VAL A C 1
ATOM 2451 O O . VAL A 1 307 ? 2.968 16.065 11.355 1.00 91.19 307 VAL A O 1
ATOM 2454 N N . ARG A 1 308 ? 4.758 17.387 11.681 1.00 88.25 308 ARG A N 1
ATOM 2455 C CA . ARG A 1 308 ? 4.370 18.388 10.668 1.00 88.25 308 ARG A CA 1
ATOM 2456 C C . ARG A 1 308 ? 4.251 17.746 9.289 1.00 88.25 308 ARG A C 1
ATOM 2458 O O . ARG A 1 308 ? 3.255 17.970 8.598 1.00 88.25 308 ARG A O 1
ATOM 2465 N N . TRP A 1 309 ? 5.224 16.913 8.925 1.00 86.81 309 TRP A N 1
ATOM 2466 C CA . TRP A 1 309 ? 5.223 16.163 7.674 1.00 86.81 309 TRP A CA 1
ATOM 2467 C C . TRP A 1 309 ? 4.016 15.221 7.584 1.00 86.81 309 TRP A C 1
ATOM 2469 O O . TRP A 1 309 ? 3.247 15.293 6.622 1.00 86.81 309 TRP A O 1
ATOM 2479 N N . LEU A 1 310 ? 3.776 14.403 8.614 1.00 89.50 310 LEU A N 1
ATOM 2480 C CA . LEU A 1 310 ? 2.644 13.472 8.669 1.00 89.50 310 LEU A CA 1
ATOM 2481 C C . LEU A 1 310 ? 1.281 14.183 8.618 1.00 89.50 310 LEU A C 1
ATOM 2483 O O . LEU A 1 310 ? 0.367 13.712 7.940 1.00 89.50 310 LEU A O 1
ATOM 2487 N N . LEU A 1 311 ? 1.132 15.336 9.276 1.00 87.25 311 LEU A N 1
ATOM 2488 C CA . LEU A 1 311 ? -0.098 16.133 9.216 1.00 87.25 311 LEU A CA 1
ATOM 2489 C C . LEU A 1 311 ? -0.378 16.660 7.801 1.00 87.25 311 LEU A C 1
ATOM 2491 O O . LEU A 1 311 ? -1.540 16.741 7.399 1.00 87.25 311 LEU A O 1
ATOM 2495 N N . GLY A 1 312 ? 0.663 16.958 7.017 1.00 82.81 312 GLY A N 1
ATOM 2496 C CA . GLY A 1 312 ? 0.531 17.289 5.596 1.00 82.81 312 GLY A CA 1
ATOM 2497 C C . GLY A 1 312 ? -0.068 16.139 4.775 1.00 82.81 312 GLY A C 1
ATOM 2498 O O . GLY A 1 312 ? -0.953 16.359 3.943 1.00 82.81 312 GLY A O 1
ATOM 2499 N N . HIS A 1 313 ? 0.344 14.892 5.044 1.00 81.69 313 HIS A N 1
ATOM 2500 C CA . HIS A 1 313 ? -0.280 13.693 4.456 1.00 81.69 313 HIS A CA 1
ATOM 2501 C C . HIS A 1 313 ? -1.732 13.530 4.900 1.00 81.69 313 HIS A C 1
ATOM 2503 O O . HIS A 1 313 ? -2.609 13.323 4.061 1.00 81.69 313 HIS A O 1
ATOM 2509 N N . ALA A 1 314 ? -1.999 13.683 6.197 1.00 79.88 314 ALA A N 1
ATOM 2510 C CA . ALA A 1 314 ? -3.343 13.557 6.741 1.00 79.88 314 ALA A CA 1
ATOM 2511 C C . ALA A 1 314 ? -4.297 14.588 6.111 1.00 79.88 314 ALA A C 1
ATOM 2513 O O . ALA A 1 314 ? -5.356 14.220 5.608 1.00 79.88 314 ALA A O 1
ATOM 2514 N N . ARG A 1 315 ? -3.906 15.866 6.007 1.00 78.19 315 ARG A N 1
ATOM 2515 C CA . ARG A 1 315 ? -4.725 16.915 5.368 1.00 78.19 315 ARG A CA 1
ATOM 2516 C C . ARG A 1 315 ? -5.140 16.556 3.937 1.00 78.19 315 ARG A C 1
ATOM 2518 O O . ARG A 1 315 ? -6.290 16.792 3.568 1.00 78.19 315 ARG A O 1
ATOM 2525 N N . ARG A 1 316 ? -4.245 15.945 3.154 1.00 74.44 316 ARG A N 1
ATOM 2526 C CA . ARG A 1 316 ? -4.565 15.464 1.798 1.00 74.44 316 ARG A CA 1
ATOM 2527 C C . ARG A 1 316 ? -5.598 14.340 1.805 1.00 74.44 316 ARG A C 1
ATOM 2529 O O . ARG A 1 316 ? -6.403 14.261 0.882 1.00 74.44 316 ARG A O 1
ATOM 2536 N N . ALA A 1 317 ? -5.615 13.504 2.843 1.00 70.50 317 ALA A N 1
ATOM 2537 C CA . ALA A 1 317 ? -6.670 12.508 3.029 1.00 70.50 317 ALA A CA 1
ATOM 2538 C C . ALA A 1 317 ? -8.042 13.175 3.206 1.00 70.50 317 ALA A C 1
ATOM 2540 O O . ALA A 1 317 ? -9.001 12.777 2.550 1.00 70.50 317 ALA A O 1
ATOM 2541 N N . LEU A 1 318 ? -8.133 14.231 4.028 1.00 69.19 318 LEU A N 1
ATOM 2542 C CA . LEU A 1 318 ? -9.393 14.959 4.258 1.00 69.19 318 LEU A CA 1
ATOM 2543 C C . LEU A 1 318 ? -9.914 15.676 3.015 1.00 69.19 318 LEU A C 1
ATOM 2545 O O . LEU A 1 318 ? -11.115 15.668 2.766 1.00 69.19 318 LEU A O 1
ATOM 2549 N N . GLN A 1 319 ? -9.030 16.288 2.227 1.00 65.81 319 GLN A N 1
ATOM 2550 C CA . GLN A 1 319 ? -9.425 16.981 0.996 1.00 65.81 319 GLN A CA 1
ATOM 2551 C C . GLN A 1 319 ? -9.996 16.031 -0.069 1.00 65.81 319 GLN A C 1
ATOM 2553 O O . GLN A 1 319 ? -10.622 16.490 -1.016 1.00 65.81 319 GLN A O 1
ATOM 2558 N N . ARG A 1 320 ? -9.814 14.713 0.087 1.00 61.94 320 ARG A N 1
ATOM 2559 C CA . ARG A 1 320 ? -10.299 13.675 -0.836 1.00 61.94 320 ARG A CA 1
ATOM 2560 C C . ARG A 1 320 ? -11.523 12.914 -0.328 1.00 61.94 320 ARG A C 1
ATOM 2562 O O . ARG A 1 320 ? -11.875 11.884 -0.895 1.00 61.94 320 ARG A O 1
ATOM 2569 N N . LEU A 1 321 ? -12.196 13.413 0.712 1.00 52.06 321 LEU A N 1
ATOM 2570 C CA . LEU A 1 321 ? -13.447 12.828 1.212 1.00 52.06 321 LEU A CA 1
ATOM 2571 C C . LEU A 1 321 ? -14.578 12.793 0.161 1.00 52.06 321 LEU A C 1
ATOM 2573 O O . LEU A 1 321 ? -15.535 12.046 0.351 1.00 52.06 321 LEU A O 1
ATOM 2577 N N . ASN A 1 322 ? -14.451 13.531 -0.951 1.00 49.84 322 ASN A N 1
ATOM 2578 C CA . ASN A 1 322 ? -15.271 13.364 -2.152 1.00 49.84 322 ASN A CA 1
ATOM 2579 C C . ASN A 1 322 ? -14.551 12.453 -3.171 1.00 49.84 322 ASN A C 1
ATOM 2581 O O . ASN A 1 322 ? -13.708 12.934 -3.932 1.00 49.84 322 ASN A O 1
ATOM 2585 N N . PRO A 1 323 ? -14.870 11.144 -3.224 1.00 44.88 323 PRO A N 1
ATOM 2586 C CA . PRO A 1 323 ? -14.214 10.187 -4.124 1.00 44.88 323 PRO A CA 1
ATOM 2587 C C . PRO A 1 323 ? -14.392 10.490 -5.623 1.00 44.88 323 PRO A C 1
ATOM 2589 O O . PRO A 1 323 ? -13.630 9.970 -6.434 1.00 44.88 323 PRO A O 1
ATOM 2592 N N . ASP A 1 324 ? -15.353 11.340 -5.992 1.00 50.03 324 ASP A N 1
ATOM 2593 C CA . ASP A 1 324 ? -15.658 11.676 -7.387 1.00 50.03 324 ASP A CA 1
ATOM 2594 C C . ASP A 1 324 ? -14.754 12.777 -7.977 1.00 50.03 324 ASP A C 1
ATOM 2596 O O . ASP A 1 324 ? -14.775 12.997 -9.187 1.00 50.03 324 ASP A O 1
ATOM 2600 N N . GLU A 1 325 ? -13.953 13.487 -7.169 1.00 49.56 325 GLU A N 1
ATOM 2601 C CA . GLU A 1 325 ? -13.298 14.711 -7.653 1.00 49.56 325 GLU A CA 1
ATOM 2602 C C . GLU A 1 325 ? -11.998 14.478 -8.434 1.00 49.56 325 GLU A C 1
ATOM 2604 O O . GLU A 1 325 ? -11.753 15.229 -9.378 1.00 49.56 325 GLU A O 1
ATOM 2609 N N . LYS A 1 326 ? -11.168 13.464 -8.123 1.00 44.72 326 LYS A N 1
ATOM 2610 C CA . LYS A 1 326 ? -9.923 13.183 -8.881 1.00 44.72 326 LYS A CA 1
ATOM 2611 C C . LYS A 1 326 ? -9.460 11.713 -8.781 1.00 44.72 326 LYS A C 1
ATOM 2613 O O . LYS A 1 326 ? -8.821 11.357 -7.791 1.00 44.72 326 LYS A O 1
ATOM 2618 N N . PRO A 1 327 ? -9.650 10.880 -9.823 1.00 41.47 327 PRO A N 1
ATOM 2619 C CA . PRO A 1 327 ? -9.223 9.472 -9.833 1.00 41.47 327 PRO A CA 1
ATOM 2620 C C . PRO A 1 327 ? -7.701 9.238 -9.989 1.00 41.47 327 PRO A C 1
ATOM 2622 O O . PRO A 1 327 ? -7.270 8.091 -9.989 1.00 41.47 327 PRO A O 1
ATOM 2625 N N . GLY A 1 328 ? -6.877 10.291 -10.115 1.00 46.19 328 GLY A N 1
ATOM 2626 C CA . GLY A 1 328 ? -5.431 10.194 -10.401 1.00 46.19 328 GLY A CA 1
ATOM 2627 C C . GLY A 1 328 ? -4.475 10.669 -9.295 1.00 46.19 328 GLY A C 1
ATOM 2628 O O . GLY A 1 328 ? -3.302 10.896 -9.568 1.00 46.19 328 GLY A O 1
ATOM 2629 N N . GLY A 1 329 ? -4.942 10.896 -8.063 1.00 47.16 329 GLY A N 1
ATOM 2630 C CA . GLY A 1 329 ? -4.086 11.405 -6.982 1.00 47.16 329 GLY A CA 1
ATOM 2631 C C . GLY A 1 329 ? -3.336 10.303 -6.222 1.00 47.16 329 GLY A C 1
ATOM 2632 O O . GLY A 1 329 ? -3.973 9.407 -5.676 1.00 47.16 329 GLY A O 1
ATOM 2633 N N . PHE A 1 330 ? -2.006 10.412 -6.092 1.00 48.16 330 PHE A N 1
ATOM 2634 C CA . PHE A 1 330 ? -1.183 9.542 -5.231 1.00 48.16 330 PHE A CA 1
ATOM 2635 C C . PHE A 1 330 ? -1.759 9.452 -3.810 1.00 48.16 330 PHE A C 1
ATOM 2637 O O . PHE A 1 330 ? -2.069 10.489 -3.214 1.00 48.16 330 PHE A O 1
ATOM 2644 N N . GLY A 1 331 ? -1.921 8.227 -3.294 1.00 53.06 331 GLY A N 1
ATOM 2645 C CA . GLY A 1 331 ? -2.657 7.880 -2.072 1.00 53.06 331 GLY A CA 1
ATOM 2646 C C . GLY A 1 331 ? -2.319 8.719 -0.833 1.00 53.06 331 GLY A C 1
ATOM 2647 O O . GLY A 1 331 ? -1.203 9.196 -0.651 1.00 53.06 331 GLY A O 1
ATOM 2648 N N . ALA A 1 332 ? -3.323 8.934 0.019 1.00 65.38 332 ALA A N 1
ATOM 2649 C CA . ALA A 1 332 ? -3.205 9.716 1.247 1.00 65.38 332 ALA A CA 1
ATOM 2650 C C . ALA A 1 332 ? -2.714 8.851 2.423 1.00 65.38 332 ALA A C 1
ATOM 2652 O O . ALA A 1 332 ? -3.452 8.579 3.367 1.00 65.38 332 ALA A O 1
ATOM 2653 N N . GLY A 1 333 ? -1.472 8.383 2.329 1.00 75.31 333 GLY A N 1
ATOM 2654 C CA . GLY A 1 333 ? -0.798 7.593 3.358 1.00 75.31 333 GLY A CA 1
ATOM 2655 C C . GLY A 1 333 ? 0.672 7.983 3.466 1.00 75.31 333 GLY A C 1
ATOM 2656 O O . GLY A 1 333 ? 1.220 8.593 2.551 1.00 75.31 333 GLY A O 1
ATOM 2657 N N . ALA A 1 334 ? 1.303 7.635 4.584 1.00 84.31 334 ALA A N 1
ATOM 2658 C CA . ALA A 1 334 ? 2.700 7.950 4.857 1.00 84.31 334 ALA A CA 1
ATOM 2659 C C . ALA A 1 334 ? 3.434 6.724 5.411 1.00 84.31 334 ALA A C 1
ATOM 2661 O O . ALA A 1 334 ? 2.876 5.977 6.214 1.00 84.31 334 ALA A O 1
ATOM 2662 N N . LEU A 1 335 ? 4.694 6.555 5.006 1.00 88.31 335 LEU A N 1
ATOM 2663 C CA . LEU A 1 335 ? 5.619 5.582 5.579 1.00 88.31 335 LEU A CA 1
ATOM 2664 C C . LEU A 1 335 ? 6.638 6.333 6.441 1.00 88.31 335 LEU A C 1
ATOM 2666 O O . LEU A 1 335 ? 7.507 7.018 5.910 1.00 88.31 335 LEU A O 1
ATOM 2670 N N . LEU A 1 336 ? 6.518 6.217 7.764 1.00 89.88 336 LEU A N 1
ATOM 2671 C CA . LEU A 1 336 ? 7.504 6.753 8.704 1.00 89.88 336 LEU A CA 1
ATOM 2672 C C . LEU A 1 336 ? 8.583 5.692 8.964 1.00 89.88 336 LEU A C 1
ATOM 2674 O O . LEU A 1 336 ? 8.426 4.846 9.848 1.00 89.88 336 LEU A O 1
ATOM 2678 N N . ALA A 1 337 ? 9.651 5.731 8.169 1.00 88.44 337 ALA A N 1
ATOM 2679 C CA . ALA A 1 337 ? 10.744 4.756 8.184 1.00 88.44 337 ALA A CA 1
ATOM 2680 C C . ALA A 1 337 ? 12.010 5.252 8.913 1.00 88.44 337 ALA A C 1
ATOM 2682 O O . ALA A 1 337 ? 13.111 4.861 8.553 1.00 88.44 337 ALA A O 1
ATOM 2683 N N . ASP A 1 338 ? 11.855 6.090 9.943 1.00 85.25 338 ASP A N 1
ATOM 2684 C CA . ASP A 1 338 ? 12.972 6.536 10.789 1.00 85.25 338 ASP A CA 1
ATOM 2685 C C . ASP A 1 338 ? 13.717 5.354 11.430 1.00 85.25 338 ASP A C 1
ATOM 2687 O O . ASP A 1 338 ? 13.123 4.297 11.691 1.00 85.25 338 ASP A O 1
ATOM 2691 N N . ASP A 1 339 ? 14.971 5.573 11.825 1.00 85.81 339 ASP A N 1
ATOM 2692 C CA .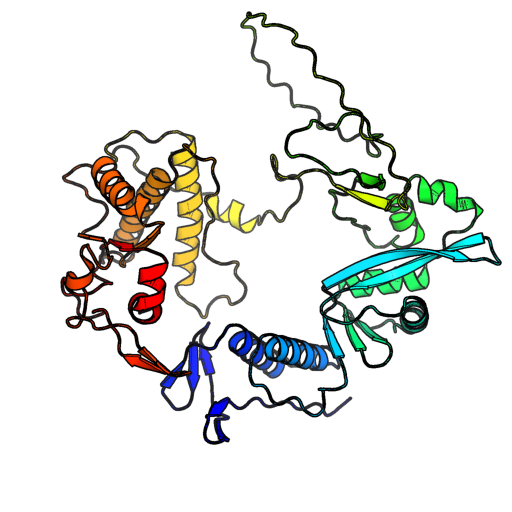 ASP A 1 339 ? 15.766 4.592 12.560 1.00 85.81 339 ASP A CA 1
ATOM 2693 C C . ASP A 1 339 ? 15.088 4.091 13.844 1.00 85.81 339 ASP A C 1
ATOM 2695 O O . ASP A 1 339 ? 14.203 4.706 14.469 1.00 85.81 339 ASP A O 1
ATOM 2699 N N . MET A 1 340 ? 15.478 2.883 14.246 1.00 85.50 340 MET A N 1
ATOM 2700 C CA . MET A 1 340 ? 15.029 2.290 15.500 1.00 85.50 340 MET A CA 1
ATOM 2701 C C . MET A 1 340 ? 15.502 3.146 16.684 1.00 85.50 340 MET A C 1
ATOM 2703 O O . MET A 1 340 ? 16.653 3.548 16.755 1.00 85.50 340 MET A O 1
ATOM 2707 N N . GLY A 1 341 ? 14.600 3.429 17.628 1.00 86.38 341 GLY A N 1
ATOM 2708 C CA . GLY A 1 341 ? 14.913 4.230 18.820 1.00 86.38 341 GLY A CA 1
ATOM 2709 C C . GLY A 1 341 ? 14.578 5.724 18.725 1.00 86.38 341 GLY A C 1
ATOM 2710 O O . GLY A 1 341 ? 14.451 6.365 19.763 1.00 86.38 341 GLY A O 1
ATOM 2711 N N . LEU A 1 342 ? 14.287 6.271 17.538 1.00 89.00 342 LEU A N 1
ATOM 2712 C CA . LEU A 1 342 ? 13.952 7.701 17.373 1.00 89.00 342 LEU A CA 1
ATOM 2713 C C . LEU A 1 342 ? 12.545 8.106 17.863 1.00 89.00 342 LEU A C 1
ATOM 2715 O O . LEU A 1 342 ? 12.160 9.276 17.800 1.00 89.00 342 LEU A O 1
ATOM 2719 N N . GLY A 1 343 ? 11.776 7.158 18.406 1.00 91.38 343 GLY A N 1
ATOM 2720 C CA . GLY A 1 343 ? 10.485 7.435 19.039 1.00 91.38 343 GLY A CA 1
ATOM 2721 C C . GLY A 1 343 ? 9.294 7.503 18.079 1.00 91.38 343 GLY A C 1
ATOM 2722 O O . GLY A 1 343 ? 8.333 8.210 18.367 1.00 91.38 343 GLY A O 1
ATOM 2723 N N . LYS A 1 344 ? 9.311 6.728 16.982 1.00 94.75 344 LYS A N 1
ATOM 2724 C CA . LYS A 1 344 ? 8.209 6.619 15.998 1.00 94.75 344 LYS A CA 1
ATOM 2725 C C . LYS A 1 344 ? 6.816 6.451 16.620 1.00 94.75 344 LYS A C 1
ATOM 2727 O O . LYS A 1 344 ? 5.851 7.040 16.136 1.00 94.75 344 LYS A O 1
ATOM 2732 N N . THR A 1 345 ? 6.705 5.683 17.707 1.00 94.12 345 THR A N 1
ATOM 2733 C CA . THR A 1 345 ? 5.452 5.511 18.460 1.00 94.12 345 THR A CA 1
ATOM 2734 C C . THR A 1 345 ? 4.932 6.850 18.976 1.00 94.12 345 THR A C 1
ATOM 2736 O O . THR A 1 345 ? 3.777 7.193 18.745 1.00 94.12 345 THR A O 1
ATOM 2739 N N . PHE A 1 346 ? 5.791 7.647 19.616 1.00 94.25 346 PHE A N 1
ATOM 2740 C CA . PHE A 1 346 ? 5.403 8.956 20.128 1.00 94.25 346 PHE A CA 1
ATOM 2741 C C . PHE A 1 346 ? 5.094 9.943 18.997 1.00 94.25 346 PHE A C 1
ATOM 2743 O O . PHE A 1 346 ? 4.066 10.614 19.065 1.00 94.25 346 PHE A O 1
ATOM 2750 N N . THR A 1 347 ? 5.889 9.958 17.921 1.00 94.56 347 THR A N 1
ATOM 2751 C CA . THR A 1 347 ? 5.599 10.746 16.706 1.00 94.56 347 THR A CA 1
ATOM 2752 C C . THR A 1 347 ? 4.207 10.425 16.151 1.00 94.56 347 THR A C 1
ATOM 2754 O O . THR A 1 347 ? 3.423 11.325 15.856 1.00 94.56 347 THR A O 1
ATOM 2757 N N . THR A 1 348 ? 3.848 9.141 16.096 1.00 94.81 348 THR A N 1
ATOM 2758 C CA . THR A 1 348 ? 2.531 8.683 15.625 1.00 94.81 348 THR A CA 1
ATOM 2759 C C . THR A 1 348 ? 1.399 9.115 16.562 1.00 94.81 348 THR A C 1
ATOM 2761 O O . THR A 1 348 ? 0.344 9.550 16.107 1.00 94.81 348 THR A O 1
ATOM 2764 N N . LEU A 1 349 ? 1.599 9.038 17.879 1.00 94.69 349 LEU A N 1
ATOM 2765 C CA . LEU A 1 349 ? 0.595 9.474 18.853 1.00 94.69 349 LEU A CA 1
ATOM 2766 C C . LEU A 1 349 ? 0.353 10.988 18.795 1.00 94.69 349 LEU A C 1
ATOM 2768 O O . LEU A 1 349 ? -0.797 11.423 18.869 1.00 94.69 349 LEU A O 1
ATOM 2772 N N . MET A 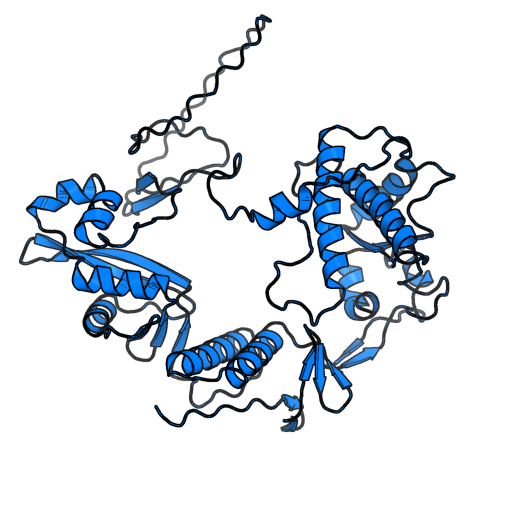1 350 ? 1.409 11.785 18.617 1.00 93.56 350 MET A N 1
ATOM 2773 C CA . MET A 1 350 ? 1.287 13.230 18.409 1.00 93.56 350 MET A CA 1
ATOM 2774 C C . MET A 1 350 ? 0.512 13.550 17.127 1.00 93.56 350 MET A C 1
ATOM 2776 O O . MET A 1 350 ? -0.403 14.371 17.164 1.00 93.56 350 MET A O 1
ATOM 2780 N N . LEU A 1 351 ? 0.805 12.851 16.021 1.00 93.12 351 LEU A N 1
ATOM 2781 C CA . LEU A 1 351 ? 0.025 12.961 14.783 1.00 93.12 351 LEU A CA 1
ATOM 2782 C C . LEU A 1 351 ? -1.470 12.741 15.047 1.00 93.12 351 LEU A C 1
ATOM 2784 O O . LEU A 1 351 ? -2.284 13.571 14.647 1.00 93.12 351 LEU A O 1
ATOM 2788 N N . LEU A 1 352 ? -1.837 11.643 15.714 1.00 93.12 352 LEU A N 1
ATOM 2789 C CA . LEU A 1 352 ? -3.241 11.308 15.978 1.00 93.12 352 LEU A CA 1
ATOM 2790 C C . LEU A 1 352 ? -3.929 12.357 16.859 1.00 93.12 352 LEU A C 1
ATOM 2792 O O . LEU A 1 352 ? -5.062 12.742 16.578 1.00 93.12 352 LEU A O 1
ATOM 2796 N N . ALA A 1 353 ? -3.241 12.864 17.883 1.00 92.38 353 ALA A N 1
ATOM 2797 C CA . ALA A 1 353 ? -3.784 13.891 18.767 1.00 92.38 353 ALA A CA 1
ATOM 2798 C C . ALA A 1 353 ? -4.084 15.204 18.028 1.00 92.38 353 ALA A C 1
ATOM 2800 O O . ALA A 1 353 ? -5.173 15.767 18.173 1.00 92.38 353 ALA A O 1
ATOM 2801 N N . GLU A 1 354 ? -3.150 15.679 17.205 1.00 90.81 354 GLU A N 1
ATOM 2802 C CA . GLU A 1 354 ? -3.354 16.884 16.394 1.00 90.81 354 GLU A CA 1
ATOM 2803 C C . GLU A 1 354 ? -4.421 16.663 15.320 1.00 90.81 354 GLU A C 1
ATOM 2805 O O . GLU A 1 354 ? -5.300 17.507 15.120 1.00 90.81 354 GLU A O 1
ATOM 2810 N N . TRP A 1 355 ? -4.416 15.490 14.687 1.00 89.19 355 TRP A N 1
ATOM 2811 C CA . TRP A 1 355 ? -5.418 15.108 13.703 1.00 89.19 355 TRP A CA 1
ATOM 2812 C C . TRP A 1 355 ? -6.838 15.122 14.267 1.00 89.19 355 TRP A C 1
ATOM 2814 O O . TRP A 1 355 ? -7.743 15.712 13.677 1.00 89.19 355 TRP A O 1
ATOM 2824 N N . PHE A 1 356 ? -7.035 14.525 15.438 1.00 90.81 356 PHE A N 1
ATOM 2825 C CA . PHE A 1 356 ? -8.327 14.479 16.115 1.00 90.81 356 PHE A CA 1
ATOM 2826 C C . PHE A 1 356 ? -8.853 15.874 16.453 1.00 90.81 356 PHE A C 1
ATOM 2828 O O . PHE A 1 356 ? -10.051 16.132 16.335 1.00 90.81 356 PHE A O 1
ATOM 2835 N N . ARG A 1 357 ? -7.974 16.809 16.824 1.00 88.38 357 ARG A N 1
ATOM 2836 C CA . ARG A 1 357 ? -8.362 18.208 17.064 1.00 88.38 357 ARG A CA 1
ATOM 2837 C C . ARG A 1 357 ? -8.811 18.896 15.784 1.00 88.38 357 ARG A C 1
ATOM 2839 O O . ARG A 1 357 ? -9.846 19.562 15.789 1.00 88.38 357 ARG A O 1
ATOM 2846 N N . ILE A 1 358 ? -8.063 18.716 14.696 1.00 85.50 358 ILE A N 1
ATOM 2847 C CA . ILE A 1 358 ? -8.437 19.236 13.376 1.00 85.50 358 ILE A CA 1
ATOM 2848 C C . ILE A 1 358 ? -9.799 18.666 12.964 1.00 85.50 358 ILE A C 1
ATOM 2850 O O . ILE A 1 358 ? -10.690 19.429 12.591 1.00 85.50 358 ILE A O 1
ATOM 2854 N N . TRP A 1 359 ? -9.999 17.356 13.120 1.00 86.88 359 TRP A N 1
ATOM 2855 C CA . TRP A 1 359 ? -11.267 16.687 12.838 1.00 86.88 359 TRP A CA 1
ATOM 2856 C C . TRP A 1 359 ? -12.429 17.282 13.633 1.00 86.88 359 TRP A C 1
ATOM 2858 O O . TRP A 1 359 ? -13.430 17.681 13.036 1.00 86.88 359 TRP A O 1
ATOM 2868 N N . ARG A 1 360 ? -12.301 17.396 14.962 1.00 89.38 360 ARG A N 1
ATOM 2869 C CA . ARG A 1 360 ? -13.343 17.983 15.823 1.00 89.38 360 ARG A CA 1
ATOM 2870 C C . ARG A 1 360 ? -13.647 19.425 15.429 1.00 89.38 360 ARG A C 1
ATOM 2872 O O . ARG A 1 360 ? -14.810 19.809 15.381 1.00 89.38 360 ARG A O 1
ATOM 2879 N N . LYS A 1 361 ? -12.622 20.215 15.098 1.00 87.69 361 LYS A N 1
ATOM 2880 C CA . LYS A 1 361 ? -12.784 21.612 14.670 1.00 87.69 361 LYS A CA 1
ATOM 2881 C C . LYS A 1 361 ? -13.535 21.733 13.341 1.00 87.69 361 LYS A C 1
ATOM 2883 O O . LYS A 1 361 ? -14.345 22.641 13.197 1.00 87.69 361 LYS A O 1
ATOM 2888 N N . ILE A 1 362 ? -13.254 20.853 12.379 1.00 82.25 362 ILE A N 1
ATOM 2889 C CA . ILE A 1 362 ? -13.870 20.885 11.043 1.00 82.25 362 ILE A CA 1
ATOM 2890 C C . ILE A 1 362 ? -15.283 20.293 11.065 1.00 82.25 362 ILE A C 1
ATOM 2892 O O . ILE A 1 362 ? -16.190 20.841 10.446 1.00 82.25 362 ILE A O 1
ATOM 2896 N N . THR A 1 363 ? -15.475 19.169 11.755 1.00 83.56 363 THR A N 1
ATOM 2897 C CA . THR A 1 363 ? -16.708 18.368 11.664 1.00 83.56 363 THR A CA 1
ATOM 2898 C C . THR A 1 363 ? -17.670 18.572 12.833 1.00 83.56 363 THR A C 1
ATOM 2900 O O . THR A 1 363 ? -18.843 18.220 12.715 1.00 83.56 363 THR A O 1
ATOM 2903 N N . GLY A 1 364 ? -17.193 19.085 13.972 1.00 89.25 364 GLY A N 1
ATOM 2904 C CA . GLY A 1 364 ? -17.958 19.167 15.220 1.00 89.25 364 GLY A CA 1
ATOM 2905 C C . GLY A 1 364 ? -18.268 17.811 15.869 1.00 89.25 364 GLY A C 1
ATOM 2906 O O . GLY A 1 364 ? -19.063 17.762 16.804 1.00 89.25 364 GLY A O 1
ATOM 2907 N N . LYS A 1 365 ? -17.684 16.711 15.377 1.00 88.12 365 LYS A N 1
ATOM 2908 C CA . LYS A 1 365 ? -17.935 15.338 15.845 1.00 88.12 365 LYS A CA 1
ATOM 2909 C C . LYS A 1 365 ? -16.683 14.730 16.466 1.00 88.12 365 LYS A C 1
ATOM 2911 O O . LYS A 1 365 ? -15.569 15.163 16.171 1.00 88.12 365 LYS A O 1
ATOM 2916 N N . GLU A 1 366 ? -16.862 13.685 17.274 1.00 89.81 366 GLU A N 1
ATOM 2917 C CA . GLU A 1 366 ? -15.736 12.837 17.675 1.00 89.81 366 GLU A CA 1
ATOM 2918 C C . GLU A 1 366 ? -15.065 12.201 16.440 1.00 89.81 366 GLU A C 1
ATOM 2920 O O . GLU A 1 366 ? -15.737 11.942 15.432 1.00 89.81 366 GLU A O 1
ATOM 2925 N N . PRO A 1 367 ? -13.738 11.990 16.482 1.00 90.31 367 PRO A N 1
ATOM 2926 C CA . PRO A 1 367 ? -13.004 11.365 15.397 1.00 90.31 367 PRO A CA 1
ATOM 2927 C C . PRO A 1 367 ? -13.372 9.883 15.253 1.00 90.31 367 PRO A C 1
ATOM 2929 O O . PRO A 1 367 ? -13.859 9.267 16.205 1.00 90.31 367 PRO A O 1
ATOM 2932 N N . PRO A 1 368 ? -13.151 9.290 14.069 1.00 88.50 368 PRO A N 1
ATOM 2933 C CA . PRO A 1 368 ? -13.334 7.856 13.880 1.00 88.50 368 PRO A CA 1
ATOM 2934 C C . PRO A 1 368 ? -12.380 7.051 14.774 1.00 88.50 368 PRO A C 1
ATOM 2936 O O . PRO A 1 368 ? -11.340 7.552 15.213 1.00 88.50 368 PRO A O 1
ATOM 2939 N N . ALA A 1 369 ? -12.740 5.794 15.035 1.00 92.50 369 ALA A N 1
ATOM 2940 C CA . ALA A 1 369 ? -11.879 4.872 15.763 1.00 92.50 369 ALA A CA 1
ATOM 2941 C C . ALA A 1 369 ? -10.564 4.608 15.009 1.00 92.50 369 ALA A C 1
ATOM 2943 O O . ALA A 1 369 ? -10.513 4.627 13.778 1.00 92.50 369 ALA A O 1
ATOM 2944 N N . VAL A 1 370 ? -9.501 4.330 15.760 1.00 95.31 370 VAL A N 1
ATOM 2945 C CA . VAL A 1 370 ? -8.173 3.994 15.234 1.00 95.31 370 VAL A CA 1
ATOM 2946 C C . VAL A 1 370 ? -7.880 2.522 15.487 1.00 95.31 370 VAL A C 1
ATOM 2948 O O . VAL A 1 370 ? -8.032 2.029 16.602 1.00 95.31 370 VAL A O 1
ATOM 2951 N N . LEU A 1 371 ? -7.403 1.827 14.459 1.00 96.19 371 LEU A N 1
ATOM 2952 C CA . LEU A 1 371 ? -6.894 0.465 14.562 1.00 96.19 371 LEU A CA 1
ATOM 2953 C C . LEU A 1 371 ? -5.365 0.495 14.479 1.00 96.19 371 LEU A C 1
ATOM 2955 O O . LEU A 1 371 ? -4.809 0.916 13.467 1.00 96.19 371 LEU A O 1
ATOM 2959 N N . ILE A 1 372 ? -4.684 0.037 15.528 1.00 96.81 372 ILE A N 1
ATOM 2960 C CA . ILE A 1 372 ? -3.225 -0.119 15.546 1.00 96.81 372 ILE A CA 1
ATOM 2961 C C . ILE A 1 372 ? -2.907 -1.608 15.513 1.00 96.81 372 ILE A C 1
ATOM 2963 O O . ILE A 1 372 ? -3.308 -2.367 16.397 1.00 96.81 372 ILE A O 1
ATOM 2967 N N . VAL A 1 373 ? -2.157 -2.016 14.495 1.00 96.38 373 VAL A N 1
ATOM 2968 C CA . VAL A 1 373 ? -1.754 -3.406 14.289 1.00 96.38 373 VAL A CA 1
ATOM 2969 C C . VAL A 1 373 ? -0.271 -3.529 14.604 1.00 96.38 373 VAL A C 1
ATOM 2971 O O . VAL A 1 373 ? 0.552 -2.843 14.001 1.00 96.38 373 VAL A O 1
ATOM 2974 N N . ALA A 1 374 ? 0.083 -4.387 15.556 1.00 94.75 374 ALA A N 1
ATOM 2975 C CA . ALA A 1 374 ? 1.470 -4.583 15.969 1.00 94.75 374 ALA A CA 1
ATOM 2976 C C . ALA A 1 374 ? 1.739 -6.037 16.407 1.00 94.75 374 ALA A C 1
ATOM 2978 O O . ALA A 1 374 ? 0.803 -6.783 16.712 1.00 94.75 374 ALA A O 1
ATOM 2979 N N . PRO A 1 375 ? 3.013 -6.478 16.442 1.00 94.69 375 PRO A N 1
ATOM 2980 C CA . PRO A 1 375 ? 3.400 -7.737 17.076 1.00 94.69 375 PRO A CA 1
ATOM 2981 C C . PRO A 1 375 ? 2.864 -7.855 18.508 1.00 94.69 375 PRO A C 1
ATOM 2983 O O . PRO A 1 375 ? 2.788 -6.861 19.229 1.00 94.69 375 PRO A O 1
ATOM 2986 N N . LEU A 1 376 ? 2.548 -9.084 18.937 1.00 90.56 376 LEU A N 1
ATOM 2987 C CA . LEU A 1 376 ? 1.955 -9.358 20.253 1.00 90.56 376 LEU A CA 1
ATOM 2988 C C . LEU A 1 376 ? 2.761 -8.742 21.406 1.00 90.56 376 LEU A C 1
ATOM 2990 O O . LEU A 1 376 ? 2.190 -8.116 22.294 1.00 90.56 376 LEU A O 1
ATOM 2994 N N . SER A 1 377 ? 4.088 -8.868 21.350 1.00 90.88 377 SER A N 1
ATOM 2995 C CA . SER A 1 377 ? 5.013 -8.344 22.360 1.00 90.88 377 SER A CA 1
ATOM 2996 C C . SER A 1 377 ? 4.981 -6.821 22.508 1.00 90.88 377 SER A C 1
ATOM 2998 O O . SER A 1 377 ? 5.435 -6.304 23.525 1.00 90.88 377 SER A O 1
ATOM 3000 N N . LEU A 1 378 ? 4.450 -6.090 21.522 1.00 93.75 378 LEU A N 1
ATOM 3001 C CA . LEU A 1 378 ? 4.409 -4.630 21.530 1.00 93.75 378 LEU A CA 1
ATOM 3002 C C . LEU A 1 378 ? 3.061 -4.056 21.976 1.00 93.75 378 LEU A C 1
ATOM 3004 O O . LEU A 1 378 ? 2.995 -2.853 22.210 1.00 93.75 378 LEU A O 1
ATOM 3008 N N . LEU A 1 379 ? 1.997 -4.854 22.116 1.00 94.00 379 LEU A N 1
ATOM 3009 C CA . LEU A 1 379 ? 0.661 -4.322 22.431 1.00 94.00 379 LEU A CA 1
ATOM 3010 C C . LEU A 1 379 ? 0.609 -3.613 23.788 1.00 94.00 379 LEU A C 1
ATOM 3012 O O . LEU A 1 379 ? 0.116 -2.488 23.875 1.00 94.00 379 LEU A O 1
ATOM 3016 N N . GLU A 1 380 ? 1.170 -4.230 24.829 1.00 92.25 380 GLU A N 1
ATOM 3017 C CA . GLU A 1 380 ? 1.252 -3.599 26.152 1.00 92.25 380 GLU A CA 1
ATOM 3018 C C . GLU A 1 380 ? 2.161 -2.369 26.128 1.00 92.25 380 GLU A C 1
ATOM 3020 O O . GLU A 1 380 ? 1.806 -1.330 26.680 1.00 92.25 380 GLU A O 1
ATOM 3025 N N . ASN A 1 381 ? 3.273 -2.427 25.386 1.00 93.12 381 ASN A N 1
ATOM 3026 C CA . ASN A 1 381 ? 4.152 -1.273 25.209 1.00 93.12 381 ASN A CA 1
ATOM 3027 C C . ASN A 1 381 ? 3.422 -0.092 24.541 1.00 93.12 381 ASN A C 1
ATOM 3029 O O . ASN A 1 381 ? 3.545 1.042 24.994 1.00 93.12 381 ASN A O 1
ATOM 3033 N N . TRP A 1 382 ? 2.600 -0.338 23.515 1.00 95.56 382 TRP A N 1
ATOM 3034 C CA . TRP A 1 382 ? 1.748 0.693 22.910 1.00 95.56 382 TRP A CA 1
ATOM 3035 C C . TRP A 1 382 ? 0.754 1.279 23.918 1.00 95.56 382 TRP A C 1
ATOM 3037 O O . TRP A 1 382 ? 0.608 2.499 23.998 1.00 95.56 382 TRP A O 1
ATOM 3047 N N . LYS A 1 383 ? 0.091 0.434 24.716 1.00 94.25 383 LYS A N 1
ATOM 3048 C CA . LYS A 1 383 ? -0.863 0.876 25.746 1.00 94.25 383 LYS A CA 1
ATOM 3049 C C . LYS A 1 383 ? -0.186 1.713 26.832 1.00 94.25 383 LYS A C 1
ATOM 3051 O O . LYS A 1 383 ? -0.760 2.704 27.286 1.00 94.25 383 LYS A O 1
ATOM 3056 N N . GLU A 1 384 ? 1.025 1.348 27.238 1.00 93.62 384 GLU A N 1
ATOM 3057 C CA . GLU A 1 384 ? 1.839 2.138 28.161 1.00 93.62 384 GLU A CA 1
ATOM 3058 C C . GLU A 1 384 ? 2.290 3.466 27.557 1.00 93.62 384 GLU A C 1
ATOM 3060 O O . GLU A 1 384 ? 2.167 4.499 28.214 1.00 93.62 384 GLU A O 1
ATOM 3065 N N . GLU A 1 385 ? 2.782 3.466 26.318 1.00 94.56 385 GLU A N 1
ATOM 3066 C CA . GLU A 1 385 ? 3.214 4.681 25.624 1.00 94.56 385 GLU A CA 1
ATOM 3067 C C . GLU A 1 385 ? 2.060 5.675 25.475 1.00 94.56 385 GLU A C 1
ATOM 3069 O O . GLU A 1 385 ? 2.237 6.851 25.787 1.00 94.56 385 GLU A O 1
ATOM 3074 N N . ILE A 1 386 ? 0.851 5.208 25.139 1.00 94.69 386 ILE A N 1
ATOM 3075 C CA . ILE A 1 386 ? -0.357 6.046 25.134 1.00 94.69 386 ILE A CA 1
ATOM 3076 C C . ILE A 1 386 ? -0.563 6.708 26.502 1.00 94.69 386 ILE A C 1
ATOM 3078 O O . ILE A 1 386 ? -0.758 7.917 26.575 1.00 94.69 386 ILE A O 1
ATOM 3082 N N . LYS A 1 387 ? -0.471 5.959 27.605 1.00 92.38 387 LYS A N 1
ATOM 3083 C CA . LYS A 1 387 ? -0.640 6.529 28.954 1.00 92.38 387 LYS A CA 1
ATOM 3084 C C . LYS A 1 387 ? 0.465 7.523 29.320 1.00 92.38 387 LYS A C 1
ATOM 3086 O O . LYS A 1 387 ? 0.190 8.515 29.982 1.00 92.38 387 LYS A O 1
ATOM 3091 N N . LYS A 1 388 ? 1.710 7.262 28.911 1.00 92.44 388 LYS A N 1
ATOM 3092 C CA . LYS A 1 388 ? 2.888 8.088 29.234 1.00 92.44 388 LYS A CA 1
ATOM 3093 C C . LYS A 1 388 ? 3.029 9.321 28.332 1.00 92.44 388 LYS A C 1
ATOM 3095 O O . LYS A 1 388 ? 3.796 10.226 28.654 1.00 92.44 388 LYS A O 1
ATOM 3100 N N . SER A 1 389 ? 2.382 9.356 27.167 1.00 92.75 389 SER A N 1
ATOM 3101 C CA . SER A 1 389 ? 2.509 10.453 26.190 1.00 92.75 389 SER A CA 1
ATOM 3102 C C . SER A 1 389 ? 1.597 11.643 26.466 1.00 92.75 389 SER A C 1
ATOM 3104 O O . SER A 1 389 ? 1.921 12.758 26.054 1.00 92.75 389 SER A O 1
ATOM 3106 N N . PHE A 1 390 ? 0.491 11.432 27.176 1.00 91.38 390 PHE A N 1
ATOM 3107 C CA . PHE A 1 390 ? -0.552 12.435 27.383 1.00 91.38 390 PHE A CA 1
ATOM 3108 C C . PHE A 1 390 ? -0.780 12.702 28.868 1.00 91.38 390 PHE A C 1
ATOM 3110 O O . PHE A 1 390 ? -0.508 11.853 29.716 1.00 91.38 390 PHE A O 1
ATOM 3117 N N . LYS A 1 391 ? -1.261 13.905 29.189 1.00 87.88 391 LYS A N 1
ATOM 3118 C CA . LYS A 1 391 ? -1.664 14.251 30.556 1.00 87.88 391 LYS A CA 1
ATOM 3119 C C . LYS A 1 391 ? -2.967 13.518 30.889 1.00 87.88 391 LYS A C 1
ATOM 3121 O O . LYS A 1 391 ? -3.774 13.255 30.001 1.00 87.88 391 LYS A O 1
ATOM 3126 N N . ALA A 1 392 ? -3.169 13.177 32.161 1.00 83.94 392 ALA A N 1
ATOM 3127 C CA . ALA A 1 392 ? -4.316 12.371 32.588 1.00 83.94 392 ALA A CA 1
ATOM 3128 C C . ALA A 1 392 ? -5.679 13.039 32.304 1.00 83.94 392 ALA A C 1
ATOM 3130 O O . ALA A 1 392 ? -6.682 12.344 32.167 1.00 83.94 392 ALA A O 1
ATOM 3131 N N . ASP A 1 393 ? -5.704 14.367 32.208 1.00 87.75 393 ASP A N 1
ATOM 3132 C CA . ASP A 1 393 ? -6.869 15.207 31.928 1.00 87.75 393 ASP A CA 1
ATOM 3133 C C . ASP A 1 393 ? -7.074 15.535 30.434 1.00 87.75 393 ASP A C 1
ATOM 3135 O O . ASP A 1 393 ? -8.121 16.070 30.078 1.00 87.75 393 ASP A O 1
ATOM 3139 N N . ASP A 1 394 ? -6.127 15.184 29.554 1.00 86.62 394 ASP A N 1
ATOM 3140 C CA . ASP A 1 394 ? -6.221 15.378 28.092 1.00 86.62 394 ASP A CA 1
ATOM 3141 C C . ASP A 1 394 ? -5.790 14.101 27.334 1.00 86.62 394 ASP A C 1
ATOM 3143 O O . ASP A 1 394 ? -4.741 14.085 26.677 1.00 86.62 394 ASP A O 1
ATOM 3147 N N . PRO A 1 395 ? -6.542 12.985 27.451 1.00 89.62 395 PRO A N 1
ATOM 3148 C CA . PRO A 1 395 ? -6.223 11.749 26.745 1.00 89.62 395 PRO A CA 1
ATOM 3149 C C . PRO A 1 395 ? -6.504 11.866 25.240 1.00 89.62 395 PRO A C 1
ATOM 3151 O O . PRO A 1 395 ? -7.506 1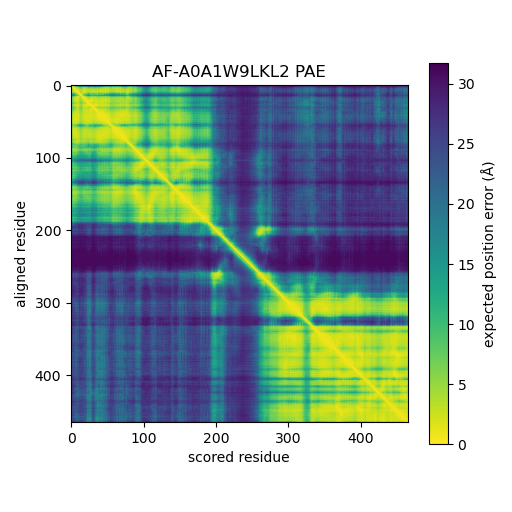2.434 24.809 1.00 89.62 395 PRO A O 1
ATOM 3154 N N . VAL A 1 396 ? -5.652 11.243 24.420 1.00 92.75 396 VAL A N 1
ATOM 3155 C CA . VAL A 1 396 ? -5.837 11.214 22.956 1.00 92.75 396 VAL A CA 1
ATOM 3156 C C . VAL A 1 396 ? -7.039 10.371 22.516 1.00 92.75 396 VAL A C 1
ATOM 3158 O O . VAL A 1 396 ? -7.739 10.748 21.579 1.00 92.75 396 VAL A O 1
ATOM 3161 N N . PHE A 1 397 ? -7.297 9.251 23.197 1.00 94.94 397 PHE A N 1
ATOM 3162 C CA . PHE A 1 397 ? -8.379 8.324 22.870 1.00 94.94 397 PHE A CA 1
ATOM 3163 C C . PHE A 1 397 ? -9.432 8.321 23.973 1.00 94.94 397 PHE A C 1
ATOM 3165 O O . PHE A 1 397 ? -9.096 8.330 25.157 1.00 94.94 397 PHE A O 1
ATOM 3172 N N . THR A 1 398 ? -10.703 8.219 23.588 1.00 93.12 398 THR A N 1
ATOM 3173 C CA . THR A 1 398 ? -11.830 8.036 24.521 1.00 93.12 398 THR A CA 1
ATOM 3174 C C . THR A 1 398 ? -11.797 6.656 25.177 1.00 93.12 398 THR A C 1
ATOM 3176 O O . THR A 1 398 ? -12.277 6.474 26.294 1.00 93.12 398 THR A O 1
ATOM 3179 N N . ARG A 1 399 ? -11.205 5.674 24.486 1.00 92.69 399 ARG A N 1
ATOM 3180 C CA . ARG A 1 399 ? -11.052 4.290 24.934 1.00 92.69 399 ARG A CA 1
ATOM 3181 C C . ARG A 1 399 ? -9.849 3.641 24.261 1.00 92.69 399 ARG A C 1
ATOM 3183 O O . ARG A 1 399 ? -9.629 3.857 23.076 1.00 92.69 399 ARG A O 1
ATOM 3190 N N . VAL A 1 400 ? -9.121 2.793 24.984 1.00 95.12 400 VAL A N 1
ATOM 3191 C CA . VAL A 1 400 ? -8.047 1.953 24.427 1.00 95.12 400 VAL A CA 1
ATOM 3192 C C . VAL A 1 400 ? -8.321 0.501 24.795 1.00 95.12 400 VAL A C 1
ATOM 3194 O O . VAL A 1 400 ? -8.455 0.193 25.979 1.00 95.12 400 VAL A O 1
ATOM 3197 N N . LEU A 1 401 ? -8.400 -0.377 23.798 1.00 94.75 401 LEU A N 1
ATOM 3198 C CA . LEU A 1 401 ? -8.732 -1.791 23.965 1.00 94.75 401 LEU A CA 1
ATOM 3199 C C . LEU A 1 401 ? -7.689 -2.675 23.276 1.00 94.75 401 LEU A C 1
ATOM 3201 O O . LEU A 1 401 ? -7.354 -2.433 22.120 1.00 94.75 401 LEU A O 1
ATOM 3205 N N . ILE A 1 402 ? -7.210 -3.720 23.956 1.00 96.31 402 ILE A N 1
ATOM 3206 C CA . ILE A 1 402 ? -6.340 -4.739 23.344 1.00 96.31 402 ILE A CA 1
ATOM 3207 C C . ILE A 1 402 ? -7.192 -5.907 22.831 1.00 96.31 402 ILE A C 1
ATOM 3209 O O . ILE A 1 402 ? -7.617 -6.776 23.591 1.00 96.31 402 ILE A O 1
ATOM 3213 N N . ALA A 1 403 ? -7.432 -5.946 21.523 1.00 92.50 403 ALA A N 1
ATOM 3214 C CA . ALA A 1 403 ? -8.168 -7.008 20.849 1.00 92.50 403 ALA A CA 1
ATOM 3215 C C . ALA A 1 403 ? -7.234 -8.196 20.563 1.00 92.50 403 ALA A C 1
ATOM 3217 O O . ALA A 1 403 ? -6.700 -8.352 19.461 1.00 92.50 403 ALA A O 1
ATOM 3218 N N . GLN A 1 404 ? -7.036 -9.041 21.573 1.00 89.38 404 GLN A N 1
ATOM 3219 C CA . GLN A 1 404 ? -6.345 -10.329 21.482 1.00 89.38 404 GLN A CA 1
ATOM 3220 C C . GLN A 1 404 ? -7.095 -11.377 22.322 1.00 89.38 404 GLN A C 1
ATOM 3222 O O . GLN A 1 404 ? -7.821 -11.020 23.249 1.00 89.38 404 GLN A O 1
ATOM 3227 N N . THR A 1 405 ? -6.989 -12.654 21.939 1.00 76.12 405 THR A N 1
ATOM 3228 C CA . THR A 1 405 ? -7.765 -13.777 22.501 1.00 76.12 405 THR A CA 1
ATOM 3229 C C . THR A 1 405 ? -7.690 -13.894 24.023 1.00 76.12 405 THR A C 1
ATOM 3231 O O . THR A 1 405 ? -8.710 -14.184 24.634 1.00 76.12 405 THR A O 1
ATOM 3234 N N . ASP A 1 406 ? -6.532 -13.619 24.617 1.00 74.44 406 ASP A N 1
ATOM 3235 C CA . ASP A 1 406 ? -6.265 -13.688 26.059 1.00 74.44 406 ASP A CA 1
ATOM 3236 C C . ASP A 1 406 ? -6.370 -12.310 26.746 1.00 74.44 406 ASP A C 1
ATOM 3238 O O . ASP A 1 406 ? -5.985 -12.154 27.904 1.00 74.44 406 ASP A O 1
ATOM 3242 N N . ALA A 1 407 ? -6.872 -11.298 26.031 1.00 82.94 407 ALA A N 1
ATOM 3243 C CA . ALA A 1 407 ? -6.994 -9.923 26.499 1.00 82.94 407 ALA A CA 1
ATOM 3244 C C . ALA A 1 407 ? -8.458 -9.445 26.457 1.00 82.94 407 ALA A C 1
ATOM 3246 O O . ALA A 1 407 ? -9.342 -10.023 27.083 1.00 82.94 407 ALA A O 1
ATOM 3247 N N . GLU A 1 408 ? -8.741 -8.348 25.754 1.00 90.75 408 GLU A N 1
ATOM 3248 C CA . GLU A 1 408 ? -10.022 -7.638 25.820 1.00 90.75 408 GLU A CA 1
ATOM 3249 C C . GLU A 1 408 ? -10.921 -7.907 24.601 1.00 90.75 408 GLU A C 1
ATOM 3251 O O . GLU A 1 408 ? -11.937 -7.235 24.424 1.00 90.75 408 GLU A O 1
ATOM 3256 N N . LEU A 1 409 ? -10.583 -8.898 23.766 1.00 90.81 409 LEU A N 1
ATOM 3257 C CA . LEU A 1 409 ? -11.329 -9.230 22.546 1.00 90.81 409 LEU A CA 1
ATOM 3258 C C . LEU A 1 409 ? -12.797 -9.581 22.822 1.00 90.81 409 LEU A C 1
ATOM 3260 O O . LEU A 1 409 ? -13.675 -9.191 22.057 1.00 90.81 409 LEU A O 1
ATOM 3264 N N . ASP A 1 410 ? -13.080 -10.258 23.936 1.00 90.56 410 ASP A N 1
ATOM 3265 C CA . ASP A 1 410 ? -14.447 -10.624 24.322 1.00 90.56 410 ASP A CA 1
ATOM 3266 C C . ASP A 1 410 ? -15.347 -9.417 24.609 1.00 90.56 410 ASP A C 1
ATOM 3268 O O . ASP A 1 410 ? -16.567 -9.531 24.503 1.00 90.56 410 ASP A O 1
ATOM 3272 N N . LYS A 1 411 ? -14.779 -8.239 24.907 1.00 91.81 411 LYS A N 1
ATOM 3273 C CA . LYS A 1 411 ? -15.570 -7.021 25.148 1.00 91.81 411 LYS A CA 1
ATOM 3274 C C . LYS A 1 411 ? -16.265 -6.510 23.886 1.00 91.81 411 LYS A C 1
ATOM 3276 O O . LYS A 1 411 ? -17.294 -5.852 23.997 1.00 91.81 411 LYS A O 1
ATOM 3281 N N . ILE A 1 412 ? -15.706 -6.806 22.713 1.00 92.81 412 ILE A N 1
ATOM 3282 C CA . ILE A 1 412 ? -16.229 -6.373 21.408 1.00 92.81 412 ILE A CA 1
ATOM 3283 C C . ILE A 1 412 ? -16.716 -7.544 20.548 1.00 92.81 412 ILE A C 1
ATOM 3285 O O . ILE A 1 412 ? -17.131 -7.356 19.407 1.00 92.81 412 ILE A O 1
ATOM 3289 N N . ARG A 1 413 ? -16.666 -8.773 21.070 1.00 91.69 413 ARG A N 1
ATOM 3290 C CA . ARG A 1 413 ? -17.115 -9.971 20.361 1.00 91.69 413 ARG A CA 1
ATOM 3291 C C . ARG A 1 413 ? -18.647 -10.062 20.403 1.00 91.69 413 ARG A C 1
ATOM 3293 O O . ARG A 1 413 ? -19.255 -9.825 21.445 1.00 91.69 413 ARG A O 1
ATOM 3300 N N . ARG A 1 414 ? -19.290 -10.445 19.291 1.00 89.19 414 ARG A N 1
ATOM 3301 C CA . ARG A 1 414 ? -20.765 -10.574 19.231 1.00 89.19 414 ARG A CA 1
ATOM 3302 C C . ARG A 1 414 ? -21.302 -11.715 20.096 1.00 89.19 414 ARG A C 1
ATOM 3304 O O . ARG A 1 414 ? -22.412 -11.631 20.612 1.00 89.19 414 ARG A O 1
ATOM 3311 N N . GLY A 1 415 ? -20.517 -12.772 20.265 1.00 85.00 415 GLY A N 1
ATOM 3312 C CA . GLY A 1 415 ? -20.832 -13.883 21.158 1.00 85.00 415 GLY A CA 1
ATOM 3313 C C . GLY A 1 415 ? -19.623 -14.784 21.420 1.00 85.00 415 GLY A C 1
ATOM 3314 O O . GLY A 1 415 ? -18.643 -14.712 20.676 1.00 85.00 415 GLY A O 1
ATOM 3315 N N . PRO A 1 416 ? -19.659 -15.646 22.447 1.00 82.25 416 PRO A N 1
ATOM 3316 C CA . PRO A 1 416 ? -18.537 -16.520 22.789 1.00 82.25 416 PRO A CA 1
ATOM 3317 C C . PRO A 1 416 ? -18.070 -17.355 21.591 1.00 82.25 416 PRO A C 1
ATOM 3319 O O . PRO A 1 416 ? -18.876 -18.005 20.930 1.00 82.25 416 PRO A O 1
ATOM 3322 N N . GLY A 1 417 ? -16.772 -17.308 21.279 1.00 82.25 417 GLY A N 1
ATOM 3323 C CA . GLY A 1 417 ? -16.176 -18.080 20.180 1.00 82.25 417 GLY A CA 1
ATOM 3324 C C . GLY A 1 417 ? -16.562 -17.637 18.763 1.00 82.25 417 GLY A C 1
ATOM 3325 O O . GLY A 1 417 ? -16.066 -18.226 17.803 1.00 82.25 417 GLY A O 1
ATOM 3326 N N . THR A 1 418 ? -17.402 -16.608 18.605 1.00 85.06 418 THR A N 1
ATOM 3327 C CA . THR A 1 418 ? -17.749 -16.082 17.278 1.00 85.06 418 THR A CA 1
ATOM 3328 C C . THR A 1 418 ? -16.513 -15.522 16.578 1.00 85.06 418 THR A C 1
ATOM 3330 O O . THR A 1 418 ? -15.668 -14.865 17.186 1.00 85.06 418 THR A O 1
ATOM 3333 N N . ARG A 1 419 ? -16.410 -15.816 15.283 1.00 87.31 419 ARG A N 1
ATOM 3334 C CA . ARG A 1 419 ? -15.358 -15.358 14.373 1.00 87.31 419 ARG A CA 1
ATOM 3335 C C . ARG A 1 419 ? -15.990 -14.872 13.082 1.00 87.31 419 ARG A C 1
ATOM 3337 O O . ARG A 1 419 ? -17.166 -15.146 12.821 1.00 87.31 419 ARG A O 1
ATOM 3344 N N . ASP A 1 420 ? -15.196 -14.184 12.281 1.00 87.12 420 ASP A N 1
ATOM 3345 C CA . ASP A 1 420 ? -15.598 -13.868 10.926 1.00 87.12 420 ASP A CA 1
ATOM 3346 C C . ASP A 1 420 ? -15.671 -15.134 10.073 1.00 87.12 420 ASP A C 1
ATOM 3348 O O . ASP A 1 420 ? -14.758 -15.964 10.080 1.00 87.12 420 ASP A O 1
ATOM 3352 N N . ALA A 1 421 ? -16.744 -15.254 9.298 1.00 82.25 421 ALA A N 1
ATOM 3353 C CA . ALA A 1 421 ? -16.904 -16.301 8.303 1.00 82.25 421 ALA A CA 1
ATOM 3354 C C . ALA A 1 421 ? -17.367 -15.680 6.989 1.00 82.25 421 ALA A C 1
ATOM 3356 O O . ALA A 1 421 ? -18.288 -14.859 6.959 1.00 82.25 421 ALA A O 1
ATOM 3357 N N . ALA A 1 422 ? -16.741 -16.094 5.896 1.00 80.88 422 ALA A N 1
ATOM 3358 C CA . ALA A 1 422 ? -17.116 -15.676 4.559 1.00 80.88 422 ALA A CA 1
ATOM 3359 C C . ALA A 1 422 ? -16.980 -16.843 3.590 1.00 80.88 422 ALA A C 1
ATOM 3361 O O . ALA A 1 422 ? -16.069 -17.665 3.708 1.00 80.88 422 ALA A O 1
ATOM 3362 N N . ILE A 1 423 ? -17.872 -16.856 2.615 1.00 69.31 423 ILE A N 1
ATOM 3363 C CA . ILE A 1 423 ? -17.743 -17.622 1.380 1.00 69.31 423 ILE A CA 1
ATOM 3364 C C . ILE A 1 423 ? -17.278 -16.658 0.280 1.00 69.31 423 ILE A C 1
ATOM 3366 O O . ILE A 1 423 ? -17.376 -15.441 0.468 1.00 69.31 423 ILE A O 1
ATOM 3370 N N . PRO A 1 424 ? -16.735 -17.142 -0.850 1.00 65.69 424 PRO A N 1
ATOM 3371 C CA . PRO A 1 424 ? -16.340 -16.270 -1.948 1.00 65.69 424 PRO A CA 1
ATOM 3372 C C . PRO A 1 424 ? -17.451 -15.279 -2.300 1.00 65.69 424 PRO A C 1
ATOM 3374 O O . PRO A 1 424 ? -18.561 -15.667 -2.649 1.00 65.69 424 PRO A O 1
ATOM 3377 N N . GLY A 1 425 ? -17.137 -13.995 -2.146 1.00 61.12 425 GLY A N 1
ATOM 3378 C CA . GLY A 1 425 ? -18.045 -12.899 -2.431 1.00 61.12 425 GLY A CA 1
ATOM 3379 C C . GLY A 1 425 ? -18.947 -12.424 -1.285 1.00 61.12 425 GLY A C 1
ATOM 3380 O O . GLY A 1 425 ? -19.379 -11.281 -1.315 1.00 61.12 425 GLY A O 1
ATOM 3381 N N . GLN A 1 426 ? -19.184 -13.207 -0.235 1.00 70.25 426 GLN A N 1
ATOM 3382 C CA . GLN A 1 426 ? -20.136 -12.812 0.808 1.00 70.25 426 GLN A CA 1
ATOM 3383 C C . GLN A 1 426 ? -19.604 -13.071 2.215 1.00 70.25 426 GLN A C 1
ATOM 3385 O O . GLN A 1 426 ? -19.163 -14.173 2.548 1.00 70.25 426 GLN A O 1
ATOM 3390 N N . VAL A 1 427 ? -19.717 -12.061 3.082 1.00 78.56 427 VAL A N 1
ATOM 3391 C CA . VAL A 1 427 ? -19.483 -12.225 4.520 1.00 78.56 427 VAL A CA 1
ATOM 3392 C C . VAL A 1 427 ? -20.741 -12.807 5.154 1.00 78.56 427 VAL A C 1
ATOM 3394 O O . VAL A 1 427 ? -21.753 -12.130 5.296 1.00 78.56 427 VAL A O 1
ATOM 3397 N N . THR A 1 428 ? -20.673 -14.080 5.529 1.00 81.94 428 THR A N 1
ATOM 3398 C CA . THR A 1 428 ? -21.785 -14.808 6.161 1.00 81.94 428 THR A CA 1
ATOM 3399 C C . THR A 1 428 ? -21.945 -14.474 7.640 1.00 81.94 428 THR A C 1
ATOM 3401 O O . THR A 1 428 ? -23.047 -14.545 8.176 1.00 81.94 428 THR A O 1
ATOM 3404 N N . GLN A 1 429 ? -20.851 -14.113 8.317 1.00 86.62 429 GLN A N 1
ATOM 3405 C CA . GLN A 1 429 ? -20.862 -13.816 9.743 1.00 86.62 429 GLN A CA 1
ATOM 3406 C C . GLN A 1 429 ? -19.756 -12.830 10.106 1.00 86.62 429 GLN A C 1
ATOM 3408 O O . GLN A 1 429 ? -18.615 -12.973 9.666 1.00 86.62 429 GLN A O 1
ATOM 3413 N N . TYR A 1 430 ? -20.098 -11.889 10.983 1.00 90.12 430 TYR A N 1
ATOM 3414 C CA . TYR A 1 430 ? -19.156 -11.008 11.665 1.00 90.12 430 TYR A CA 1
ATOM 3415 C C . TYR A 1 430 ? -18.924 -11.494 13.097 1.00 90.12 430 TYR A C 1
ATOM 3417 O O . TYR A 1 430 ? -19.882 -11.760 13.827 1.00 90.12 430 TYR A O 1
ATOM 3425 N N . GLY A 1 431 ? -17.663 -11.599 13.503 1.00 87.69 431 GLY A N 1
ATOM 3426 C CA . GLY A 1 431 ? -17.265 -11.969 14.858 1.00 87.69 431 GLY A CA 1
ATOM 3427 C C . GLY A 1 431 ? -17.291 -10.805 15.851 1.00 87.69 431 GLY A C 1
ATOM 3428 O O . GLY A 1 431 ? -17.496 -11.042 17.043 1.00 87.69 431 GLY A O 1
ATOM 3429 N N . LEU A 1 432 ? -17.120 -9.556 15.398 1.00 91.94 432 LEU A N 1
ATOM 3430 C CA . LEU A 1 432 ? -17.088 -8.373 16.273 1.00 91.94 432 LEU A CA 1
ATOM 3431 C C . LEU A 1 432 ? -18.302 -7.459 16.067 1.00 91.94 432 LEU A C 1
ATOM 3433 O O . LEU A 1 432 ? -18.937 -7.442 15.007 1.00 91.94 432 LEU A O 1
ATOM 3437 N N . GLY A 1 433 ? -18.665 -6.733 17.120 1.00 88.88 433 GLY A N 1
ATOM 3438 C CA . GLY A 1 433 ? -19.651 -5.658 17.076 1.00 88.88 433 GLY A CA 1
ATOM 3439 C C . GLY A 1 433 ? -19.077 -4.417 16.397 1.00 88.88 433 GLY A C 1
ATOM 3440 O O . GLY A 1 433 ? -17.898 -4.111 16.563 1.00 88.88 433 GLY A O 1
ATOM 3441 N N . PHE A 1 434 ? -19.909 -3.715 15.633 1.00 91.31 434 PHE A N 1
ATOM 3442 C CA . PHE A 1 434 ? -19.596 -2.423 15.020 1.00 91.31 434 PHE A CA 1
ATOM 3443 C C . PHE A 1 434 ? -20.897 -1.691 14.663 1.00 91.31 434 PHE A C 1
ATOM 3445 O O . PHE A 1 434 ? -21.937 -2.338 14.488 1.00 91.31 434 PHE A O 1
ATOM 3452 N N . GLY A 1 435 ? -20.847 -0.366 14.532 1.00 80.56 435 GLY A N 1
ATOM 3453 C CA . GLY A 1 435 ? -21.938 0.473 14.030 1.00 80.56 435 GLY A CA 1
ATOM 3454 C C . GLY A 1 435 ? -23.121 0.670 14.984 1.00 80.56 435 GLY A C 1
ATOM 3455 O O . GLY A 1 435 ? -24.083 1.343 14.619 1.00 80.56 435 GLY A O 1
ATOM 3456 N N . ASP A 1 436 ? -23.074 0.110 16.198 1.00 77.94 436 ASP A N 1
ATOM 3457 C CA . ASP A 1 436 ? -24.138 0.268 17.202 1.00 77.94 436 ASP A CA 1
ATOM 3458 C C . ASP A 1 436 ? -23.885 1.428 18.182 1.00 77.94 436 ASP A C 1
ATOM 3460 O O . ASP A 1 436 ? -24.758 1.774 18.977 1.00 77.94 436 ASP A O 1
ATOM 3464 N N . GLY A 1 437 ? -22.697 2.044 18.121 1.00 77.00 437 GLY A N 1
ATOM 3465 C CA . GLY A 1 437 ? -22.304 3.171 18.973 1.00 77.00 437 GLY A CA 1
ATOM 3466 C C . GLY A 1 437 ? -22.126 2.819 20.455 1.00 77.00 437 GLY A C 1
ATOM 3467 O O . GLY A 1 437 ? -21.932 3.713 21.277 1.00 77.00 437 GLY A O 1
ATOM 3468 N N . THR A 1 438 ? -22.189 1.537 20.819 1.00 86.00 438 THR A N 1
ATOM 3469 C CA . THR A 1 438 ? -22.025 1.063 22.196 1.00 86.00 438 THR A CA 1
ATOM 3470 C C . THR A 1 438 ? -20.565 0.753 22.512 1.00 86.00 438 THR A C 1
ATOM 3472 O O . THR A 1 438 ? -19.728 0.592 21.625 1.00 86.00 438 THR A O 1
ATOM 3475 N N . GLU A 1 439 ? -20.245 0.548 23.791 1.00 83.75 439 GLU A N 1
ATOM 3476 C CA . GLU A 1 439 ? -18.921 0.061 24.196 1.00 83.75 439 GLU A CA 1
ATOM 3477 C C . GLU A 1 439 ? -18.580 -1.338 23.640 1.00 83.75 439 GLU A C 1
ATOM 3479 O O . GLU A 1 439 ? -17.440 -1.781 23.760 1.00 83.75 439 GLU A O 1
ATOM 3484 N N . ARG A 1 440 ? -19.515 -2.054 23.007 1.00 87.75 440 ARG A N 1
ATOM 3485 C CA . ARG A 1 440 ? -19.225 -3.326 22.326 1.00 87.75 440 ARG A CA 1
ATOM 3486 C C . ARG A 1 440 ? -18.824 -3.158 20.862 1.00 87.75 440 ARG A C 1
ATOM 3488 O O . ARG A 1 440 ? -18.380 -4.124 20.248 1.00 87.75 440 ARG A O 1
ATOM 3495 N N . SER A 1 441 ? -18.930 -1.950 20.317 1.00 89.00 441 SER A N 1
ATOM 3496 C CA . SER A 1 441 ? -18.507 -1.639 18.955 1.00 89.00 441 SER A CA 1
ATOM 3497 C C . SER A 1 441 ? -16.990 -1.489 18.856 1.00 89.00 441 SER A C 1
ATOM 3499 O O . SER A 1 441 ? -16.368 -0.813 19.680 1.00 89.00 441 SER A O 1
ATOM 3501 N N . ALA A 1 442 ? -16.376 -2.104 17.848 1.00 91.56 442 ALA A N 1
ATOM 3502 C CA . ALA A 1 442 ? -14.961 -1.927 17.527 1.00 91.56 442 ALA A CA 1
ATOM 3503 C C . ALA A 1 442 ? -14.671 -0.507 16.999 1.00 91.56 442 ALA A C 1
ATOM 3505 O O . ALA A 1 442 ? -13.625 0.060 17.308 1.00 91.56 442 ALA A O 1
ATOM 3506 N N . ASP A 1 443 ? -15.634 0.096 16.302 1.00 90.56 443 ASP A N 1
ATOM 3507 C CA . ASP A 1 443 ? -15.609 1.440 15.711 1.00 90.56 443 ASP A CA 1
ATOM 3508 C C . ASP A 1 443 ? -16.065 2.551 16.680 1.00 90.56 443 ASP A C 1
ATOM 3510 O O . ASP A 1 443 ? -16.490 3.626 16.259 1.00 90.56 443 ASP A O 1
ATOM 3514 N N . TYR A 1 444 ? -15.965 2.318 17.995 1.00 92.19 444 TYR A N 1
ATOM 3515 C CA . TYR A 1 444 ? -16.381 3.295 19.006 1.00 92.19 444 TYR A CA 1
ATOM 3516 C C . TYR A 1 444 ? -15.701 4.668 18.796 1.00 92.19 444 TYR A C 1
ATOM 3518 O O . TYR A 1 444 ? -14.465 4.722 18.790 1.00 92.19 444 TYR A O 1
ATOM 3526 N N . PRO A 1 445 ? -16.463 5.775 18.666 1.00 91.12 445 PRO A N 1
ATOM 3527 C CA . PRO A 1 445 ? -15.914 7.089 18.324 1.00 91.12 445 PRO A CA 1
ATOM 3528 C C . PRO A 1 445 ? -14.790 7.557 19.258 1.00 91.12 445 PRO A C 1
ATOM 3530 O O . PRO A 1 445 ? -14.895 7.496 20.486 1.00 91.12 445 PRO A O 1
ATOM 3533 N N . GLY A 1 446 ? -13.690 8.019 18.662 1.00 92.06 446 GLY A N 1
ATOM 3534 C CA . GLY A 1 446 ? -12.464 8.434 19.347 1.00 92.06 446 GLY A CA 1
ATOM 3535 C C . GLY A 1 446 ? -11.698 7.301 20.036 1.00 92.06 446 GLY A C 1
ATOM 3536 O O . GLY A 1 446 ? -10.735 7.570 20.756 1.00 92.06 446 GLY A O 1
ATOM 3537 N N . GLY A 1 447 ? -12.121 6.049 19.856 1.00 94.69 447 GLY A N 1
ATOM 3538 C CA . GLY A 1 447 ? -11.493 4.874 20.443 1.00 94.69 447 GLY A CA 1
ATOM 3539 C C . GLY A 1 447 ? -10.255 4.404 19.680 1.00 94.69 447 GLY A C 1
ATOM 3540 O O . GLY A 1 447 ? -10.030 4.755 18.525 1.00 94.69 447 GLY A O 1
ATOM 3541 N N . CYS A 1 448 ? -9.462 3.563 20.335 1.00 96.44 448 CYS A N 1
ATOM 3542 C CA . CYS A 1 448 ? -8.313 2.877 19.766 1.00 96.44 448 CYS A CA 1
ATOM 3543 C C . CYS A 1 448 ? -8.397 1.379 20.062 1.00 96.44 448 CYS A C 1
ATOM 3545 O O . CYS A 1 448 ? -8.546 0.970 21.219 1.00 96.44 448 CYS A O 1
ATOM 3547 N N . VAL A 1 449 ? -8.279 0.565 19.017 1.00 96.94 449 VAL A N 1
ATOM 3548 C CA . VAL A 1 449 ? -8.151 -0.886 19.117 1.00 96.94 449 VAL A CA 1
ATOM 3549 C C . VAL A 1 449 ? -6.719 -1.270 18.763 1.00 96.94 449 VAL A C 1
ATOM 3551 O O . VAL A 1 449 ? -6.262 -1.060 17.643 1.00 96.94 449 VAL A O 1
ATOM 3554 N N . LEU A 1 450 ? -6.008 -1.847 19.727 1.00 97.38 450 LEU A N 1
ATOM 3555 C CA . LEU A 1 450 ? -4.690 -2.446 19.546 1.00 97.38 450 LEU A CA 1
ATOM 3556 C C . LEU A 1 450 ? -4.880 -3.929 19.231 1.00 97.38 450 LEU A C 1
ATOM 3558 O O . LEU A 1 450 ? -5.537 -4.639 19.992 1.00 97.38 450 LEU A O 1
ATOM 3562 N N . THR A 1 451 ? -4.318 -4.429 18.136 1.00 96.69 451 THR A N 1
ATOM 3563 C CA . THR A 1 451 ? -4.492 -5.833 17.749 1.00 96.69 451 THR A CA 1
ATOM 3564 C C . THR A 1 451 ? -3.249 -6.421 17.090 1.00 96.69 451 THR A C 1
ATOM 3566 O O . THR A 1 451 ? -2.329 -5.704 16.696 1.00 96.69 451 THR A O 1
ATOM 3569 N N . THR A 1 452 ? -3.210 -7.747 16.976 1.00 95.88 452 THR A N 1
ATOM 3570 C CA . THR A 1 452 ? -2.149 -8.456 16.255 1.00 95.88 452 THR A CA 1
ATOM 3571 C C . THR A 1 452 ? -2.545 -8.716 14.809 1.00 95.88 452 THR A C 1
ATOM 3573 O O . THR A 1 452 ? -3.726 -8.770 14.472 1.00 95.88 452 THR A O 1
ATOM 3576 N N . TYR A 1 453 ? -1.554 -8.987 13.960 1.00 93.31 453 TYR A N 1
ATOM 3577 C CA . TYR A 1 453 ? -1.786 -9.466 12.594 1.00 93.31 453 TYR A CA 1
ATOM 3578 C C . TYR A 1 453 ? -2.657 -10.731 12.549 1.00 93.31 453 TYR A C 1
ATOM 3580 O O . TYR A 1 453 ? -3.496 -10.881 11.663 1.00 93.31 453 TYR A O 1
ATOM 3588 N N . GLN A 1 454 ? -2.493 -11.631 13.524 1.00 89.88 454 GLN A N 1
ATOM 3589 C CA . GLN A 1 454 ? -3.284 -12.855 13.608 1.00 89.88 454 GLN A CA 1
ATOM 3590 C C . GLN A 1 454 ? -4.750 -12.560 13.933 1.00 89.88 454 GLN A C 1
ATOM 3592 O O . GLN A 1 454 ? -5.633 -13.059 13.238 1.00 89.88 454 GLN A O 1
ATOM 3597 N N . THR A 1 455 ? -5.022 -11.734 14.947 1.00 93.12 455 THR A N 1
ATOM 3598 C CA . THR A 1 455 ? -6.399 -11.351 15.277 1.00 93.12 455 THR A CA 1
ATOM 3599 C C . THR A 1 455 ? -7.025 -10.560 14.131 1.00 93.12 455 THR A C 1
ATOM 3601 O O . THR A 1 455 ? -8.160 -10.837 13.759 1.00 93.12 455 THR A O 1
ATOM 3604 N N . LEU A 1 456 ? -6.285 -9.636 13.508 1.00 94.25 456 LEU A N 1
ATOM 3605 C CA . LEU A 1 456 ? -6.766 -8.915 12.331 1.00 94.25 456 LEU A CA 1
ATOM 3606 C C . LEU A 1 456 ? -7.193 -9.881 11.224 1.00 94.25 456 LEU A C 1
ATOM 3608 O O . LEU A 1 456 ? -8.273 -9.727 10.677 1.00 94.25 456 LEU A O 1
ATOM 3612 N N . ARG A 1 457 ? -6.392 -10.905 10.915 1.00 91.06 457 ARG A N 1
ATOM 3613 C CA . ARG A 1 457 ? -6.737 -11.913 9.900 1.00 91.06 457 ARG A CA 1
ATOM 3614 C C . ARG A 1 457 ? -8.012 -12.688 10.254 1.00 91.06 457 ARG A C 1
ATOM 3616 O O . ARG A 1 457 ? -8.851 -12.926 9.378 1.00 91.06 457 ARG A O 1
ATOM 3623 N N . ASP A 1 458 ? -8.136 -13.085 11.518 1.00 88.44 458 ASP A N 1
ATOM 3624 C CA . ASP A 1 458 ? -9.251 -13.884 12.034 1.00 88.44 458 ASP A CA 1
ATOM 3625 C C . ASP A 1 458 ? -10.570 -13.075 12.123 1.00 88.44 458 ASP A C 1
ATOM 3627 O O . ASP A 1 458 ? -11.642 -13.678 12.078 1.00 88.44 458 ASP A O 1
ATOM 3631 N N . TYR A 1 459 ? -10.498 -11.736 12.195 1.00 92.25 459 TYR A N 1
ATOM 3632 C CA . TYR A 1 459 ? -11.641 -10.803 12.260 1.00 92.25 459 TYR A CA 1
ATOM 3633 C C . TYR A 1 459 ? -11.588 -9.694 11.184 1.00 92.25 459 TYR A C 1
ATOM 3635 O O . TYR A 1 459 ? -12.037 -8.564 11.395 1.00 92.25 459 TYR A O 1
ATOM 3643 N N . ARG A 1 460 ? -11.005 -10.002 10.019 1.00 89.44 460 ARG A N 1
ATOM 3644 C CA . ARG A 1 460 ? -10.680 -9.021 8.966 1.00 89.44 460 ARG A CA 1
ATOM 3645 C C . ARG A 1 460 ? -11.888 -8.294 8.386 1.00 89.44 460 ARG A C 1
ATOM 3647 O O . ARG A 1 460 ? -11.762 -7.145 7.988 1.00 89.44 460 ARG A O 1
ATOM 3654 N N . PHE A 1 461 ? -13.038 -8.957 8.306 1.00 88.75 461 PHE A N 1
ATOM 3655 C CA . PHE A 1 461 ? -14.257 -8.368 7.763 1.00 88.75 461 PHE A CA 1
ATOM 3656 C C . PHE A 1 461 ? -14.955 -7.501 8.802 1.00 88.75 461 PHE A C 1
ATOM 3658 O O . PHE A 1 461 ? -15.517 -6.473 8.440 1.00 88.75 461 PHE A O 1
ATOM 3665 N N . SER A 1 462 ? -14.894 -7.888 10.076 1.00 89.88 462 SER A N 1
ATOM 3666 C CA . SER A 1 462 ? -15.374 -7.061 11.179 1.00 89.88 462 SER A CA 1
ATOM 3667 C C . SER A 1 462 ? -14.562 -5.774 11.316 1.00 89.88 462 SER A C 1
ATOM 3669 O O . SER A 1 462 ? -15.151 -4.720 11.491 1.00 89.88 462 SER A O 1
ATOM 3671 N N . PHE A 1 463 ? -13.230 -5.837 11.200 1.00 90.56 463 PHE A N 1
ATOM 3672 C CA . PHE A 1 463 ? -12.368 -4.646 11.263 1.00 90.56 463 PHE A CA 1
ATOM 3673 C C . PHE A 1 463 ? -12.402 -3.767 10.004 1.00 90.56 463 PHE A C 1
ATOM 3675 O O . PHE A 1 463 ? -11.931 -2.636 10.049 1.00 90.56 463 PHE A O 1
ATOM 3682 N N . ALA A 1 464 ? -12.906 -4.283 8.880 1.00 84.06 464 ALA A N 1
ATOM 3683 C CA . ALA A 1 464 ? -13.032 -3.529 7.633 1.00 84.06 464 ALA A CA 1
ATOM 3684 C C . ALA A 1 464 ? -14.340 -2.723 7.528 1.00 84.06 464 ALA A C 1
ATOM 3686 O O . ALA A 1 464 ? -14.506 -1.975 6.563 1.00 84.06 464 ALA A O 1
ATOM 3687 N N . LYS A 1 465 ? -15.280 -2.924 8.458 1.00 74.56 465 LYS A N 1
ATOM 3688 C CA . LYS A 1 465 ? -16.526 -2.159 8.572 1.00 74.56 465 LYS A CA 1
ATOM 3689 C C . LYS A 1 465 ? -16.311 -0.955 9.468 1.00 74.56 465 LYS A C 1
ATOM 3691 O O . LYS A 1 465 ? -16.841 0.109 9.079 1.00 74.56 465 LYS A O 1
#